Protein 1GPS (pdb70)

CATH classification: 3.30.30.10

Nearest PDB structures (foldseek):
  1gps-assembly1_A  TM=9.124E-01  e=2.680E-08  Triticum turgidum
  7c31-assembly1_B  TM=8.242E-01  e=1.597E-04  Vitis vinifera
  6dmz-assembly1_A  TM=7.548E-01  e=3.926E-04  Zea mays
  4uj0-assembly2_B  TM=8.497E-01  e=2.041E-03  Solanum lycopersicum
  6mry-assembly2_B  TM=8.121E-01  e=2.200E-03  Nicotiana occidentalis

Organism: Triticum aestivum (NCBI:txid4565)

Secondary structure (DSSP, 8-state):
-EEEEE-SS--S---SHHHHHHHHHHTT-SEEEEETTTTEEEEEEE-

Sequence (47 aa):
KICRRRSAGFKGPCMSNKNCAQVCQQEGWGGGNCDGPFRRCKCIRQCKICRRRSAGFKGPCMSNKNCAQVCQQEGWGGGNCDGPFRRCKCIRQCKICRRRSAGFKGPCMSNKNCAQVCQQEGWGGGNCDGPFRRCKCIRQCKICRRRSAGFKGPCMSNKNCAQVCQQEGWGGGNCDGPFRRCKCIRQCKICRRRSAGFKGPCMSNKNCAQVCQQEGWGGGNCDGPFRRCKCIRQCKICRRRSAGFKGPCMSNKNCAQVCQQEGWGGGNCDGPFRRCKCIRQCKICRRRSAGFKGPCMSNKNCAQVCQQEGWGGGNCDGPFRRCKCIRQCKICRRRSAGFKGPCMSNKNCAQVCQQEGWGGGNCDGPFRRCKCIRQC

Foldseek 3Di:
DKQFAFQPFLQFAAPFQQSLQVVCVVRPFNGFGCPDPRTGRTTIDDD

Structure (mmCIF, N/CA/C/O backbone):
data_1GPS
#
_entry.id   1GPS
#
_cell.length_a   1.000
_cell.length_b   1.000
_cell.length_c   1.000
_cell.angle_alpha   90.00
_cell.angle_beta   90.00
_cell.angle_gamma   90.00
#
_symmetry.space_group_name_H-M   'P 1'
#
loop_
_atom_site.group_PDB
_atom_site.id
_atom_site.type_symbol
_atom_site.label_atom_id
_atom_site.label_alt_id
_atom_site.label_comp_id
_atom_site.label_asym_id
_atom_site.label_entity_id
_atom_site.label_seq_id
_atom_site.pdbx_PDB_ins_code
_atom_site.Cartn_x
_atom_site.Cartn_y
_atom_site.Cartn_z
_atom_site.occupancy
_atom_site.B_iso_or_equiv
_atom_site.auth_seq_id
_atom_site.auth_comp_id
_atom_site.auth_asym_id
_atom_site.auth_atom_id
_atom_site.pdbx_PDB_model_num
ATOM 1 N N . LYS A 1 1 ? 13.050 4.420 10.830 1.00 0.00 1 LYS A N 1
ATOM 2 C CA . LYS A 1 1 ? 11.590 4.510 10.660 1.00 0.00 1 LYS A CA 1
ATOM 3 C C . LYS A 1 1 ? 10.940 4.000 9.390 1.00 0.00 1 LYS A C 1
ATOM 4 O O . LYS A 1 1 ? 11.430 4.130 8.280 1.00 0.00 1 LYS A O 1
ATOM 16 N N . ILE A 1 2 ? 10.050 3.100 9.740 1.00 0.00 2 ILE A N 1
ATOM 17 C CA . ILE A 1 2 ? 9.230 2.400 8.750 1.00 0.00 2 ILE A CA 1
ATOM 18 C C . ILE A 1 2 ? 7.840 3.020 8.830 1.00 0.00 2 ILE A C 1
ATOM 19 O O . ILE A 1 2 ? 7.260 3.220 9.890 1.00 0.00 2 ILE A O 1
ATOM 25 N N . CYS A 1 3 ? 7.560 3.610 7.680 1.00 0.00 3 CYS A N 1
ATOM 26 C CA . CYS A 1 3 ? 6.250 4.210 7.400 1.00 0.00 3 CYS A CA 1
ATOM 27 C C . CYS A 1 3 ? 5.390 3.210 6.620 1.00 0.00 3 CYS A C 1
ATOM 28 O O . CYS A 1 3 ? 5.850 2.620 5.650 1.00 0.00 3 CYS A O 1
ATOM 32 N N . ARG A 1 4 ? 4.400 2.780 7.380 1.00 0.00 4 ARG A N 1
ATOM 33 C CA . ARG A 1 4 ? 3.400 1.800 6.940 1.00 0.00 4 ARG A CA 1
ATOM 34 C C . ARG A 1 4 ? 1.980 2.370 6.960 1.00 0.00 4 ARG A C 1
ATOM 35 O O . ARG A 1 4 ? 1.160 2.070 7.830 1.00 0.00 4 ARG A O 1
ATOM 49 N N . ARG A 1 5 ? 1.730 3.230 5.980 1.00 0.00 5 ARG A N 1
ATOM 50 C CA . ARG A 1 5 ? 0.430 3.920 5.860 1.00 0.00 5 ARG A CA 1
ATOM 51 C C . ARG A 1 5 ? -0.420 3.420 4.690 1.00 0.00 5 ARG A C 1
ATOM 52 O O . ARG A 1 5 ? 0.100 2.900 3.700 1.00 0.00 5 ARG A O 1
ATOM 66 N N . ARG A 1 6 ? -1.720 3.600 4.850 1.00 0.00 6 ARG A N 1
ATOM 67 C CA . ARG A 1 6 ? -2.680 3.130 3.830 1.00 0.00 6 ARG A CA 1
ATOM 68 C C . ARG A 1 6 ? -2.960 4.140 2.720 1.00 0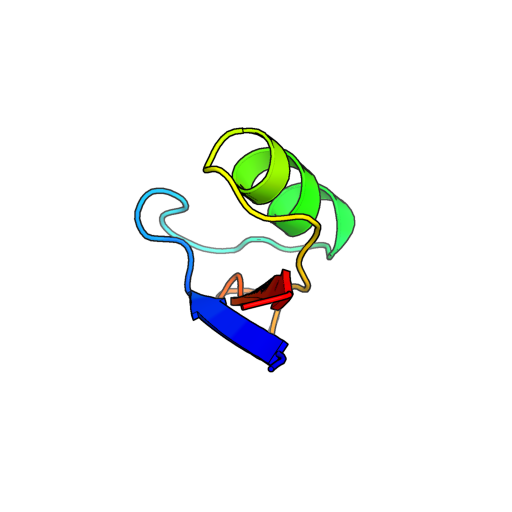.00 6 ARG A C 1
ATOM 69 O O . ARG A 1 6 ? -3.130 5.340 2.940 1.00 0.00 6 ARG A O 1
ATOM 83 N N . SER A 1 7 ? -2.980 3.550 1.520 1.00 0.00 7 SER A N 1
ATOM 84 C CA . SER A 1 7 ? -3.250 4.240 0.250 1.00 0.00 7 SER A CA 1
ATOM 85 C C . SER A 1 7 ? -4.550 5.050 0.190 1.00 0.00 7 SER A C 1
ATOM 86 O O . SER A 1 7 ? -5.650 4.530 -0.010 1.00 0.00 7 SER A O 1
ATOM 91 N N . ALA A 1 8 ? -4.360 6.350 0.350 1.00 0.00 8 ALA A N 1
ATOM 92 C CA . ALA A 1 8 ? -5.390 7.360 0.050 1.00 0.00 8 ALA A CA 1
ATOM 93 C C . ALA A 1 8 ? -5.350 7.710 -1.450 1.00 0.00 8 ALA A C 1
ATOM 94 O O . ALA A 1 8 ? -4.590 8.550 -1.930 1.00 0.00 8 ALA A O 1
ATOM 97 N N . GLY A 1 9 ? -6.190 6.980 -2.180 1.00 0.00 9 GLY A N 1
ATOM 98 C CA . GLY A 1 9 ? -6.270 7.020 -3.650 1.00 0.00 9 GLY A CA 1
ATOM 99 C C . GLY A 1 9 ? -6.830 5.690 -4.180 1.00 0.00 9 GLY A C 1
ATOM 100 O O . GLY A 1 9 ? -7.850 5.670 -4.870 1.00 0.00 9 GLY A O 1
ATOM 102 N N . PHE A 1 10 ? -6.250 4.610 -3.680 1.00 0.00 10 PHE A N 1
ATOM 103 C CA . PHE A 1 10 ? -6.660 3.240 -4.040 1.00 0.00 10 PHE A CA 1
ATOM 104 C C . PHE A 1 10 ? -7.930 2.810 -3.290 1.00 0.00 10 PHE A C 1
ATOM 105 O O . PHE A 1 10 ? -7.920 2.320 -2.160 1.00 0.00 10 PHE A O 1
ATOM 114 N N . LYS A 1 11 ? -9.030 3.110 -3.960 1.00 0.00 11 LYS A N 1
ATOM 115 C CA . LYS A 1 11 ? -10.390 2.820 -3.490 1.00 0.00 11 LYS A CA 1
ATOM 116 C C . LYS A 1 11 ? -10.830 1.400 -3.890 1.00 0.00 11 LYS A C 1
ATOM 117 O O . LYS A 1 11 ? -10.990 1.090 -5.070 1.00 0.00 11 LYS A O 1
ATOM 127 N N . GLY A 1 12 ? -10.750 0.520 -2.890 1.00 0.00 12 GLY A N 1
ATOM 128 C CA . GLY A 1 12 ? -11.340 -0.830 -2.960 1.00 0.00 12 GLY A CA 1
ATOM 129 C C . GLY A 1 12 ? -10.340 -2.000 -2.950 1.00 0.00 12 GLY A C 1
ATOM 130 O O . GLY A 1 12 ? -9.270 -1.880 -2.340 1.00 0.00 12 GLY A O 1
ATOM 132 N N . PRO A 1 13 ? -10.740 -3.160 -3.500 1.00 0.00 13 PRO A N 1
ATOM 133 C CA . PRO A 1 13 ? -9.920 -4.400 -3.480 1.00 0.00 13 PRO A CA 1
ATOM 134 C C . PRO A 1 13 ? -8.620 -4.310 -4.300 1.00 0.00 13 PRO A C 1
ATOM 135 O O . PRO A 1 13 ? -8.640 -4.340 -5.530 1.00 0.00 13 PRO A O 1
ATOM 139 N N . CYS A 1 14 ? -7.510 -4.210 -3.570 1.00 0.00 14 CYS A N 1
ATOM 140 C CA . CYS A 1 14 ? -6.150 -4.220 -4.170 1.00 0.00 14 CYS A CA 1
ATOM 141 C C . CYS A 1 14 ? -5.750 -5.540 -4.840 1.00 0.00 14 CYS A C 1
ATOM 142 O O . CYS A 1 14 ? -4.870 -5.560 -5.710 1.00 0.00 14 CYS A O 1
ATOM 146 N N . MET A 1 15 ? -6.280 -6.640 -4.300 1.00 0.00 15 MET A N 1
ATOM 147 C CA . MET A 1 15 ? -6.210 -8.040 -4.770 1.00 0.00 15 MET A CA 1
ATOM 148 C C . MET A 1 15 ? -4.860 -8.750 -4.810 1.00 0.00 15 MET A C 1
ATOM 149 O O . MET A 1 15 ? -4.770 -9.950 -4.550 1.00 0.00 15 MET A O 1
ATOM 155 N N . SER A 1 16 ? -3.820 -7.990 -5.100 1.00 0.00 16 SER A N 1
ATOM 156 C CA . SER A 1 16 ? -2.430 -8.480 -5.110 1.00 0.00 16 SER A CA 1
ATOM 157 C C . SER A 1 16 ? -1.480 -7.370 -4.630 1.00 0.00 16 SER A C 1
ATOM 158 O O . SER A 1 16 ? -1.720 -6.180 -4.810 1.00 0.00 16 SER A O 1
ATOM 163 N N . ASN A 1 17 ? -0.480 -7.830 -3.890 1.00 0.00 17 ASN A N 1
ATOM 164 C CA . ASN A 1 17 ? 0.670 -7.020 -3.460 1.00 0.00 17 ASN A CA 1
ATOM 165 C C . ASN A 1 17 ? 1.240 -6.090 -4.540 1.00 0.00 17 ASN A C 1
ATOM 166 O O . ASN A 1 17 ? 1.300 -4.880 -4.340 1.00 0.00 17 ASN A O 1
ATOM 174 N N . LYS A 1 18 ? 1.350 -6.640 -5.750 1.00 0.00 18 LYS A N 1
ATOM 175 C CA . LYS A 1 18 ? 1.930 -5.950 -6.910 1.00 0.00 18 LYS A CA 1
ATOM 176 C C . LYS A 1 18 ? 1.100 -4.720 -7.330 1.00 0.00 18 LYS A C 1
ATOM 177 O O . LYS A 1 18 ? 1.630 -3.610 -7.430 1.00 0.00 18 LYS A O 1
ATOM 187 N N . ASN A 1 19 ? -0.210 -4.920 -7.410 1.00 0.00 19 ASN A N 1
ATOM 188 C CA . ASN A 1 19 ? -1.190 -3.840 -7.680 1.00 0.00 19 ASN A CA 1
ATOM 189 C C . ASN A 1 19 ? -1.140 -2.690 -6.670 1.00 0.00 19 ASN A C 1
ATOM 190 O O . ASN A 1 19 ? -0.970 -1.530 -7.050 1.00 0.00 19 ASN A O 1
ATOM 198 N N . CYS A 1 20 ? -1.120 -3.050 -5.380 1.00 0.00 20 CYS A N 1
ATOM 199 C CA . CYS A 1 20 ? -0.930 -2.110 -4.260 1.00 0.00 20 CYS A CA 1
ATOM 200 C C . CYS A 1 20 ? 0.380 -1.310 -4.390 1.00 0.00 20 CYS A C 1
ATOM 201 O O . CYS A 1 20 ? 0.360 -0.090 -4.570 1.00 0.00 20 CYS A O 1
ATOM 205 N N . ALA A 1 21 ? 1.480 -2.060 -4.510 1.00 0.00 21 ALA A N 1
ATOM 206 C CA . ALA A 1 21 ? 2.850 -1.540 -4.670 1.00 0.00 21 ALA A CA 1
ATOM 207 C C . ALA A 1 21 ? 3.040 -0.560 -5.840 1.00 0.00 21 ALA A C 1
ATOM 208 O O . ALA A 1 21 ? 3.720 0.460 -5.690 1.00 0.00 21 ALA A O 1
ATOM 211 N N . GLN A 1 22 ? 2.360 -0.820 -6.950 1.00 0.00 22 GLN A N 1
ATOM 212 C CA . GLN A 1 22 ? 2.430 0.030 -8.150 1.00 0.00 22 GLN A CA 1
ATOM 213 C C . GLN A 1 22 ? 1.840 1.440 -7.930 1.00 0.00 22 GLN A C 1
ATOM 214 O O . GLN A 1 22 ? 2.520 2.440 -8.170 1.00 0.00 22 GLN A O 1
ATOM 221 N N . VAL A 1 23 ? 0.650 1.490 -7.330 1.00 0.00 23 VAL A N 1
ATOM 222 C CA . VAL A 1 23 ? -0.040 2.750 -6.980 1.00 0.00 23 VAL A CA 1
ATOM 223 C C . VAL A 1 23 ? 0.780 3.540 -5.950 1.00 0.00 23 VAL A C 1
ATOM 224 O O . VAL A 1 23 ? 0.920 4.750 -6.040 1.00 0.00 23 VAL A O 1
ATOM 229 N N . CYS A 1 24 ? 1.330 2.800 -4.990 1.00 0.00 24 CYS A N 1
ATOM 230 C CA . CYS A 1 24 ? 2.180 3.380 -3.940 1.00 0.00 24 CYS A CA 1
ATOM 231 C C . CYS A 1 24 ? 3.500 3.990 -4.420 1.00 0.00 24 CYS A C 1
ATOM 232 O O . CYS A 1 24 ? 3.820 5.110 -4.030 1.00 0.00 24 CYS A O 1
ATOM 236 N N . GLN A 1 25 ? 4.110 3.360 -5.420 1.00 0.00 25 GLN A N 1
ATOM 237 C CA . GLN A 1 25 ? 5.290 3.940 -6.110 1.00 0.00 25 GLN A CA 1
ATOM 238 C C . GLN A 1 25 ? 4.990 5.260 -6.830 1.00 0.00 25 GLN A C 1
ATOM 239 O O . GLN A 1 25 ? 5.750 6.210 -6.730 1.00 0.00 25 GLN A O 1
ATOM 246 N N . GLN A 1 26 ? 3.790 5.340 -7.400 1.00 0.00 26 GLN A N 1
ATOM 247 C CA . GLN A 1 26 ? 3.210 6.600 -7.930 1.00 0.00 26 GLN A CA 1
ATOM 248 C C . GLN A 1 26 ? 2.980 7.630 -6.800 1.00 0.00 26 GLN A C 1
ATOM 249 O O . GLN A 1 26 ? 3.370 8.790 -6.920 1.00 0.00 26 GLN A O 1
ATOM 256 N N . GLU A 1 27 ? 2.430 7.150 -5.680 1.00 0.00 27 GLU A N 1
ATOM 257 C CA . GLU A 1 27 ? 1.980 7.980 -4.550 1.00 0.00 27 GLU A CA 1
ATOM 258 C C . GLU A 1 27 ? 3.060 8.270 -3.470 1.00 0.00 27 GLU A C 1
ATOM 259 O O . GLU A 1 27 ? 2.740 8.650 -2.350 1.00 0.00 27 GLU A O 1
ATOM 266 N N . GLY A 1 28 ? 4.330 8.100 -3.850 1.00 0.00 28 GLY A N 1
ATOM 267 C CA . GLY A 1 28 ? 5.510 8.500 -3.050 1.00 0.00 28 GLY A CA 1
ATOM 268 C C . GLY A 1 28 ? 6.060 7.470 -2.050 1.00 0.00 28 GLY A C 1
ATOM 269 O O . GLY A 1 28 ? 6.990 7.770 -1.310 1.00 0.00 28 GLY A O 1
ATOM 271 N N . TRP A 1 29 ? 5.570 6.240 -2.140 1.00 0.00 29 TRP A N 1
ATOM 272 C CA . TRP A 1 29 ? 5.980 5.110 -1.270 1.00 0.00 29 TRP A CA 1
ATOM 273 C C . TRP A 1 29 ? 6.910 4.170 -2.040 1.00 0.00 29 TRP A C 1
ATOM 274 O O . TRP A 1 29 ? 6.670 3.810 -3.190 1.00 0.00 29 TRP A O 1
ATOM 287 N N . GLY A 1 30 ? 7.880 3.650 -1.290 1.00 0.00 30 GLY A N 1
ATOM 288 C CA . GLY A 1 30 ? 8.920 2.710 -1.770 1.00 0.00 30 GLY A CA 1
ATOM 289 C C . GLY A 1 30 ? 8.410 1.310 -2.160 1.00 0.00 30 GLY A C 1
ATOM 290 O O . GLY A 1 30 ? 9.140 0.530 -2.770 1.00 0.00 30 GLY A O 1
ATOM 292 N N . GLY A 1 31 ? 7.190 0.980 -1.730 1.00 0.00 31 GLY A N 1
ATOM 293 C CA . GLY A 1 31 ? 6.530 -0.310 -2.000 1.00 0.00 31 GLY A CA 1
ATOM 294 C C . GLY A 1 31 ? 5.180 -0.390 -1.280 1.00 0.00 31 GLY A C 1
ATOM 295 O O . GLY A 1 31 ? 4.740 0.590 -0.660 1.00 0.00 31 GLY A O 1
ATOM 297 N N . GLY A 1 32 ? 4.610 -1.590 -1.270 1.00 0.00 32 GLY A N 1
ATOM 298 C CA . GLY A 1 32 ? 3.330 -1.830 -0.580 1.00 0.00 32 GLY A CA 1
ATOM 299 C C . GLY A 1 32 ? 2.800 -3.260 -0.700 1.00 0.00 32 GLY A C 1
ATOM 300 O O . GLY A 1 32 ? 3.000 -3.940 -1.710 1.00 0.00 32 GLY A O 1
ATOM 302 N N . ASN A 1 33 ? 2.050 -3.620 0.330 1.00 0.00 33 ASN A N 1
ATOM 303 C CA . ASN A 1 33 ? 1.350 -4.910 0.400 1.00 0.00 33 ASN A CA 1
ATOM 304 C C . ASN A 1 33 ? -0.160 -4.730 0.610 1.00 0.00 33 ASN A C 1
ATOM 305 O O . ASN A 1 33 ? -0.640 -3.780 1.230 1.00 0.00 33 ASN A O 1
ATOM 313 N N . CYS A 1 34 ? -0.850 -5.760 0.160 1.00 0.00 34 CYS A N 1
ATOM 314 C CA . CYS A 1 34 ? -2.310 -5.840 0.110 1.00 0.00 34 CYS A CA 1
ATOM 315 C C . CYS A 1 34 ? -2.790 -6.700 1.290 1.00 0.00 34 CYS A C 1
ATOM 316 O O . CYS A 1 34 ? -2.550 -7.910 1.370 1.00 0.00 34 CYS A O 1
ATOM 320 N N . ASP A 1 35 ? -3.350 -6.000 2.270 1.00 0.00 35 ASP A N 1
ATOM 321 C CA . ASP A 1 35 ? -3.620 -6.470 3.640 1.00 0.00 35 ASP A CA 1
ATOM 322 C C . ASP A 1 35 ? -5.000 -7.130 3.830 1.00 0.00 35 ASP A C 1
ATOM 323 O O . ASP A 1 35 ? -6.020 -6.720 3.260 1.00 0.00 35 ASP A O 1
ATOM 329 N N . GLY A 1 36 ? -4.950 -8.210 4.610 1.00 0.00 36 GLY A N 1
ATOM 330 C CA . GLY A 1 36 ? -6.130 -8.940 5.110 1.00 0.00 36 GLY A CA 1
ATOM 331 C C . GLY A 1 36 ? -6.760 -9.780 3.990 1.00 0.00 36 GLY A C 1
ATOM 332 O O . GLY A 1 36 ? -6.020 -10.470 3.290 1.00 0.00 36 GLY A O 1
ATOM 334 N N . PRO A 1 37 ? -8.080 -9.670 3.770 1.00 0.00 37 PRO A N 1
ATOM 335 C CA . PRO A 1 37 ? -8.740 -10.270 2.590 1.00 0.00 37 PRO A CA 1
ATOM 336 C C . PRO A 1 37 ? -8.500 -9.460 1.290 1.00 0.00 37 PRO A C 1
ATOM 337 O O . PRO A 1 37 ? -9.400 -9.290 0.460 1.00 0.00 37 PRO A O 1
ATOM 341 N N . PHE A 1 38 ? -7.310 -8.880 1.160 1.00 0.00 38 PHE A N 1
ATOM 342 C CA . PHE A 1 38 ? -6.840 -8.160 -0.050 1.00 0.00 38 PHE A CA 1
ATOM 343 C C . PHE A 1 38 ? -7.650 -6.930 -0.520 1.00 0.00 38 PHE A C 1
ATOM 344 O O . PHE A 1 38 ? -7.710 -6.610 -1.710 1.00 0.00 38 PHE A O 1
ATOM 353 N N . ARG A 1 39 ? -8.220 -6.210 0.450 1.00 0.00 39 ARG A N 1
ATOM 354 C CA . ARG A 1 39 ? -8.820 -4.890 0.160 1.00 0.00 39 ARG A CA 1
ATOM 355 C C . ARG A 1 39 ? -7.850 -3.740 0.470 1.00 0.00 39 ARG A C 1
ATOM 356 O O . ARG A 1 39 ? -7.390 -3.070 -0.450 1.00 0.00 39 ARG A O 1
ATOM 370 N N . ARG A 1 40 ? -7.470 -3.600 1.740 1.00 0.00 40 ARG A N 1
ATOM 371 C CA . ARG A 1 40 ? -6.600 -2.490 2.190 1.00 0.00 40 ARG A CA 1
ATOM 372 C C . ARG A 1 40 ? -5.170 -2.590 1.680 1.00 0.00 40 ARG A C 1
ATOM 373 O O . ARG A 1 40 ? -4.470 -3.580 1.890 1.00 0.00 40 ARG A O 1
ATOM 387 N N . CYS A 1 41 ? -4.790 -1.560 0.930 1.00 0.00 41 CYS A N 1
ATOM 388 C CA . CYS A 1 41 ? -3.420 -1.370 0.440 1.00 0.00 41 CYS A CA 1
ATOM 389 C C . CYS A 1 41 ? -2.610 -0.530 1.430 1.00 0.00 41 CYS A C 1
ATOM 390 O O . CYS A 1 41 ? -2.850 0.660 1.620 1.00 0.00 41 CYS A O 1
ATOM 394 N N . LYS A 1 42 ? -1.720 -1.240 2.110 1.00 0.00 42 LYS A N 1
ATOM 395 C CA . LYS A 1 42 ? -0.820 -0.660 3.110 1.00 0.00 42 LYS A CA 1
ATOM 396 C C . LYS A 1 42 ? 0.620 -0.690 2.640 1.00 0.00 42 LYS A C 1
ATOM 397 O O . LYS A 1 42 ? 1.200 -1.730 2.310 1.00 0.00 42 LYS A O 1
ATOM 407 N N . CYS A 1 43 ? 1.140 0.520 2.600 1.00 0.00 43 CYS A N 1
ATOM 408 C CA . CYS A 1 43 ? 2.390 0.820 1.890 1.00 0.00 43 CYS A CA 1
ATOM 409 C C . CYS A 1 43 ? 3.570 1.230 2.750 1.00 0.00 43 CYS A C 1
ATOM 410 O O . CYS A 1 43 ? 3.460 2.030 3.680 1.00 0.00 43 CYS A O 1
ATOM 414 N N . ILE A 1 44 ? 4.700 0.760 2.250 1.00 0.00 44 ILE A N 1
ATOM 415 C CA . ILE A 1 44 ? 6.010 0.870 2.910 1.00 0.00 44 ILE A CA 1
ATOM 416 C C . ILE A 1 44 ? 6.830 2.030 2.360 1.00 0.00 44 ILE A C 1
ATOM 417 O O . ILE A 1 44 ? 6.870 2.290 1.160 1.00 0.00 44 ILE A O 1
ATOM 423 N N . ARG A 1 45 ? 7.530 2.610 3.310 1.00 0.00 45 ARG A N 1
ATOM 424 C CA . ARG A 1 45 ? 8.530 3.680 3.100 1.00 0.00 45 ARG A CA 1
ATOM 425 C C . ARG A 1 45 ? 9.450 3.770 4.320 1.00 0.00 45 ARG A C 1
ATOM 426 O O . ARG A 1 45 ? 9.120 3.310 5.420 1.00 0.00 45 ARG A O 1
ATOM 440 N N . GLN A 1 46 ? 10.620 4.350 4.090 1.00 0.00 46 GLN A N 1
ATOM 441 C CA . GLN A 1 46 ? 11.580 4.670 5.150 1.00 0.00 46 GLN A CA 1
ATOM 442 C C . GLN A 1 46 ? 11.490 6.150 5.520 1.00 0.00 46 GLN A C 1
ATOM 443 O O . GLN A 1 46 ? 11.840 7.040 4.740 1.00 0.00 46 GLN A O 1
ATOM 450 N N . CYS A 1 47 ? 10.920 6.380 6.700 1.00 0.00 47 CYS A N 1
ATOM 451 C CA . CYS A 1 47 ? 10.800 7.730 7.290 1.00 0.00 47 CYS A CA 1
ATOM 452 C C . CYS A 1 47 ? 12.030 8.210 8.080 1.00 0.00 47 CYS A C 1
ATOM 453 O O . CYS A 1 47 ? 12.510 7.440 8.940 1.00 0.00 47 CYS A O 1
ATOM 458 N N . LYS A 1 1 ? 11.580 6.440 11.350 1.00 0.00 1 LYS A N 2
ATOM 459 C CA . LYS A 1 1 ? 10.160 6.040 11.370 1.00 0.00 1 LYS A CA 2
ATOM 460 C C . LYS A 1 1 ? 9.760 5.280 10.090 1.00 0.00 1 LYS A C 2
ATOM 461 O O . LYS A 1 1 ? 10.290 5.510 9.000 1.00 0.00 1 LYS A O 2
ATOM 473 N N . ILE A 1 2 ? 8.730 4.460 10.220 1.00 0.00 2 ILE A N 2
ATOM 474 C CA . ILE A 1 2 ? 8.190 3.720 9.070 1.00 0.00 2 ILE A CA 2
ATOM 475 C C . ILE A 1 2 ? 6.750 4.200 8.830 1.00 0.00 2 ILE A C 2
ATOM 476 O O . ILE A 1 2 ? 5.900 4.120 9.720 1.00 0.00 2 ILE A O 2
ATOM 482 N N . CYS A 1 3 ? 6.520 4.670 7.610 1.00 0.00 3 CYS A N 2
ATOM 483 C CA . CYS A 1 3 ? 5.160 5.010 7.170 1.00 0.00 3 CYS A CA 2
ATOM 484 C C . CYS A 1 3 ? 4.550 3.790 6.480 1.00 0.00 3 CYS A C 2
ATOM 485 O O . CYS A 1 3 ? 4.940 3.420 5.380 1.00 0.00 3 CYS A O 2
ATOM 489 N N . ARG A 1 4 ? 3.940 3.000 7.350 1.00 0.00 4 ARG A N 2
ATOM 490 C CA . ARG A 1 4 ? 3.130 1.840 6.960 1.00 0.00 4 ARG A CA 2
ATOM 491 C C . ARG A 1 4 ? 1.660 2.260 7.0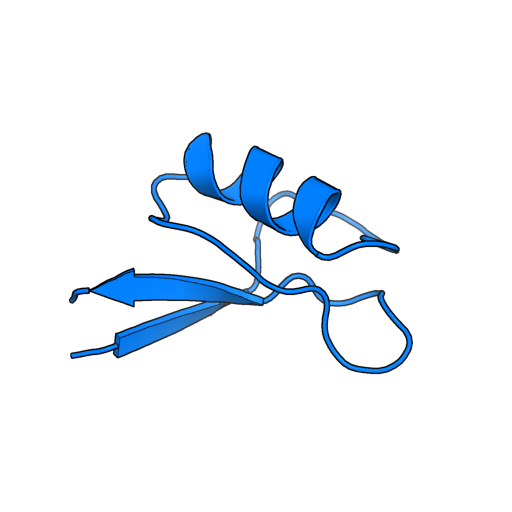70 1.00 0.00 4 ARG A C 2
ATOM 492 O O . ARG A 1 4 ? 1.030 2.210 8.130 1.00 0.00 4 ARG A O 2
ATOM 506 N N . ARG A 1 5 ? 1.260 2.930 6.000 1.00 0.00 5 ARG A N 2
ATOM 507 C CA . ARG A 1 5 ? -0.110 3.450 5.860 1.00 0.00 5 ARG A CA 2
ATOM 508 C C . ARG A 1 5 ? -0.850 2.740 4.730 1.00 0.00 5 ARG A C 2
ATOM 509 O O . ARG A 1 5 ? -0.250 2.230 3.790 1.00 0.00 5 ARG A O 2
ATOM 523 N N . ARG A 1 6 ? -2.150 2.610 4.950 1.00 0.00 6 ARG A N 2
ATOM 524 C CA . ARG A 1 6 ? -3.090 2.350 3.840 1.00 0.00 6 ARG A CA 2
ATOM 525 C C . ARG A 1 6 ? -2.920 3.430 2.760 1.00 0.00 6 ARG A C 2
ATOM 526 O O . ARG A 1 6 ? -2.830 4.620 3.040 1.00 0.00 6 ARG A O 2
ATOM 540 N N . SER A 1 7 ? -2.670 2.930 1.550 1.00 0.00 7 SER A N 2
ATOM 541 C CA . SER A 1 7 ? -2.380 3.760 0.370 1.00 0.00 7 SER A CA 2
ATOM 542 C C . SER A 1 7 ? -3.400 4.890 0.170 1.00 0.00 7 SER A C 2
ATOM 543 O O . SER A 1 7 ? -4.570 4.630 -0.090 1.00 0.00 7 SER A O 2
ATOM 548 N N . ALA A 1 8 ? -2.870 6.110 0.120 1.00 0.00 8 ALA A N 2
ATOM 549 C CA . ALA A 1 8 ? -3.640 7.340 -0.160 1.00 0.00 8 ALA A CA 2
ATOM 550 C C . ALA A 1 8 ? -3.870 7.560 -1.670 1.00 0.00 8 ALA A C 2
ATOM 551 O O . ALA A 1 8 ? -4.130 8.670 -2.140 1.00 0.00 8 ALA A O 2
ATOM 554 N N . GLY A 1 9 ? -3.960 6.430 -2.370 1.00 0.00 9 GLY A N 2
ATOM 555 C CA . GLY A 1 9 ? -4.120 6.330 -3.830 1.00 0.00 9 GLY A CA 2
ATOM 556 C C . GLY A 1 9 ? -4.940 5.080 -4.170 1.00 0.00 9 GLY A C 2
ATOM 557 O O . GLY A 1 9 ? -6.030 5.160 -4.740 1.00 0.00 9 GLY A O 2
ATOM 559 N N . PHE A 1 10 ? -4.410 3.940 -3.740 1.00 0.00 10 PHE A N 2
ATOM 560 C CA . PHE A 1 10 ? -5.100 2.640 -3.800 1.00 0.00 10 PHE A CA 2
ATOM 561 C C . PHE A 1 10 ? -5.880 2.460 -2.480 1.00 0.00 10 PHE A C 2
ATOM 562 O O . PHE A 1 10 ? -5.450 1.790 -1.530 1.00 0.00 10 PHE A O 2
ATOM 571 N N . LYS A 1 11 ? -7.010 3.150 -2.440 1.00 0.00 11 LYS A N 2
ATOM 572 C CA . LYS A 1 11 ? -7.820 3.230 -1.220 1.00 0.00 11 LYS A CA 2
ATOM 573 C C . LYS A 1 11 ? -8.710 2.020 -0.950 1.00 0.00 11 LYS A C 2
ATOM 574 O O . LYS A 1 11 ? -9.750 1.810 -1.580 1.00 0.00 11 LYS A O 2
ATOM 584 N N . GLY A 1 12 ? -8.060 1.130 -0.210 1.00 0.00 12 GLY A N 2
ATOM 585 C CA . GLY A 1 12 ? -8.650 -0.110 0.310 1.00 0.00 12 GLY A CA 2
ATOM 586 C C . GLY A 1 12 ? -8.380 -1.330 -0.600 1.00 0.00 12 GLY A C 2
ATOM 587 O O . GLY A 1 12 ? -7.230 -1.770 -0.650 1.00 0.00 12 GLY A O 2
ATOM 589 N N . PRO A 1 13 ? -9.410 -1.840 -1.290 1.00 0.00 13 PRO A N 2
ATOM 590 C CA . PRO A 1 13 ? -9.420 -3.190 -1.880 1.00 0.00 13 PRO A CA 2
ATOM 591 C C . PRO A 1 13 ? -8.280 -3.540 -2.840 1.00 0.00 13 PRO A C 2
ATOM 592 O O . PRO A 1 13 ? -8.360 -3.340 -4.050 1.00 0.00 13 PRO A O 2
ATOM 596 N N . CYS A 1 14 ? -7.460 -4.450 -2.330 1.00 0.00 14 CYS A N 2
ATOM 597 C CA . CYS A 1 14 ? -6.260 -4.910 -3.060 1.00 0.00 14 CYS A CA 2
ATOM 598 C C . CYS A 1 14 ? -6.410 -6.330 -3.620 1.00 0.00 14 CYS A C 2
ATOM 599 O O . CYS A 1 14 ? -5.940 -7.330 -3.080 1.00 0.00 14 CYS A O 2
ATOM 603 N N . MET A 1 15 ? -7.130 -6.350 -4.740 1.00 0.00 15 MET A N 2
ATOM 604 C CA . MET A 1 15 ? -7.330 -7.550 -5.580 1.00 0.00 15 MET A CA 2
ATOM 605 C C . MET A 1 15 ? -6.060 -8.030 -6.310 1.00 0.00 15 MET A C 2
ATOM 606 O O . MET A 1 15 ? -6.060 -9.070 -6.960 1.00 0.00 15 MET A O 2
ATOM 612 N N . SER A 1 16 ? -5.000 -7.260 -6.120 1.00 0.00 16 SER A N 2
ATOM 613 C CA . SER A 1 16 ? -3.650 -7.500 -6.660 1.00 0.00 16 SER A CA 2
ATOM 614 C C . SER A 1 16 ? -2.640 -6.740 -5.800 1.00 0.00 16 SER A C 2
ATOM 615 O O . SER A 1 16 ? -2.720 -5.520 -5.620 1.00 0.00 16 SER A O 2
ATOM 620 N N . ASN A 1 17 ? -1.780 -7.530 -5.200 1.00 0.00 17 ASN A N 2
ATOM 621 C CA . ASN A 1 17 ? -0.640 -7.050 -4.380 1.00 0.00 17 ASN A CA 2
ATOM 622 C C . ASN A 1 17 ? 0.390 -6.230 -5.170 1.00 0.00 17 ASN A C 2
ATOM 623 O O . ASN A 1 17 ? 0.780 -5.140 -4.760 1.00 0.00 17 ASN A O 2
ATOM 631 N N . LYS A 1 18 ? 0.710 -6.720 -6.370 1.00 0.00 18 LYS A N 2
ATOM 632 C CA . LYS A 1 18 ? 1.670 -6.100 -7.280 1.00 0.00 18 LYS A CA 2
ATOM 633 C C . LYS A 1 18 ? 1.240 -4.670 -7.660 1.00 0.00 18 LYS A C 2
ATOM 634 O O . LYS A 1 18 ? 2.000 -3.720 -7.490 1.00 0.00 18 LYS A O 2
ATOM 644 N N . ASN A 1 19 ? -0.040 -4.550 -8.000 1.00 0.00 19 ASN A N 2
ATOM 645 C CA . ASN A 1 19 ? -0.690 -3.260 -8.320 1.00 0.00 19 ASN A CA 2
ATOM 646 C C . ASN A 1 19 ? -0.710 -2.270 -7.160 1.00 0.00 19 ASN A C 2
ATOM 647 O O . ASN A 1 19 ? -0.400 -1.090 -7.370 1.00 0.00 19 ASN A O 2
ATOM 655 N N . CYS A 1 20 ? -0.950 -2.790 -5.960 1.00 0.00 20 CYS A N 2
ATOM 656 C CA . CYS A 1 20 ? -0.900 -2.000 -4.710 1.00 0.00 20 CYS A CA 2
ATOM 657 C C . CYS A 1 20 ? 0.500 -1.390 -4.510 1.00 0.00 20 CYS A C 2
ATOM 658 O O . CYS A 1 20 ? 0.620 -0.170 -4.420 1.00 0.00 20 CYS A O 2
ATOM 662 N N . ALA A 1 21 ? 1.520 -2.220 -4.700 1.00 0.00 21 ALA A N 2
ATOM 663 C CA . ALA A 1 21 ? 2.930 -1.780 -4.740 1.00 0.00 21 ALA A CA 2
ATOM 664 C C . ALA A 1 21 ? 3.230 -0.760 -5.860 1.00 0.00 21 ALA A C 2
ATOM 665 O O . ALA A 1 21 ? 3.750 0.320 -5.590 1.00 0.00 21 ALA A O 2
ATOM 668 N N . GLN A 1 22 ? 2.790 -1.060 -7.080 1.00 0.00 22 GLN A N 2
ATOM 669 C CA . GLN A 1 22 ? 3.030 -0.200 -8.270 1.00 0.00 22 GLN A CA 2
ATOM 670 C C . GLN A 1 22 ? 2.370 1.190 -8.220 1.00 0.00 22 GLN A C 2
ATOM 671 O O . GLN A 1 22 ? 3.030 2.190 -8.500 1.00 0.00 22 GLN A O 2
ATOM 678 N N . VAL A 1 23 ? 1.110 1.230 -7.790 1.00 0.00 23 VAL A N 2
ATOM 679 C CA . VAL A 1 23 ? 0.400 2.500 -7.510 1.00 0.00 23 VAL A CA 2
ATOM 680 C C . VAL A 1 23 ? 1.150 3.290 -6.430 1.00 0.00 23 VAL A C 2
ATOM 681 O O . VAL A 1 23 ? 1.500 4.440 -6.660 1.00 0.00 23 VAL A O 2
ATOM 686 N N . CYS A 1 24 ? 1.510 2.620 -5.340 1.00 0.00 24 CYS A N 2
ATOM 687 C CA . CYS A 1 24 ? 2.320 3.210 -4.270 1.00 0.00 24 CYS A CA 2
ATOM 688 C C . CYS A 1 24 ? 3.680 3.770 -4.720 1.00 0.00 24 CYS A C 2
ATOM 689 O O . CYS A 1 24 ? 3.980 4.930 -4.420 1.00 0.00 24 CYS A O 2
ATOM 693 N N . GLN A 1 25 ? 4.340 3.070 -5.640 1.00 0.00 25 GLN A N 2
ATOM 694 C CA . GLN A 1 25 ? 5.600 3.550 -6.260 1.00 0.00 25 GLN A CA 2
ATOM 695 C C . GLN A 1 25 ? 5.430 4.800 -7.130 1.00 0.00 25 GLN A C 2
ATOM 696 O O . GLN A 1 25 ? 6.290 5.680 -7.150 1.00 0.00 25 GLN A O 2
ATOM 703 N N . GLN A 1 26 ? 4.280 4.880 -7.800 1.00 0.00 26 GLN A N 2
ATOM 704 C CA . GLN A 1 26 ? 3.850 6.060 -8.570 1.00 0.00 26 GLN A CA 2
ATOM 705 C C . GLN A 1 26 ? 3.340 7.200 -7.670 1.00 0.00 26 GLN A C 2
ATOM 706 O O . GLN A 1 26 ? 3.430 8.370 -8.030 1.00 0.00 26 GLN A O 2
ATOM 713 N N . GLU A 1 27 ? 2.880 6.850 -6.460 1.00 0.00 27 GLU A N 2
ATOM 714 C CA . GLU A 1 27 ? 2.250 7.760 -5.490 1.00 0.00 27 GLU A CA 2
ATOM 715 C C . GLU A 1 27 ? 3.250 8.490 -4.560 1.00 0.00 27 GLU A C 2
ATOM 716 O O . GLU A 1 27 ? 2.920 9.540 -4.020 1.00 0.00 27 GLU A O 2
ATOM 723 N N . GLY A 1 28 ? 4.430 7.890 -4.370 1.00 0.00 28 GLY A N 2
ATOM 724 C CA . GLY A 1 28 ? 5.530 8.440 -3.550 1.00 0.00 28 GLY A CA 2
ATOM 725 C C . GLY A 1 28 ? 5.920 7.570 -2.350 1.00 0.00 28 GLY A C 2
ATOM 726 O O . GLY A 1 28 ? 6.560 8.040 -1.400 1.00 0.00 28 GLY A O 2
ATOM 728 N N . TRP A 1 29 ? 5.570 6.290 -2.450 1.00 0.00 29 TRP A N 2
ATOM 729 C CA . TRP A 1 29 ? 5.880 5.230 -1.470 1.00 0.00 29 TRP A CA 2
ATOM 730 C C . TRP A 1 29 ? 6.930 4.290 -2.080 1.00 0.00 29 TRP A C 2
ATOM 731 O O . TRP A 1 29 ? 6.800 3.870 -3.230 1.00 0.00 29 TRP A O 2
ATOM 744 N N . GLY A 1 30 ? 7.770 3.760 -1.200 1.00 0.00 30 GLY A N 2
ATOM 745 C CA . GLY A 1 30 ? 8.870 2.850 -1.570 1.00 0.00 30 GLY A CA 2
ATOM 746 C C . GLY A 1 30 ? 8.480 1.370 -1.710 1.00 0.00 30 GLY A C 2
ATOM 747 O O . GLY A 1 30 ? 9.350 0.500 -1.700 1.00 0.00 30 GLY A O 2
ATOM 749 N N . GLY A 1 31 ? 7.190 1.100 -1.930 1.00 0.00 31 GLY A N 2
ATOM 750 C CA . GLY A 1 31 ? 6.660 -0.270 -2.100 1.00 0.00 31 GLY A CA 2
ATOM 751 C C . GLY A 1 31 ? 5.310 -0.460 -1.390 1.00 0.00 31 GLY A C 2
ATOM 752 O O . GLY A 1 31 ? 4.730 0.480 -0.840 1.00 0.00 31 GLY A O 2
ATOM 754 N N . GLY A 1 32 ? 4.840 -1.710 -1.420 1.00 0.00 32 GLY A N 2
ATOM 755 C CA . GLY A 1 32 ? 3.630 -2.090 -0.690 1.00 0.00 32 GLY A CA 2
ATOM 756 C C . GLY A 1 32 ? 3.180 -3.530 -0.920 1.00 0.00 32 GLY A C 2
ATOM 757 O O . GLY A 1 32 ? 3.740 -4.280 -1.720 1.00 0.00 32 GLY A O 2
ATOM 759 N N . ASN A 1 33 ? 2.200 -3.880 -0.100 1.00 0.00 33 ASN A N 2
ATOM 760 C CA . ASN A 1 33 ? 1.600 -5.220 -0.060 1.00 0.00 33 ASN A CA 2
ATOM 761 C C . ASN A 1 33 ? 0.090 -5.150 0.210 1.00 0.00 33 ASN A C 2
ATOM 762 O O . ASN A 1 33 ? -0.450 -4.120 0.620 1.00 0.00 33 ASN A O 2
ATOM 770 N N . CYS A 1 34 ? -0.540 -6.280 -0.060 1.00 0.00 34 CYS A N 2
ATOM 771 C CA . CYS A 1 34 ? -1.920 -6.550 0.360 1.00 0.00 34 CYS A CA 2
ATOM 772 C C . CYS A 1 34 ? -1.810 -7.460 1.590 1.00 0.00 34 CYS A C 2
ATOM 773 O O . CYS A 1 34 ? -1.310 -8.590 1.520 1.00 0.00 34 CYS A O 2
ATOM 777 N N . ASP A 1 35 ? -2.160 -6.880 2.730 1.00 0.00 35 ASP A N 2
ATOM 778 C CA . ASP A 1 35 ? -1.880 -7.450 4.050 1.00 0.00 35 ASP A CA 2
ATOM 779 C C . ASP A 1 35 ? -3.110 -8.120 4.680 1.00 0.00 35 ASP A C 2
ATOM 780 O O . ASP A 1 35 ? -4.120 -7.460 4.920 1.00 0.00 35 ASP A O 2
ATOM 786 N N . GLY A 1 36 ? -3.010 -9.440 4.820 1.00 0.00 36 GLY A N 2
ATOM 787 C CA . GLY A 1 36 ? -4.000 -10.290 5.520 1.00 0.00 36 GLY A CA 2
ATOM 788 C C . GLY A 1 36 ? -5.280 -10.540 4.700 1.00 0.00 36 GLY A C 2
ATOM 789 O O . GLY A 1 36 ? -5.290 -11.480 3.910 1.00 0.00 36 GLY A O 2
ATOM 791 N N . PRO A 1 37 ? -6.370 -9.810 4.980 1.00 0.00 37 PRO A N 2
ATOM 792 C CA . PRO A 1 37 ? -7.550 -9.800 4.080 1.00 0.00 37 PRO A CA 2
ATOM 793 C C . PRO A 1 37 ? -7.240 -8.950 2.850 1.00 0.00 37 PRO A C 2
ATOM 794 O O . PRO A 1 37 ? -6.620 -7.890 2.950 1.00 0.00 37 PRO A O 2
ATOM 798 N N . PHE A 1 38 ? -7.850 -9.320 1.730 1.00 0.00 38 PHE A N 2
ATOM 799 C CA . PHE A 1 38 ? -7.640 -8.630 0.430 1.00 0.00 38 PHE A CA 2
ATOM 800 C C . PHE A 1 38 ? -8.470 -7.350 0.230 1.00 0.00 38 PHE A C 2
ATOM 801 O O . PHE A 1 38 ? -8.910 -6.990 -0.860 1.00 0.00 38 PHE A O 2
ATOM 810 N N . ARG A 1 39 ? -8.450 -6.580 1.310 1.00 0.00 39 ARG A N 2
ATOM 811 C CA . ARG A 1 39 ? -9.090 -5.260 1.440 1.00 0.00 39 ARG A CA 2
ATOM 812 C C . ARG A 1 39 ? -8.170 -4.080 1.750 1.00 0.00 39 ARG A C 2
ATOM 813 O O . ARG A 1 39 ? -8.600 -2.940 1.600 1.00 0.00 39 ARG A O 2
ATOM 827 N N . ARG A 1 40 ? -7.040 -4.330 2.400 1.00 0.00 40 ARG A N 2
ATOM 828 C CA . ARG A 1 40 ? -6.110 -3.250 2.760 1.00 0.00 40 ARG A CA 2
ATOM 829 C C . ARG A 1 40 ? -4.740 -3.370 2.120 1.00 0.00 40 ARG A C 2
ATOM 830 O O . ARG A 1 40 ? -3.980 -4.330 2.290 1.00 0.00 40 ARG A O 2
ATOM 844 N N . CYS A 1 41 ? -4.500 -2.290 1.400 1.00 0.00 41 CYS A N 2
ATOM 845 C CA . CYS A 1 41 ? -3.240 -2.000 0.690 1.00 0.00 41 CYS A CA 2
ATOM 846 C C . CYS A 1 41 ? -2.320 -1.190 1.610 1.00 0.00 41 CYS A C 2
ATOM 847 O O . CYS A 1 41 ? -2.450 0.030 1.730 1.00 0.00 41 CYS A O 2
ATOM 851 N N . LYS A 1 42 ? -1.470 -1.920 2.330 1.00 0.00 42 LYS A N 2
ATOM 852 C CA . LYS A 1 42 ? -0.490 -1.310 3.250 1.00 0.00 42 LYS A CA 2
ATOM 853 C C . LYS A 1 42 ? 0.830 -1.050 2.530 1.00 0.00 42 LYS A C 2
ATOM 854 O O . LYS A 1 42 ? 1.500 -1.960 2.020 1.00 0.00 42 LYS A O 2
ATOM 864 N N . CYS A 1 43 ? 1.110 0.240 2.410 1.00 0.00 43 CYS A N 2
ATOM 865 C CA . CYS A 1 43 ? 2.280 0.730 1.680 1.00 0.00 43 CYS A CA 2
ATOM 866 C C . CYS A 1 43 ? 3.370 1.300 2.590 1.00 0.00 43 CYS A C 2
ATOM 867 O O . CYS A 1 43 ? 3.100 1.900 3.630 1.00 0.00 43 CYS A O 2
ATOM 871 N N . ILE A 1 44 ? 4.580 0.980 2.170 1.00 0.00 44 ILE A N 2
ATOM 872 C CA . ILE A 1 44 ? 5.810 1.250 2.940 1.00 0.00 44 ILE A CA 2
ATOM 873 C C . ILE A 1 44 ? 6.650 2.420 2.430 1.00 0.00 44 ILE A C 2
ATOM 874 O O . ILE A 1 44 ? 6.980 2.530 1.250 1.00 0.00 44 ILE A O 2
ATOM 880 N N . ARG A 1 45 ? 7.150 3.140 3.420 1.00 0.00 45 ARG A N 2
ATOM 881 C CA . ARG A 1 45 ? 7.990 4.330 3.240 1.00 0.00 45 ARG A CA 2
ATOM 882 C C . ARG A 1 45 ? 8.860 4.520 4.490 1.00 0.00 45 ARG A C 2
ATOM 883 O O . ARG A 1 45 ? 8.420 4.300 5.620 1.00 0.00 45 ARG A O 2
ATOM 897 N N . GLN A 1 46 ? 10.110 4.870 4.230 1.00 0.00 46 GLN A N 2
ATOM 898 C CA . GLN A 1 46 ? 11.080 5.200 5.300 1.00 0.00 46 GLN A CA 2
ATOM 899 C C . GLN A 1 46 ? 10.990 6.700 5.590 1.00 0.00 46 GLN A C 2
ATOM 900 O O . GLN A 1 46 ? 11.370 7.550 4.790 1.00 0.00 46 GLN A O 2
ATOM 907 N N . CYS A 1 47 ? 10.250 6.960 6.660 1.00 0.00 47 CYS A N 2
ATOM 908 C CA . CYS A 1 47 ? 9.860 8.310 7.110 1.00 0.00 47 CYS A CA 2
ATOM 909 C C . CYS A 1 47 ? 10.740 8.970 8.190 1.00 0.00 47 CYS A C 2
ATOM 910 O O . CYS A 1 47 ? 11.560 8.250 8.800 1.00 0.00 47 CYS A O 2
ATOM 915 N N . LYS A 1 1 ? 12.290 3.430 11.850 1.00 0.00 1 LYS A N 3
ATOM 916 C CA . LYS A 1 1 ? 10.910 3.870 11.670 1.00 0.00 1 LYS A CA 3
ATOM 917 C C . LYS A 1 1 ? 10.310 3.590 10.290 1.00 0.00 1 LYS A C 3
ATOM 918 O O . LYS A 1 1 ? 10.810 3.980 9.230 1.00 0.00 1 LYS A O 3
ATOM 930 N N . ILE A 1 2 ? 9.220 2.870 10.420 1.00 0.00 2 ILE A N 3
ATOM 931 C CA . ILE A 1 2 ? 8.470 2.350 9.280 1.00 0.00 2 ILE A CA 3
ATOM 932 C C . ILE A 1 2 ? 7.180 3.170 9.190 1.00 0.00 2 ILE A C 3
ATOM 933 O O . ILE A 1 2 ? 6.410 3.290 10.150 1.00 0.00 2 ILE A O 3
ATOM 939 N N . CYS A 1 3 ? 7.080 3.830 8.050 1.00 0.00 3 CYS A N 3
ATOM 940 C CA . CYS A 1 3 ? 5.840 4.490 7.640 1.00 0.00 3 CYS A CA 3
ATOM 941 C C . CYS A 1 3 ? 5.050 3.450 6.850 1.00 0.00 3 CYS A C 3
ATOM 942 O O . CYS A 1 3 ? 5.530 2.920 5.850 1.00 0.00 3 CYS A O 3
ATOM 946 N N . ARG A 1 4 ? 4.020 2.960 7.530 1.00 0.00 4 ARG A N 3
ATOM 947 C CA . ARG A 1 4 ? 3.190 1.910 6.950 1.00 0.00 4 ARG A CA 3
ATOM 948 C C . ARG A 1 4 ? 1.720 2.280 7.070 1.00 0.00 4 ARG A C 3
ATOM 949 O O . ARG A 1 4 ? 1.130 2.330 8.150 1.00 0.00 4 ARG A O 3
ATOM 963 N N . ARG A 1 5 ? 1.240 2.730 5.920 1.00 0.00 5 ARG A N 3
ATOM 964 C CA . ARG A 1 5 ? -0.100 3.290 5.800 1.00 0.00 5 ARG A CA 3
ATOM 965 C C . ARG A 1 5 ? -0.830 2.890 4.530 1.00 0.00 5 ARG A C 3
ATOM 966 O O . ARG A 1 5 ? -0.250 2.640 3.480 1.00 0.00 5 ARG A O 3
ATOM 980 N N . ARG A 1 6 ? -2.140 2.810 4.700 1.00 0.00 6 ARG A N 3
ATOM 981 C CA . ARG A 1 6 ? -3.100 2.710 3.590 1.00 0.00 6 ARG A CA 3
ATOM 982 C C . ARG A 1 6 ? -2.820 3.690 2.450 1.00 0.00 6 ARG A C 3
ATOM 983 O O . ARG A 1 6 ? -2.480 4.870 2.630 1.00 0.00 6 ARG A O 3
ATOM 997 N N . SER A 1 7 ? -3.220 3.200 1.290 1.00 0.00 7 SER A N 3
ATOM 998 C CA . SER A 1 7 ? -2.960 3.890 0.030 1.00 0.00 7 SER A CA 3
ATOM 999 C C . SER A 1 7 ? -3.970 5.020 -0.230 1.00 0.00 7 SER A C 3
ATOM 1000 O O . SER A 1 7 ? -5.150 4.790 -0.490 1.00 0.00 7 SER A O 3
ATOM 1005 N N . ALA A 1 8 ? -3.450 6.230 -0.080 1.00 0.00 8 ALA A N 3
ATOM 1006 C CA . ALA A 1 8 ? -4.130 7.470 -0.510 1.00 0.00 8 ALA A CA 3
ATOM 1007 C C . ALA A 1 8 ? -4.260 7.630 -2.050 1.00 0.00 8 ALA A C 3
ATOM 1008 O O . ALA A 1 8 ? -4.180 8.720 -2.610 1.00 0.00 8 ALA A O 3
ATOM 1011 N N . GLY A 1 9 ? -4.540 6.500 -2.690 1.00 0.00 9 GLY A N 3
ATOM 1012 C CA . GLY A 1 9 ? -4.730 6.350 -4.150 1.00 0.00 9 GLY A CA 3
ATOM 1013 C C . GLY A 1 9 ? -5.500 5.070 -4.480 1.00 0.00 9 GLY A C 3
ATOM 1014 O O . GLY A 1 9 ? -6.520 5.100 -5.180 1.00 0.00 9 GLY A O 3
ATOM 1016 N N . PHE A 1 10 ? -5.020 3.950 -3.950 1.00 0.00 10 PHE A N 3
ATOM 1017 C CA . PHE A 1 10 ? -5.690 2.650 -4.080 1.00 0.00 10 PHE A CA 3
ATOM 1018 C C . PHE A 1 10 ? -6.600 2.410 -2.870 1.00 0.00 10 PHE A C 3
ATOM 1019 O O . PHE A 1 10 ? -6.140 2.210 -1.740 1.00 0.00 10 PHE A O 3
ATOM 1028 N N . LYS A 1 11 ? -7.900 2.370 -3.150 1.00 0.00 11 LYS A N 3
ATOM 1029 C CA . LYS A 1 11 ? -8.910 2.210 -2.090 1.00 0.00 11 LYS A CA 3
ATOM 1030 C C . LYS A 1 11 ? -9.520 0.800 -2.020 1.00 0.00 11 LYS A C 3
ATOM 1031 O O . LYS A 1 11 ? -10.240 0.370 -2.910 1.00 0.00 11 LYS A O 3
ATOM 1041 N N . GLY A 1 12 ? -8.970 0.050 -1.070 1.00 0.00 12 GLY A N 3
ATOM 1042 C CA . GLY A 1 12 ? -9.580 -1.190 -0.570 1.00 0.00 12 GLY A CA 3
ATOM 1043 C C . GLY A 1 12 ? -8.950 -2.490 -1.090 1.00 0.00 12 GLY A C 3
ATOM 1044 O O . GLY A 1 12 ? -7.720 -2.610 -1.060 1.00 0.00 12 GLY A O 3
ATOM 1046 N N . PRO A 1 13 ? -9.780 -3.430 -1.590 1.00 0.00 13 PRO A N 3
ATOM 1047 C CA . PRO A 1 13 ? -9.390 -4.820 -1.910 1.00 0.00 13 PRO A CA 3
ATOM 1048 C C . PRO A 1 13 ? -8.230 -4.920 -2.900 1.00 0.00 13 PRO A C 3
ATOM 1049 O O . PRO A 1 13 ? -8.390 -4.820 -4.120 1.00 0.00 13 PRO A O 3
ATOM 1053 N N . CYS A 1 14 ? -7.060 -5.170 -2.320 1.00 0.00 14 CYS A N 3
ATOM 1054 C CA . CYS A 1 14 ? -5.780 -5.390 -3.030 1.00 0.00 14 CYS A CA 3
ATOM 1055 C C . CYS A 1 14 ? -5.680 -6.760 -3.740 1.00 0.00 14 CYS A C 3
ATOM 1056 O O . CYS A 1 14 ? -4.680 -7.470 -3.690 1.00 0.00 14 CYS A O 3
ATOM 1060 N N . MET A 1 15 ? -6.700 -7.030 -4.560 1.00 0.00 15 MET A N 3
ATOM 1061 C CA . MET A 1 15 ? -6.820 -8.260 -5.360 1.00 0.00 15 MET A CA 3
ATOM 1062 C C . MET A 1 15 ? -5.680 -8.390 -6.380 1.00 0.00 15 MET A C 3
ATOM 1063 O O . MET A 1 15 ? -4.970 -9.400 -6.450 1.00 0.00 15 MET A O 3
ATOM 1069 N N . SER A 1 16 ? -5.420 -7.270 -7.050 1.00 0.00 16 SER A N 3
ATOM 1070 C CA . SER A 1 16 ? -4.390 -7.100 -8.090 1.00 0.00 16 SER A CA 3
ATOM 1071 C C . SER A 1 16 ? -3.050 -6.580 -7.530 1.00 0.00 16 SER A C 3
ATOM 1072 O O . SER A 1 16 ? -2.400 -5.760 -8.180 1.00 0.00 16 SER A O 3
ATOM 1077 N N . ASN A 1 17 ? -2.610 -7.110 -6.390 1.00 0.00 17 ASN A N 3
ATOM 1078 C CA . ASN A 1 17 ? -1.360 -6.770 -5.650 1.00 0.00 17 ASN A CA 3
ATOM 1079 C C . ASN A 1 17 ? -0.300 -5.850 -6.280 1.00 0.00 17 ASN A C 3
ATOM 1080 O O . ASN A 1 17 ? 0.080 -4.840 -5.700 1.00 0.00 17 ASN A O 3
ATOM 1088 N N . LYS A 1 18 ? 0.210 -6.260 -7.430 1.00 0.00 18 LYS A N 3
ATOM 1089 C CA . LYS A 1 18 ? 1.180 -5.480 -8.220 1.00 0.00 18 LYS A CA 3
ATOM 1090 C C . LYS A 1 18 ? 0.740 -4.010 -8.420 1.00 0.00 18 LYS A C 3
ATOM 1091 O O . LYS A 1 18 ? 1.510 -3.090 -8.150 1.00 0.00 18 LYS A O 3
ATOM 1101 N N . ASN A 1 19 ? -0.540 -3.830 -8.740 1.00 0.00 19 ASN A N 3
ATOM 1102 C CA . ASN A 1 19 ? -1.190 -2.530 -8.950 1.00 0.00 19 ASN A CA 3
ATOM 1103 C C . ASN A 1 19 ? -1.280 -1.690 -7.670 1.00 0.00 19 ASN A C 3
ATOM 1104 O O . ASN A 1 19 ? -0.990 -0.490 -7.690 1.00 0.00 19 ASN A O 3
ATOM 1112 N N . CYS A 1 20 ? -1.510 -2.380 -6.550 1.00 0.00 20 CYS A N 3
ATOM 1113 C CA . CYS A 1 20 ? -1.450 -1.790 -5.200 1.00 0.00 20 CYS A CA 3
ATOM 1114 C C . CYS A 1 20 ? -0.040 -1.220 -4.910 1.00 0.00 20 CYS A C 3
ATOM 1115 O O . CYS A 1 20 ? 0.080 -0.020 -4.630 1.00 0.00 20 CYS A O 3
ATOM 1119 N N . ALA A 1 21 ? 0.990 -2.020 -5.190 1.00 0.00 21 ALA A N 3
ATOM 1120 C CA . ALA A 1 21 ? 2.400 -1.570 -5.110 1.00 0.00 21 ALA A CA 3
ATOM 1121 C C . ALA A 1 21 ? 2.750 -0.440 -6.080 1.00 0.00 21 ALA A C 3
ATOM 1122 O O . ALA A 1 21 ? 3.310 0.580 -5.670 1.00 0.00 21 ALA A O 3
ATOM 1125 N N . GLN A 1 22 ? 2.310 -0.590 -7.320 1.00 0.00 22 GLN A N 3
ATOM 1126 C CA . GLN A 1 22 ? 2.490 0.400 -8.400 1.00 0.00 22 GLN A CA 3
ATOM 1127 C C . GLN A 1 22 ? 1.930 1.790 -8.030 1.00 0.00 22 GLN A C 3
ATOM 1128 O O . GLN A 1 22 ? 2.670 2.770 -8.130 1.00 0.00 22 GLN A O 3
ATOM 1135 N N . VAL A 1 23 ? 0.690 1.840 -7.540 1.00 0.00 23 VAL A N 3
ATOM 1136 C CA . VAL A 1 23 ? 0.070 3.100 -7.060 1.00 0.00 23 VAL A CA 3
ATOM 1137 C C . VAL A 1 23 ? 0.920 3.740 -5.950 1.00 0.00 23 VAL A C 3
ATOM 1138 O O . VAL A 1 23 ? 1.400 4.850 -6.120 1.00 0.00 23 VAL A O 3
ATOM 1143 N N . CYS A 1 24 ? 1.210 2.950 -4.920 1.00 0.00 24 CYS A N 3
ATOM 1144 C CA . CYS A 1 24 ? 2.050 3.400 -3.800 1.00 0.00 24 CYS A CA 3
ATOM 1145 C C . CYS A 1 24 ? 3.450 3.930 -4.190 1.00 0.00 24 CYS A C 3
ATOM 1146 O O . CYS A 1 24 ? 3.800 5.060 -3.860 1.00 0.00 24 CYS A O 3
ATOM 1150 N N . GLN A 1 25 ? 4.110 3.220 -5.100 1.00 0.00 25 GLN A N 3
ATOM 1151 C CA . GLN A 1 25 ? 5.400 3.640 -5.680 1.00 0.00 25 GLN A CA 3
ATOM 1152 C C . GLN A 1 25 ? 5.330 4.980 -6.440 1.00 0.00 25 GLN A C 3
ATOM 1153 O O . GLN A 1 25 ? 6.090 5.900 -6.160 1.00 0.00 25 GLN A O 3
ATOM 1160 N N . GLN A 1 26 ? 4.300 5.090 -7.270 1.00 0.00 26 GLN A N 3
ATOM 1161 C CA . GLN A 1 26 ? 3.930 6.290 -8.050 1.00 0.00 26 GLN A CA 3
ATOM 1162 C C . GLN A 1 26 ? 3.570 7.500 -7.160 1.00 0.00 26 GLN A C 3
ATOM 1163 O O . GLN A 1 26 ? 3.710 8.650 -7.550 1.00 0.00 26 GLN A O 3
ATOM 1170 N N . GLU A 1 27 ? 2.990 7.170 -6.010 1.00 0.00 27 GLU A N 3
ATOM 1171 C CA . GLU A 1 27 ? 2.500 8.080 -4.970 1.00 0.00 27 GLU A CA 3
ATOM 1172 C C . GLU A 1 27 ? 3.590 8.690 -4.070 1.00 0.00 27 GLU A C 3
ATOM 1173 O O . GLU A 1 27 ? 3.350 9.710 -3.420 1.00 0.00 27 GLU A O 3
ATOM 1180 N N . GLY A 1 28 ? 4.640 7.900 -3.860 1.00 0.00 28 GLY A N 3
ATOM 1181 C CA . GLY A 1 28 ? 5.800 8.240 -3.010 1.00 0.00 28 GLY A CA 3
ATOM 1182 C C . GLY A 1 28 ? 6.040 7.270 -1.840 1.00 0.00 28 GLY A C 3
ATOM 1183 O O . GLY A 1 28 ? 6.510 7.690 -0.790 1.00 0.00 28 GLY A O 3
ATOM 1185 N N . TRP A 1 29 ? 5.840 5.980 -2.090 1.00 0.00 29 TRP A N 3
ATOM 1186 C CA . TRP A 1 29 ? 6.070 4.870 -1.140 1.00 0.00 29 TRP A CA 3
ATOM 1187 C C . TRP A 1 29 ? 7.120 3.920 -1.740 1.00 0.00 29 TRP A C 3
ATOM 1188 O O . TRP A 1 29 ? 7.250 3.830 -2.960 1.00 0.00 29 TRP A O 3
ATOM 1201 N N . GLY A 1 30 ? 7.680 3.070 -0.880 1.00 0.00 30 GLY A N 3
ATOM 1202 C CA . GLY A 1 30 ? 8.720 2.100 -1.270 1.00 0.00 30 GLY A CA 3
ATOM 1203 C C . GLY A 1 30 ? 8.180 0.670 -1.440 1.00 0.00 30 GLY A C 3
ATOM 1204 O O . GLY A 1 30 ? 8.910 -0.300 -1.220 1.00 0.00 30 GLY A O 3
ATOM 1206 N N . GLY A 1 31 ? 6.930 0.570 -1.870 1.00 0.00 31 GLY A N 3
ATOM 1207 C CA . GLY A 1 31 ? 6.190 -0.700 -2.030 1.00 0.00 31 GLY A CA 3
ATOM 1208 C C . GLY A 1 31 ? 4.840 -0.670 -1.300 1.00 0.00 31 GLY A C 3
ATOM 1209 O O . GLY A 1 31 ? 4.400 0.370 -0.810 1.00 0.00 31 GLY A O 3
ATOM 1211 N N . GLY A 1 32 ? 4.160 -1.800 -1.380 1.00 0.00 32 GLY A N 3
ATOM 1212 C CA . GLY A 1 32 ? 2.960 -2.090 -0.560 1.00 0.00 32 GLY A CA 3
ATOM 1213 C C . GLY A 1 32 ? 1.980 -3.020 -1.270 1.00 0.00 32 GLY A C 3
ATOM 1214 O O . GLY A 1 32 ? 1.860 -3.020 -2.490 1.00 0.00 32 GLY A O 3
ATOM 1216 N N . ASN A 1 33 ? 1.400 -3.920 -0.500 1.00 0.00 33 ASN A N 3
ATOM 1217 C CA . ASN A 1 33 ? 0.460 -4.930 -1.030 1.00 0.00 33 ASN A CA 3
ATOM 1218 C C . ASN A 1 33 ? -0.650 -5.220 0.000 1.00 0.00 33 ASN A C 3
ATOM 1219 O O . ASN A 1 33 ? -1.110 -4.300 0.680 1.00 0.00 33 ASN A O 3
ATOM 1227 N N . CYS A 1 34 ? -1.040 -6.480 0.130 1.00 0.00 34 CYS A N 3
ATOM 1228 C CA . CYS A 1 34 ? -2.040 -6.910 1.120 1.00 0.00 34 CYS A CA 3
ATOM 1229 C C . CYS A 1 34 ? -1.380 -7.100 2.500 1.00 0.00 34 CYS A C 3
ATOM 1230 O O . CYS A 1 34 ? -1.090 -8.200 2.960 1.00 0.00 34 CYS A O 3
ATOM 1234 N N . ASP A 1 35 ? -1.130 -5.950 3.110 1.00 0.00 35 ASP A N 3
ATOM 1235 C CA . ASP A 1 35 ? -0.370 -5.850 4.370 1.00 0.00 35 ASP A CA 3
ATOM 1236 C C . ASP A 1 35 ? -1.280 -5.490 5.560 1.00 0.00 35 ASP A C 3
ATOM 1237 O O . ASP A 1 35 ? -2.050 -4.530 5.520 1.00 0.00 35 ASP A O 3
ATOM 1243 N N . GLY A 1 36 ? -1.160 -6.330 6.580 1.00 0.00 36 GLY A N 3
ATOM 1244 C CA . GLY A 1 36 ? -1.970 -6.240 7.810 1.00 0.00 36 GLY A CA 3
ATOM 1245 C C . GLY A 1 36 ? -3.390 -6.770 7.530 1.00 0.00 36 GLY A C 3
ATOM 1246 O O . GLY A 1 36 ? -3.560 -7.990 7.420 1.00 0.00 36 GLY A O 3
ATOM 1248 N N . PRO A 1 37 ? -4.400 -5.890 7.420 1.00 0.00 37 PRO A N 3
ATOM 1249 C CA . PRO A 1 37 ? -5.730 -6.280 6.910 1.00 0.00 37 PRO A CA 3
ATOM 1250 C C . PRO A 1 37 ? -5.600 -6.650 5.430 1.00 0.00 37 PRO A C 3
ATOM 1251 O O . PRO A 1 37 ? -5.270 -5.820 4.580 1.00 0.00 37 PRO A O 3
ATOM 1255 N N . PHE A 1 38 ? -5.970 -7.900 5.140 1.00 0.00 38 PHE A N 3
ATOM 1256 C CA . PHE A 1 38 ? -5.870 -8.480 3.790 1.00 0.00 38 PHE A CA 3
ATOM 1257 C C . PHE A 1 38 ? -6.590 -7.690 2.690 1.00 0.00 38 PHE A C 3
ATOM 1258 O O . PHE A 1 38 ? -6.120 -7.660 1.560 1.00 0.00 38 PHE A O 3
ATOM 1267 N N . ARG A 1 39 ? -7.660 -6.980 3.040 1.00 0.00 39 ARG A N 3
ATOM 1268 C CA . ARG A 1 39 ? -8.480 -6.270 2.040 1.00 0.00 39 ARG A CA 3
ATOM 1269 C C . ARG A 1 39 ? -8.240 -4.760 1.980 1.00 0.00 39 ARG A C 3
ATOM 1270 O O . ARG A 1 39 ? -9.110 -3.960 1.650 1.00 0.00 39 ARG A O 3
ATOM 1284 N N . ARG A 1 40 ? -6.970 -4.440 2.220 1.00 0.00 40 ARG A N 3
ATOM 1285 C CA . ARG A 1 40 ? -6.500 -3.060 2.170 1.00 0.00 40 ARG A CA 3
ATOM 1286 C C . ARG A 1 40 ? -5.080 -2.990 1.620 1.00 0.00 40 ARG A C 3
ATOM 1287 O O . ARG A 1 40 ? -4.190 -3.730 2.040 1.00 0.00 40 ARG A O 3
ATOM 1301 N N . CYS A 1 41 ? -4.980 -2.240 0.530 1.00 0.00 41 CYS A N 3
ATOM 1302 C CA . CYS A 1 41 ? -3.680 -1.780 0.020 1.00 0.00 41 CYS A CA 3
ATOM 1303 C C . CYS A 1 41 ? -3.020 -0.890 1.070 1.00 0.00 41 CYS A C 3
ATOM 1304 O O . CYS A 1 41 ? -3.500 0.200 1.400 1.00 0.00 41 CYS A O 3
ATOM 1308 N N . LYS A 1 42 ? -2.090 -1.540 1.750 1.00 0.00 42 LYS A N 3
ATOM 1309 C CA . LYS A 1 42 ? -1.320 -0.930 2.840 1.00 0.00 42 LYS A CA 3
ATOM 1310 C C . LYS A 1 42 ? 0.170 -0.960 2.480 1.00 0.00 42 LYS A C 3
ATOM 1311 O O . LYS A 1 42 ? 0.780 -2.010 2.240 1.00 0.00 42 LYS A O 3
ATOM 1321 N N . CYS A 1 43 ? 0.680 0.250 2.480 1.00 0.00 43 CYS A N 3
ATOM 1322 C CA . CYS A 1 43 ? 1.960 0.570 1.830 1.00 0.00 43 CYS A CA 3
ATOM 1323 C C . CYS A 1 43 ? 3.060 1.010 2.790 1.00 0.00 43 CYS A C 3
ATOM 1324 O O . CYS A 1 43 ? 2.830 1.650 3.820 1.00 0.00 43 CYS A O 3
ATOM 1328 N N . ILE A 1 44 ? 4.250 0.680 2.330 1.00 0.00 44 ILE A N 3
ATOM 1329 C CA . ILE A 1 44 ? 5.490 0.780 3.120 1.00 0.00 44 ILE A CA 3
ATOM 1330 C C . ILE A 1 44 ? 6.450 1.830 2.570 1.00 0.00 44 ILE A C 3
ATOM 1331 O O . ILE A 1 44 ? 6.520 2.070 1.370 1.00 0.00 44 ILE A O 3
ATOM 1337 N N . ARG A 1 45 ? 7.200 2.360 3.520 1.00 0.00 45 ARG A N 3
ATOM 1338 C CA . ARG A 1 45 ? 8.290 3.310 3.290 1.00 0.00 45 ARG A CA 3
ATOM 1339 C C . ARG A 1 45 ? 9.200 3.320 4.520 1.00 0.00 45 ARG A C 3
ATOM 1340 O O . ARG A 1 45 ? 8.780 3.070 5.650 1.00 0.00 45 ARG A O 3
ATOM 1354 N N . GLN A 1 46 ? 10.470 3.590 4.240 1.00 0.00 46 GLN A N 3
ATOM 1355 C CA . GLN A 1 46 ? 11.480 3.820 5.290 1.00 0.00 46 GLN A CA 3
ATOM 1356 C C . GLN A 1 46 ? 11.470 5.300 5.670 1.00 0.00 46 GLN A C 3
ATOM 1357 O O . GLN A 1 46 ? 11.710 6.180 4.840 1.00 0.00 46 GLN A O 3
ATOM 1364 N N . CYS A 1 47 ? 11.050 5.540 6.900 1.00 0.00 47 CYS A N 3
ATOM 1365 C CA . CYS A 1 47 ? 11.050 6.880 7.510 1.00 0.00 47 CYS A CA 3
ATOM 1366 C C . CYS A 1 47 ? 12.190 7.060 8.530 1.00 0.00 47 CYS A C 3
ATOM 1367 O O . CYS A 1 47 ? 13.350 7.010 8.070 1.00 0.00 47 CYS A O 3
ATOM 1372 N N . LYS A 1 1 ? 13.070 4.560 11.290 1.00 0.00 1 LYS A N 4
ATOM 1373 C CA . LYS A 1 1 ? 11.660 4.110 11.330 1.00 0.00 1 LYS A CA 4
ATOM 1374 C C . LYS A 1 1 ? 11.000 4.020 9.930 1.00 0.00 1 LYS A C 4
ATOM 1375 O O . LYS A 1 1 ? 11.360 4.740 8.990 1.00 0.00 1 LYS A O 4
ATOM 1387 N N . ILE A 1 2 ? 9.890 3.300 9.900 1.00 0.00 2 ILE A N 4
ATOM 1388 C CA . ILE A 1 2 ? 9.200 3.020 8.630 1.00 0.00 2 ILE A CA 4
ATOM 1389 C C . ILE A 1 2 ? 7.920 3.850 8.580 1.00 0.00 2 ILE A C 4
ATOM 1390 O O . ILE A 1 2 ? 7.120 3.840 9.510 1.00 0.00 2 ILE A O 4
ATOM 1396 N N . CYS A 1 3 ? 7.770 4.570 7.480 1.00 0.00 3 CYS A N 4
ATOM 1397 C CA . CYS A 1 3 ? 6.480 5.170 7.120 1.00 0.00 3 CYS A CA 4
ATOM 1398 C C . CYS A 1 3 ? 5.610 4.090 6.460 1.00 0.00 3 CYS A C 4
ATOM 1399 O O . CYS A 1 3 ? 6.000 3.480 5.460 1.00 0.00 3 CYS A O 4
ATOM 1403 N N . ARG A 1 4 ? 4.660 3.680 7.280 1.00 0.00 4 ARG A N 4
ATOM 1404 C CA . ARG A 1 4 ? 3.680 2.690 6.840 1.00 0.00 4 ARG A CA 4
ATOM 1405 C C . ARG A 1 4 ? 2.230 3.160 6.930 1.00 0.00 4 ARG A C 4
ATOM 1406 O O . ARG A 1 4 ? 1.530 2.970 7.930 1.00 0.00 4 ARG A O 4
ATOM 1420 N N . ARG A 1 5 ? 1.800 3.650 5.790 1.00 0.00 5 ARG A N 4
ATOM 1421 C CA . ARG A 1 5 ? 0.510 4.360 5.700 1.00 0.00 5 ARG A CA 4
ATOM 1422 C C . ARG A 1 5 ? -0.380 3.800 4.590 1.00 0.00 5 ARG A C 4
ATOM 1423 O O . ARG A 1 5 ? 0.080 3.170 3.650 1.00 0.00 5 ARG A O 4
ATOM 1437 N N . ARG A 1 6 ? -1.670 4.110 4.730 1.00 0.00 6 ARG A N 4
ATOM 1438 C CA . ARG A 1 6 ? -2.660 3.590 3.780 1.00 0.00 6 ARG A CA 4
ATOM 1439 C C . ARG A 1 6 ? -2.880 4.520 2.590 1.00 0.00 6 ARG A C 4
ATOM 1440 O O . ARG A 1 6 ? -3.060 5.740 2.710 1.00 0.00 6 ARG A O 4
ATOM 1454 N N . SER A 1 7 ? -2.560 3.900 1.470 1.00 0.00 7 SER A N 4
ATOM 1455 C CA . SER A 1 7 ? -2.700 4.480 0.120 1.00 0.00 7 SER A CA 4
ATOM 1456 C C . SER A 1 7 ? -4.090 5.070 -0.110 1.00 0.00 7 SER A C 4
ATOM 1457 O O . SER A 1 7 ? -5.090 4.370 -0.250 1.00 0.00 7 SER A O 4
ATOM 1462 N N . ALA A 1 8 ? -4.130 6.400 -0.030 1.00 0.00 8 ALA A N 4
ATOM 1463 C CA . ALA A 1 8 ? -5.340 7.190 -0.340 1.00 0.00 8 ALA A CA 4
ATOM 1464 C C . ALA A 1 8 ? -5.820 7.050 -1.800 1.00 0.00 8 ALA A C 4
ATOM 1465 O O . ALA A 1 8 ? -7.010 7.180 -2.070 1.00 0.00 8 ALA A O 4
ATOM 1468 N N . GLY A 1 9 ? -4.900 6.670 -2.690 1.00 0.00 9 GLY A N 4
ATOM 1469 C CA . GLY A 1 9 ? -5.160 6.500 -4.130 1.00 0.00 9 GLY A CA 4
ATOM 1470 C C . GLY A 1 9 ? -5.560 5.060 -4.520 1.00 0.00 9 GLY A C 4
ATOM 1471 O O . GLY A 1 9 ? -5.520 4.730 -5.710 1.00 0.00 9 GLY A O 4
ATOM 1473 N N . PHE A 1 10 ? -5.970 4.250 -3.550 1.00 0.00 10 PHE A N 4
ATOM 1474 C CA . PHE A 1 10 ? -6.340 2.850 -3.810 1.00 0.00 10 PHE A CA 4
ATOM 1475 C C . PHE A 1 10 ? -7.770 2.550 -3.370 1.00 0.00 10 PHE A C 4
ATOM 1476 O O . PHE A 1 10 ? -8.140 2.610 -2.200 1.00 0.00 10 PHE A O 4
ATOM 1485 N N . LYS A 1 11 ? -8.500 2.080 -4.380 1.00 0.00 11 LYS A N 4
ATOM 1486 C CA . LYS A 1 11 ? -9.900 1.690 -4.280 1.00 0.00 11 LYS A CA 4
ATOM 1487 C C . LYS A 1 11 ? -10.150 0.190 -4.130 1.00 0.00 11 LYS A C 4
ATOM 1488 O O . LYS A 1 11 ? -9.820 -0.600 -5.020 1.00 0.00 11 LYS A O 4
ATOM 1498 N N . GLY A 1 12 ? -10.490 -0.170 -2.900 1.00 0.00 12 GLY A N 4
ATOM 1499 C CA . GLY A 1 12 ? -11.090 -1.470 -2.560 1.00 0.00 12 GLY A CA 4
ATOM 1500 C C . GLY A 1 12 ? -10.140 -2.680 -2.730 1.00 0.00 12 GLY A C 4
ATOM 1501 O O . GLY A 1 12 ? -9.140 -2.750 -2.020 1.00 0.00 12 GLY A O 4
ATOM 1503 N N . PRO A 1 13 ? -10.460 -3.610 -3.640 1.00 0.00 13 PRO A N 4
ATOM 1504 C CA . PRO A 1 13 ? -9.860 -4.950 -3.640 1.00 0.00 13 PRO A CA 4
ATOM 1505 C C . PRO A 1 13 ? -8.420 -5.080 -4.170 1.00 0.00 13 PRO A C 4
ATOM 1506 O O . PRO A 1 13 ? -8.170 -5.180 -5.370 1.00 0.00 13 PRO A O 4
ATOM 1510 N N . CYS A 1 14 ? -7.490 -5.190 -3.230 1.00 0.00 14 CYS A N 4
ATOM 1511 C CA . CYS A 1 14 ? -6.100 -5.600 -3.530 1.00 0.00 14 CYS A CA 4
ATOM 1512 C C . CYS A 1 14 ? -5.870 -7.100 -3.340 1.00 0.00 14 CYS A C 4
ATOM 1513 O O . CYS A 1 14 ? -5.260 -7.590 -2.400 1.00 0.00 14 CYS A O 4
ATOM 1517 N N . MET A 1 15 ? -6.310 -7.840 -4.360 1.00 0.00 15 MET A N 4
ATOM 1518 C CA . MET A 1 15 ? -6.100 -9.300 -4.430 1.00 0.00 15 MET A CA 4
ATOM 1519 C C . MET A 1 15 ? -4.640 -9.740 -4.620 1.00 0.00 15 MET A C 4
ATOM 1520 O O . MET A 1 15 ? -4.290 -10.910 -4.460 1.00 0.00 15 MET A O 4
ATOM 1526 N N . SER A 1 16 ? -3.800 -8.760 -4.960 1.00 0.00 16 SER A N 4
ATOM 1527 C CA . SER A 1 16 ? -2.340 -8.900 -4.990 1.00 0.00 16 SER A CA 4
ATOM 1528 C C . SER A 1 16 ? -1.700 -7.670 -4.340 1.00 0.00 16 SER A C 4
ATOM 1529 O O . SER A 1 16 ? -2.160 -6.540 -4.530 1.00 0.00 16 SER A O 4
ATOM 1534 N N . ASN A 1 17 ? -0.630 -7.910 -3.590 1.00 0.00 17 ASN A N 4
ATOM 1535 C CA . ASN A 1 17 ? 0.230 -6.830 -3.070 1.00 0.00 17 ASN A CA 4
ATOM 1536 C C . ASN A 1 17 ? 0.870 -6.000 -4.200 1.00 0.00 17 ASN A C 4
ATOM 1537 O O . ASN A 1 17 ? 1.090 -4.800 -4.040 1.00 0.00 17 ASN A O 4
ATOM 1545 N N . LYS A 1 18 ? 1.020 -6.630 -5.360 1.00 0.00 18 LYS A N 4
ATOM 1546 C CA . LYS A 1 18 ? 1.480 -5.990 -6.610 1.00 0.00 18 LYS A CA 4
ATOM 1547 C C . LYS A 1 18 ? 0.560 -4.830 -7.040 1.00 0.00 18 LYS A C 4
ATOM 1548 O O . LYS A 1 18 ? 1.050 -3.720 -7.250 1.00 0.00 18 LYS A O 4
ATOM 1558 N N . ASN A 1 19 ? -0.750 -5.040 -6.980 1.00 0.00 19 ASN A N 4
ATOM 1559 C CA . ASN A 1 19 ? -1.760 -3.990 -7.250 1.00 0.00 19 ASN A CA 4
ATOM 1560 C C . ASN A 1 19 ? -1.660 -2.770 -6.310 1.00 0.00 19 ASN A C 4
ATOM 1561 O O . ASN A 1 19 ? -1.730 -1.630 -6.760 1.00 0.00 19 ASN A O 4
ATOM 1569 N N . CYS A 1 20 ? -1.300 -3.040 -5.060 1.00 0.00 20 CYS A N 4
ATOM 1570 C CA . CYS A 1 20 ? -1.050 -2.030 -4.010 1.00 0.00 20 CYS A CA 4
ATOM 1571 C C . CYS A 1 20 ? 0.290 -1.290 -4.200 1.00 0.00 20 CYS A C 4
ATOM 1572 O O . CYS A 1 20 ? 0.330 -0.050 -4.160 1.00 0.00 20 CYS A O 4
ATOM 1576 N N . ALA A 1 21 ? 1.360 -2.040 -4.470 1.00 0.00 21 ALA A N 4
ATOM 1577 C CA . ALA A 1 21 ? 2.690 -1.490 -4.810 1.00 0.00 21 ALA A CA 4
ATOM 1578 C C . ALA A 1 21 ? 2.670 -0.600 -6.060 1.00 0.00 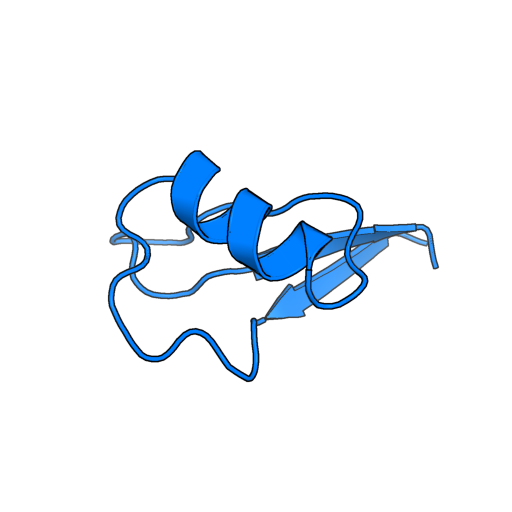21 ALA A C 4
ATOM 1579 O O . ALA A 1 21 ? 3.200 0.510 -6.020 1.00 0.00 21 ALA A O 4
ATOM 1582 N N . GLN A 1 22 ? 1.880 -1.000 -7.060 1.00 0.00 22 GLN A N 4
ATOM 1583 C CA . GLN A 1 22 ? 1.640 -0.240 -8.310 1.00 0.00 22 GLN A CA 4
ATOM 1584 C C . GLN A 1 22 ? 1.220 1.230 -8.070 1.00 0.00 22 GLN A C 4
ATOM 1585 O O . GLN A 1 22 ? 1.900 2.140 -8.530 1.00 0.00 22 GLN A O 4
ATOM 1592 N N . VAL A 1 23 ? 0.180 1.420 -7.250 1.00 0.00 23 VAL A N 4
ATOM 1593 C CA . VAL A 1 23 ? -0.320 2.760 -6.880 1.00 0.00 23 VAL A CA 4
ATOM 1594 C C . VAL A 1 23 ? 0.710 3.530 -6.040 1.00 0.00 23 VAL A C 4
ATOM 1595 O O . VAL A 1 23 ? 1.010 4.690 -6.310 1.00 0.00 23 VAL A O 4
ATOM 1600 N N . CYS A 1 24 ? 1.330 2.830 -5.090 1.00 0.00 24 CYS A N 4
ATOM 1601 C CA . CYS A 1 24 ? 2.250 3.450 -4.130 1.00 0.00 24 CYS A CA 4
ATOM 1602 C C . CYS A 1 24 ? 3.610 3.880 -4.700 1.00 0.00 24 CYS A C 4
ATOM 1603 O O . CYS A 1 24 ? 4.050 5.000 -4.430 1.00 0.00 24 CYS A O 4
ATOM 1607 N N . GLN A 1 25 ? 4.080 3.130 -5.690 1.00 0.00 25 GLN A N 4
ATOM 1608 C CA . GLN A 1 25 ? 5.270 3.480 -6.490 1.00 0.00 25 GLN A CA 4
ATOM 1609 C C . GLN A 1 25 ? 5.070 4.740 -7.340 1.00 0.00 25 GLN A C 4
ATOM 1610 O O . GLN A 1 25 ? 5.960 5.580 -7.450 1.00 0.00 25 GLN A O 4
ATOM 1617 N N . GLN A 1 26 ? 3.860 4.880 -7.880 1.00 0.00 26 GLN A N 4
ATOM 1618 C CA . GLN A 1 26 ? 3.380 6.080 -8.580 1.00 0.00 26 GLN A CA 4
ATOM 1619 C C . GLN A 1 26 ? 3.230 7.310 -7.640 1.00 0.00 26 GLN A C 4
ATOM 1620 O O . GLN A 1 26 ? 3.430 8.440 -8.060 1.00 0.00 26 GLN A O 4
ATOM 1627 N N . GLU A 1 27 ? 2.970 7.030 -6.370 1.00 0.00 27 GLU A N 4
ATOM 1628 C CA . GLU A 1 27 ? 2.580 8.020 -5.340 1.00 0.00 27 GLU A CA 4
ATOM 1629 C C . GLU A 1 27 ? 3.720 8.520 -4.430 1.00 0.00 27 GLU A C 4
ATOM 1630 O O . GLU A 1 27 ? 3.470 9.310 -3.510 1.00 0.00 27 GLU A O 4
ATOM 1637 N N . GLY A 1 28 ? 4.920 7.950 -4.570 1.00 0.00 28 GLY A N 4
ATOM 1638 C CA . GLY A 1 28 ? 6.120 8.410 -3.830 1.00 0.00 28 GLY A CA 4
ATOM 1639 C C . GLY A 1 28 ? 6.700 7.420 -2.810 1.00 0.00 28 GLY A C 4
ATOM 1640 O O . GLY A 1 28 ? 7.740 7.680 -2.200 1.00 0.00 28 GLY A O 4
ATOM 1642 N N . TRP A 1 29 ? 5.950 6.350 -2.540 1.00 0.00 29 TRP A N 4
ATOM 1643 C CA . TRP A 1 29 ? 6.370 5.210 -1.700 1.00 0.00 29 TRP A CA 4
ATOM 1644 C C . TRP A 1 29 ? 7.210 4.220 -2.520 1.00 0.00 29 TRP A C 4
ATOM 1645 O O . TRP A 1 29 ? 6.840 3.880 -3.650 1.00 0.00 29 TRP A O 4
ATOM 1658 N N . GLY A 1 30 ? 8.050 3.490 -1.800 1.00 0.00 30 GLY A N 4
ATOM 1659 C CA . GLY A 1 30 ? 8.980 2.510 -2.380 1.00 0.00 30 GLY A CA 4
ATOM 1660 C C . GLY A 1 30 ? 8.440 1.070 -2.260 1.00 0.00 30 GLY A C 4
ATOM 1661 O O . GLY A 1 30 ? 9.200 0.140 -1.990 1.00 0.00 30 GLY A O 4
ATOM 1663 N N . GLY A 1 31 ? 7.140 0.930 -2.470 1.00 0.00 31 GLY A N 4
ATOM 1664 C CA . GLY A 1 31 ? 6.420 -0.350 -2.350 1.00 0.00 31 GLY A CA 4
ATOM 1665 C C . GLY A 1 31 ? 5.100 -0.220 -1.580 1.00 0.00 31 GLY A C 4
ATOM 1666 O O . GLY A 1 31 ? 4.780 0.820 -1.010 1.00 0.00 31 GLY A O 4
ATOM 1668 N N . GLY A 1 32 ? 4.440 -1.370 -1.490 1.00 0.00 32 GLY A N 4
ATOM 1669 C CA . GLY A 1 32 ? 3.140 -1.510 -0.820 1.00 0.00 32 GLY A CA 4
ATOM 1670 C C . GLY A 1 32 ? 2.700 -2.970 -0.800 1.00 0.00 32 GLY A C 4
ATOM 1671 O O . GLY A 1 32 ? 3.070 -3.760 -1.660 1.00 0.00 32 GLY A O 4
ATOM 1673 N N . ASN A 1 33 ? 2.020 -3.300 0.290 1.00 0.00 33 ASN A N 4
ATOM 1674 C CA . ASN A 1 33 ? 1.410 -4.630 0.440 1.00 0.00 33 ASN A CA 4
ATOM 1675 C C . ASN A 1 33 ? -0.040 -4.530 0.900 1.00 0.00 33 ASN A C 4
ATOM 1676 O O . ASN A 1 33 ? -0.440 -3.640 1.650 1.00 0.00 33 ASN A O 4
ATOM 1684 N N . CYS A 1 34 ? -0.820 -5.460 0.370 1.00 0.00 34 CYS A N 4
ATOM 1685 C CA . CYS A 1 34 ? -2.230 -5.600 0.750 1.00 0.00 34 CYS A CA 4
ATOM 1686 C C . CYS A 1 34 ? -2.260 -6.490 1.990 1.00 0.00 34 CYS A C 4
ATOM 1687 O O . CYS A 1 34 ? -1.940 -7.680 1.940 1.00 0.00 34 CYS A O 4
ATOM 1691 N N . ASP A 1 35 ? -2.500 -5.830 3.120 1.00 0.00 35 ASP A N 4
ATOM 1692 C CA . ASP A 1 35 ? -2.320 -6.460 4.430 1.00 0.00 35 ASP A CA 4
ATOM 1693 C C . ASP A 1 35 ? -3.580 -7.070 5.050 1.00 0.00 35 ASP A C 4
ATOM 1694 O O . ASP A 1 35 ? -4.600 -6.410 5.260 1.00 0.00 35 ASP A O 4
ATOM 1700 N N . GLY A 1 36 ? -3.450 -8.380 5.230 1.00 0.00 36 GLY A N 4
ATOM 1701 C CA . GLY A 1 36 ? -4.440 -9.250 5.900 1.00 0.00 36 GLY A CA 4
ATOM 1702 C C . GLY A 1 36 ? -5.640 -9.540 4.980 1.00 0.00 36 GLY A C 4
ATOM 1703 O O . GLY A 1 36 ? -5.490 -10.340 4.050 1.00 0.00 36 GLY A O 4
ATOM 1705 N N . PRO A 1 37 ? -6.810 -8.940 5.230 1.00 0.00 37 PRO A N 4
ATOM 1706 C CA . PRO A 1 37 ? -7.950 -8.990 4.290 1.00 0.00 37 PRO A CA 4
ATOM 1707 C C . PRO A 1 37 ? -7.500 -8.270 3.010 1.00 0.00 37 PRO A C 4
ATOM 1708 O O . PRO A 1 37 ? -7.010 -7.140 3.080 1.00 0.00 37 PRO A O 4
ATOM 1712 N N . PHE A 1 38 ? -7.820 -8.880 1.870 1.00 0.00 38 PHE A N 4
ATOM 1713 C CA . PHE A 1 38 ? -7.360 -8.420 0.540 1.00 0.00 38 PHE A CA 4
ATOM 1714 C C . PHE A 1 38 ? -8.030 -7.160 -0.040 1.00 0.00 38 PHE A C 4
ATOM 1715 O O . PHE A 1 38 ? -8.330 -7.040 -1.220 1.00 0.00 38 PHE A O 4
ATOM 1724 N N . ARG A 1 39 ? -8.300 -6.240 0.880 1.00 0.00 39 ARG A N 4
ATOM 1725 C CA . ARG A 1 39 ? -8.770 -4.870 0.630 1.00 0.00 39 ARG A CA 4
ATOM 1726 C C . ARG A 1 39 ? -7.870 -3.750 1.180 1.00 0.00 39 ARG A C 4
ATOM 1727 O O . ARG A 1 39 ? -7.720 -2.730 0.510 1.00 0.00 39 ARG A O 4
ATOM 1741 N N . ARG A 1 40 ? -7.200 -3.960 2.320 1.00 0.00 40 ARG A N 4
ATOM 1742 C CA . ARG A 1 40 ? -6.400 -2.880 2.930 1.00 0.00 40 ARG A CA 4
ATOM 1743 C C . ARG A 1 40 ? -5.050 -2.800 2.220 1.00 0.00 40 ARG A C 4
ATOM 1744 O O . ARG A 1 40 ? -4.230 -3.710 2.300 1.00 0.00 40 ARG A O 4
ATOM 1758 N N . CYS A 1 41 ? -4.810 -1.640 1.640 1.00 0.00 41 CYS A N 4
ATOM 1759 C CA . CYS A 1 41 ? -3.530 -1.350 0.970 1.00 0.00 41 CYS A CA 4
ATOM 1760 C C . CYS A 1 41 ? -2.660 -0.400 1.800 1.00 0.00 41 CYS A C 4
ATOM 1761 O O . CYS A 1 41 ? -2.900 0.810 1.880 1.00 0.00 41 CYS A O 4
ATOM 1765 N N . LYS A 1 42 ? -1.760 -1.040 2.540 1.00 0.00 42 LYS A N 4
ATOM 1766 C CA . LYS A 1 42 ? -0.690 -0.330 3.270 1.00 0.00 42 LYS A CA 4
ATOM 1767 C C . LYS A 1 42 ? 0.650 -0.320 2.550 1.00 0.00 42 LYS A C 4
ATOM 1768 O O . LYS A 1 42 ? 1.190 -1.330 2.100 1.00 0.00 42 LYS A O 4
ATOM 1778 N N . CYS A 1 43 ? 1.200 0.880 2.560 1.00 0.00 43 CYS A N 4
ATOM 1779 C CA . CYS A 1 43 ? 2.380 1.240 1.760 1.00 0.00 43 CYS A CA 4
ATOM 1780 C C . CYS A 1 43 ? 3.560 1.710 2.600 1.00 0.00 43 CYS A C 4
ATOM 1781 O O . CYS A 1 43 ? 3.420 2.390 3.610 1.00 0.00 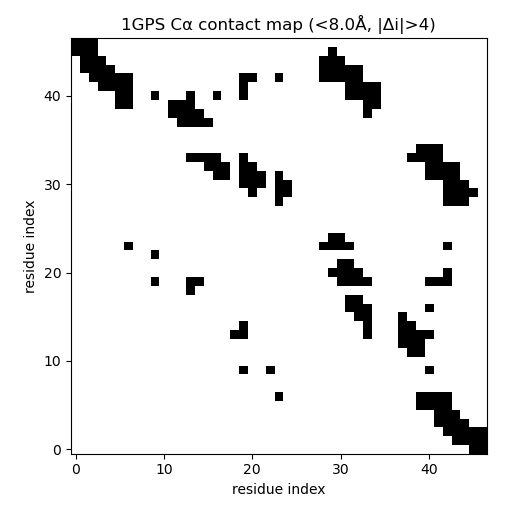43 CYS A O 4
ATOM 1785 N N . ILE A 1 44 ? 4.720 1.400 2.030 1.00 0.00 44 ILE A N 4
ATOM 1786 C CA . ILE A 1 44 ? 6.000 1.370 2.750 1.00 0.00 44 ILE A CA 4
ATOM 1787 C C . ILE A 1 44 ? 7.110 2.230 2.150 1.00 0.00 44 ILE A C 4
ATOM 1788 O O . ILE A 1 44 ? 7.280 2.320 0.930 1.00 0.00 44 ILE A O 4
ATOM 1794 N N . ARG A 1 45 ? 7.840 2.830 3.080 1.00 0.00 45 ARG A N 4
ATOM 1795 C CA . ARG A 1 45 ? 9.170 3.440 2.840 1.00 0.00 45 ARG A CA 4
ATOM 1796 C C . ARG A 1 45 ? 9.920 3.720 4.150 1.00 0.00 45 ARG A C 4
ATOM 1797 O O . ARG A 1 45 ? 9.340 4.010 5.190 1.00 0.00 45 ARG A O 4
ATOM 1811 N N . GLN A 1 46 ? 11.230 3.600 4.030 1.00 0.00 46 GLN A N 4
ATOM 1812 C CA . GLN A 1 46 ? 12.180 3.900 5.120 1.00 0.00 46 GLN A CA 4
ATOM 1813 C C . GLN A 1 46 ? 12.310 5.420 5.300 1.00 0.00 46 GLN A C 4
ATOM 1814 O O . GLN A 1 46 ? 12.750 6.130 4.400 1.00 0.00 46 GLN A O 4
ATOM 1821 N N . CYS A 1 47 ? 11.780 5.870 6.430 1.00 0.00 47 CYS A N 4
ATOM 1822 C CA . CYS A 1 47 ? 11.710 7.300 6.800 1.00 0.00 47 CYS A CA 4
ATOM 1823 C C . CYS A 1 47 ? 12.780 7.740 7.820 1.00 0.00 47 CYS A C 4
ATOM 1824 O O . CYS A 1 47 ? 13.220 6.880 8.620 1.00 0.00 47 CYS A O 4
ATOM 1829 N N . LYS A 1 1 ? 11.370 10.020 10.150 1.00 0.00 1 LYS A N 5
ATOM 1830 C CA . LYS A 1 1 ? 10.470 8.940 10.580 1.00 0.00 1 LYS A CA 5
ATOM 1831 C C . LYS A 1 1 ? 10.150 7.890 9.500 1.00 0.00 1 LYS A C 5
ATOM 1832 O O . LYS A 1 1 ? 9.990 8.150 8.300 1.00 0.00 1 LYS A O 5
ATOM 1844 N N . ILE A 1 2 ? 9.890 6.730 10.050 1.00 0.00 2 ILE A N 5
ATOM 1845 C CA . ILE A 1 2 ? 9.390 5.580 9.290 1.00 0.00 2 ILE A CA 5
ATOM 1846 C C . ILE A 1 2 ? 7.870 5.740 9.160 1.00 0.00 2 ILE A C 5
ATOM 1847 O O . ILE A 1 2 ? 7.140 5.910 10.140 1.00 0.00 2 ILE A O 5
ATOM 1853 N N . CYS A 1 3 ? 7.480 5.840 7.900 1.00 0.00 3 CYS A N 5
ATOM 1854 C CA . CYS A 1 3 ? 6.080 5.890 7.490 1.00 0.00 3 CYS A CA 5
ATOM 1855 C C . CYS A 1 3 ? 5.590 4.510 7.080 1.00 0.00 3 CYS A C 5
ATOM 1856 O O . CYS A 1 3 ? 5.980 3.960 6.040 1.00 0.00 3 CYS A O 5
ATOM 1860 N N . ARG A 1 4 ? 4.970 3.870 8.060 1.00 0.00 4 ARG A N 5
ATOM 1861 C CA . ARG A 1 4 ? 4.310 2.570 7.850 1.00 0.00 4 ARG A CA 5
ATOM 1862 C C . ARG A 1 4 ? 2.810 2.770 7.990 1.00 0.00 4 ARG A C 5
ATOM 1863 O O . ARG A 1 4 ? 2.250 2.910 9.080 1.00 0.00 4 ARG A O 5
ATOM 1877 N N . ARG A 1 5 ? 2.250 3.010 6.820 1.00 0.00 5 ARG A N 5
ATOM 1878 C CA . ARG A 1 5 ? 0.870 3.490 6.690 1.00 0.00 5 ARG A CA 5
ATOM 1879 C C . ARG A 1 5 ? 0.210 2.750 5.510 1.00 0.00 5 ARG A C 5
ATOM 1880 O O . ARG A 1 5 ? 0.560 1.620 5.190 1.00 0.00 5 ARG A O 5
ATOM 1894 N N . ARG A 1 6 ? -0.770 3.410 4.910 1.00 0.00 6 ARG A N 5
ATOM 1895 C CA . ARG A 1 6 ? -1.540 2.840 3.790 1.00 0.00 6 ARG A CA 5
ATOM 1896 C C . ARG A 1 6 ? -1.150 3.460 2.440 1.00 0.00 6 ARG A C 5
ATOM 1897 O O . ARG A 1 6 ? -0.530 4.520 2.390 1.00 0.00 6 ARG A O 5
ATOM 1911 N N . SER A 1 7 ? -1.780 2.920 1.400 1.00 0.00 7 SER A N 5
ATOM 1912 C CA . SER A 1 7 ? -1.560 3.220 -0.030 1.00 0.00 7 SER A CA 5
ATOM 1913 C C . SER A 1 7 ? -1.840 4.650 -0.530 1.00 0.00 7 SER A C 5
ATOM 1914 O O . SER A 1 7 ? -1.740 4.920 -1.730 1.00 0.00 7 SER A O 5
ATOM 1919 N N . ALA A 1 8 ? -2.140 5.540 0.410 1.00 0.00 8 ALA A N 5
ATOM 1920 C CA . ALA A 1 8 ? -2.370 7.000 0.270 1.00 0.00 8 ALA A CA 5
ATOM 1921 C C . ALA A 1 8 ? -3.430 7.430 -0.750 1.00 0.00 8 ALA A C 5
ATOM 1922 O O . ALA A 1 8 ? -4.510 7.880 -0.350 1.00 0.00 8 ALA A O 5
ATOM 1925 N N . GLY A 1 9 ? -3.100 7.350 -2.040 1.00 0.00 9 GLY A N 5
ATOM 1926 C CA . GLY A 1 9 ? -4.030 7.630 -3.150 1.00 0.00 9 GLY A CA 5
ATOM 1927 C C . GLY A 1 9 ? -4.830 6.400 -3.600 1.00 0.00 9 GLY A C 5
ATOM 1928 O O . GLY A 1 9 ? -5.930 6.540 -4.140 1.00 0.00 9 GLY A O 5
ATOM 1930 N N . PHE A 1 10 ? -4.250 5.210 -3.440 1.00 0.00 10 PHE A N 5
ATOM 1931 C CA . PHE A 1 10 ? -4.930 3.960 -3.810 1.00 0.00 10 PHE A CA 5
ATOM 1932 C C . PHE A 1 10 ? -5.990 3.580 -2.760 1.00 0.00 10 PHE A C 5
ATOM 1933 O O . PHE A 1 10 ? -5.710 3.000 -1.710 1.00 0.00 10 PHE A O 5
ATOM 1942 N N . LYS A 1 11 ? -7.200 3.900 -3.170 1.00 0.00 11 LYS A N 5
ATOM 1943 C CA . LYS A 1 11 ? -8.420 3.660 -2.400 1.00 0.00 11 LYS A CA 5
ATOM 1944 C C . LYS A 1 11 ? -9.310 2.600 -3.030 1.00 0.00 11 LYS A C 5
ATOM 1945 O O . LYS A 1 11 ? -9.710 2.690 -4.190 1.00 0.00 11 LYS A O 5
ATOM 1955 N N . GLY A 1 12 ? -9.310 1.500 -2.300 1.00 0.00 12 GLY A N 5
ATOM 1956 C CA . GLY A 1 12 ? -10.300 0.440 -2.520 1.00 0.00 12 GLY A CA 5
ATOM 1957 C C . GLY A 1 12 ? -9.720 -0.980 -2.450 1.00 0.00 12 GLY A C 5
ATOM 1958 O O . GLY A 1 12 ? -8.550 -1.150 -2.090 1.00 0.00 12 GLY A O 5
ATOM 1960 N N . PRO A 1 13 ? -10.560 -1.980 -2.770 1.00 0.00 13 PRO A N 5
ATOM 1961 C CA . PRO A 1 13 ? -10.180 -3.400 -2.740 1.00 0.00 13 PRO A CA 5
ATOM 1962 C C . PRO A 1 13 ? -9.060 -3.720 -3.740 1.00 0.00 13 PRO A C 5
ATOM 1963 O O . PRO A 1 13 ? -9.200 -3.590 -4.950 1.00 0.00 13 PRO A O 5
ATOM 1967 N N . CYS A 1 14 ? -7.930 -4.100 -3.160 1.00 0.00 14 CYS A N 5
ATOM 1968 C CA . CYS A 1 14 ? -6.750 -4.580 -3.890 1.00 0.00 14 CYS A CA 5
ATOM 1969 C C . CYS A 1 14 ? -6.810 -6.100 -4.100 1.00 0.00 14 CYS A C 5
ATOM 1970 O O . CYS A 1 14 ? -6.230 -6.890 -3.360 1.00 0.00 14 CYS A O 5
ATOM 1974 N N . MET A 1 15 ? -7.580 -6.500 -5.100 1.00 0.00 15 MET A N 5
ATOM 1975 C CA . MET A 1 15 ? -7.710 -7.940 -5.390 1.00 0.00 15 MET A CA 5
ATOM 1976 C C . MET A 1 15 ? -6.490 -8.600 -6.070 1.00 0.00 15 MET A C 5
ATOM 1977 O O . MET A 1 15 ? -6.300 -9.810 -5.990 1.00 0.00 15 MET A O 5
ATOM 1983 N N . SER A 1 16 ? -5.600 -7.750 -6.560 1.00 0.00 16 SER A N 5
ATOM 1984 C CA . SER A 1 16 ? -4.240 -8.120 -6.980 1.00 0.00 16 SER A CA 5
ATOM 1985 C C . SER A 1 16 ? -3.240 -7.480 -6.010 1.00 0.00 16 SER A C 5
ATOM 1986 O O . SER A 1 16 ? -3.170 -6.260 -5.870 1.00 0.00 16 SER A O 5
ATOM 1991 N N . ASN A 1 17 ? -2.630 -8.350 -5.210 1.00 0.00 17 ASN A N 5
ATOM 1992 C CA . ASN A 1 17 ? -1.500 -8.010 -4.310 1.00 0.00 17 ASN A CA 5
ATOM 1993 C C . ASN A 1 17 ? -0.420 -7.170 -5.010 1.00 0.00 17 ASN A C 5
ATOM 1994 O O . ASN A 1 17 ? -0.020 -6.110 -4.520 1.00 0.00 17 ASN A O 5
ATOM 2002 N N . LYS A 1 18 ? -0.110 -7.580 -6.240 1.00 0.00 18 LYS A N 5
ATOM 2003 C CA . LYS A 1 18 ? 0.810 -6.890 -7.170 1.00 0.00 18 LYS A CA 5
ATOM 2004 C C . LYS A 1 18 ? 0.420 -5.410 -7.370 1.00 0.00 18 LYS A C 5
ATOM 2005 O O . LYS A 1 18 ? 1.250 -4.530 -7.170 1.00 0.00 18 LYS A O 5
ATOM 2015 N N . ASN A 1 19 ? -0.890 -5.160 -7.500 1.00 0.00 19 ASN A N 5
ATOM 2016 C CA . ASN A 1 19 ? -1.440 -3.800 -7.670 1.00 0.00 19 ASN A CA 5
ATOM 2017 C C . ASN A 1 19 ? -1.230 -2.880 -6.460 1.00 0.00 19 ASN A C 5
ATOM 2018 O O . ASN A 1 19 ? -0.840 -1.730 -6.660 1.00 0.00 19 ASN A O 5
ATOM 2026 N N . CYS A 1 20 ? -1.370 -3.430 -5.250 1.00 0.00 20 CYS A N 5
ATOM 2027 C CA . CYS A 1 20 ? -1.040 -2.700 -4.010 1.00 0.00 20 CYS A CA 5
ATOM 2028 C C . CYS A 1 20 ? 0.390 -2.130 -4.060 1.00 0.00 20 CYS A C 5
ATOM 2029 O O . CYS A 1 20 ? 0.550 -0.920 -4.230 1.00 0.00 20 CYS A O 5
ATOM 2033 N N . ALA A 1 21 ? 1.360 -3.020 -4.240 1.00 0.00 21 ALA A N 5
ATOM 2034 C CA . ALA A 1 21 ? 2.790 -2.660 -4.240 1.00 0.00 21 ALA A CA 5
ATOM 2035 C C . ALA A 1 21 ? 3.130 -1.680 -5.370 1.00 0.00 21 ALA A C 5
ATOM 2036 O O . ALA A 1 21 ? 3.590 -0.560 -5.130 1.00 0.00 21 ALA A O 5
ATOM 2039 N N . GLN A 1 22 ? 2.590 -1.980 -6.550 1.00 0.00 22 GLN A N 5
ATOM 2040 C CA . GLN A 1 22 ? 2.810 -1.210 -7.790 1.00 0.00 22 GLN A CA 5
ATOM 2041 C C . GLN A 1 22 ? 2.300 0.240 -7.730 1.00 0.00 22 GLN A C 5
ATOM 2042 O O . GLN A 1 22 ? 2.970 1.140 -8.240 1.00 0.00 22 GLN A O 5
ATOM 2049 N N . VAL A 1 23 ? 1.140 0.470 -7.110 1.00 0.00 23 VAL A N 5
ATOM 2050 C CA . VAL A 1 23 ? 0.630 1.850 -6.910 1.00 0.00 23 VAL A CA 5
ATOM 2051 C C . VAL A 1 23 ? 1.450 2.580 -5.840 1.00 0.00 23 VAL A C 5
ATOM 2052 O O . VAL A 1 23 ? 1.910 3.690 -6.060 1.00 0.00 23 VAL A O 5
ATOM 2057 N N . CYS A 1 24 ? 1.760 1.870 -4.750 1.00 0.00 24 CYS A N 5
ATOM 2058 C CA . CYS A 1 24 ? 2.590 2.400 -3.650 1.00 0.00 24 CYS A CA 5
ATOM 2059 C C . CYS A 1 24 ? 3.960 2.920 -4.100 1.00 0.00 24 CYS A C 5
ATOM 2060 O O . CYS A 1 24 ? 4.230 4.110 -3.970 1.00 0.00 24 CYS A O 5
ATOM 2064 N N . GLN A 1 25 ? 4.640 2.100 -4.910 1.00 0.00 25 GLN A N 5
ATOM 2065 C CA . GLN A 1 25 ? 5.970 2.430 -5.480 1.00 0.00 25 GLN A CA 5
ATOM 2066 C C . GLN A 1 25 ? 5.990 3.690 -6.350 1.00 0.00 25 GLN A C 5
ATOM 2067 O O . GLN A 1 25 ? 6.920 4.500 -6.310 1.00 0.00 25 GLN A O 5
ATOM 2074 N N . GLN A 1 26 ? 4.870 3.870 -7.040 1.00 0.00 26 GLN A N 5
ATOM 2075 C CA . GLN A 1 26 ? 4.570 5.030 -7.900 1.00 0.00 26 GLN A CA 5
ATOM 2076 C C . GLN A 1 26 ? 4.140 6.270 -7.090 1.00 0.00 26 GLN A C 5
ATOM 2077 O O . GLN A 1 26 ? 4.530 7.390 -7.420 1.00 0.00 26 GLN A O 5
ATOM 2084 N N . GLU A 1 27 ? 3.370 6.070 -6.020 1.00 0.00 27 GLU A N 5
ATOM 2085 C CA . GLU A 1 27 ? 2.800 7.130 -5.180 1.00 0.00 27 GLU A CA 5
ATOM 2086 C C . GLU A 1 27 ? 3.530 7.430 -3.860 1.00 0.00 27 GLU A C 5
ATOM 2087 O O . GLU A 1 27 ? 2.940 7.850 -2.860 1.00 0.00 27 GLU A O 5
ATOM 2094 N N . GLY A 1 28 ? 4.850 7.330 -3.960 1.00 0.00 28 GLY A N 5
ATOM 2095 C CA . GLY A 1 28 ? 5.820 7.710 -2.900 1.00 0.00 28 GLY A CA 5
ATOM 2096 C C . GLY A 1 28 ? 6.100 6.680 -1.790 1.00 0.00 28 GLY A C 5
ATOM 2097 O O . GLY A 1 28 ? 6.630 7.070 -0.750 1.00 0.00 28 GLY A O 5
ATOM 2099 N N . TRP A 1 29 ? 5.920 5.400 -2.080 1.00 0.00 29 TRP A N 5
ATOM 2100 C CA . TRP A 1 29 ? 6.180 4.320 -1.100 1.00 0.00 29 TRP A CA 5
ATOM 2101 C C . TRP A 1 29 ? 7.210 3.310 -1.630 1.00 0.00 29 TRP A C 5
ATOM 2102 O O . TRP A 1 29 ? 7.300 3.050 -2.820 1.00 0.00 29 TRP A O 5
ATOM 2115 N N . GLY A 1 30 ? 7.950 2.720 -0.690 1.00 0.00 30 GLY A N 5
ATOM 2116 C CA . GLY A 1 30 ? 8.990 1.700 -0.980 1.00 0.00 30 GLY A CA 5
ATOM 2117 C C . GLY A 1 30 ? 8.390 0.360 -1.440 1.00 0.00 30 GLY A C 5
ATOM 2118 O O . GLY A 1 30 ? 8.790 -0.200 -2.460 1.00 0.00 30 GLY A O 5
ATOM 2120 N N . GLY A 1 31 ? 7.460 -0.140 -0.630 1.00 0.00 31 GLY A N 5
ATOM 2121 C CA . GLY A 1 31 ? 6.780 -1.430 -0.860 1.00 0.00 31 GLY A CA 5
ATOM 2122 C C . GLY A 1 31 ? 5.470 -1.540 -0.080 1.00 0.00 31 GLY A C 5
ATOM 2123 O O . GLY A 1 31 ? 5.060 -0.600 0.600 1.00 0.00 31 GLY A O 5
ATOM 2125 N N . GLY A 1 32 ? 4.820 -2.680 -0.270 1.00 0.00 32 GLY A N 5
ATOM 2126 C CA . GLY A 1 32 ? 3.700 -3.130 0.560 1.00 0.00 32 GLY A CA 5
ATOM 2127 C C . GLY A 1 32 ? 2.970 -4.310 -0.080 1.00 0.00 32 GLY A C 5
ATOM 2128 O O . GLY A 1 32 ? 3.480 -4.920 -1.020 1.00 0.00 32 GLY A O 5
ATOM 2130 N N . ASN A 1 33 ? 1.820 -4.640 0.500 1.00 0.00 33 ASN A N 5
ATOM 2131 C CA . ASN A 1 33 ? 0.920 -5.700 -0.020 1.00 0.00 33 ASN A CA 5
ATOM 2132 C C . ASN A 1 33 ? -0.500 -5.570 0.550 1.00 0.00 33 ASN A C 5
ATOM 2133 O O . ASN A 1 33 ? -0.770 -4.810 1.480 1.00 0.00 33 ASN A O 5
ATOM 2141 N N . CYS A 1 34 ? -1.390 -6.280 -0.130 1.00 0.00 34 CYS A N 5
ATOM 2142 C CA . CYS A 1 34 ? -2.800 -6.390 0.280 1.00 0.00 34 CYS A CA 5
ATOM 2143 C C . CYS A 1 34 ? -2.910 -7.460 1.380 1.00 0.00 34 CYS A C 5
ATOM 2144 O O . CYS A 1 34 ? -2.890 -8.670 1.150 1.00 0.00 34 CYS A O 5
ATOM 2148 N N . ASP A 1 35 ? -3.030 -6.930 2.590 1.00 0.00 35 ASP A N 5
ATOM 2149 C CA . ASP A 1 35 ? -2.750 -7.670 3.840 1.00 0.00 35 ASP A CA 5
ATOM 2150 C C . ASP A 1 35 ? -3.960 -8.410 4.420 1.00 0.00 35 ASP A C 5
ATOM 2151 O O . ASP A 1 35 ? -4.920 -7.810 4.900 1.00 0.00 35 ASP A O 5
ATOM 2157 N N . GLY A 1 36 ? -3.910 -9.710 4.170 1.00 0.00 36 GLY A N 5
ATOM 2158 C CA . GLY A 1 36 ? -4.890 -10.700 4.650 1.00 0.00 36 GLY A CA 5
ATOM 2159 C C . GLY A 1 36 ? -6.090 -10.740 3.690 1.00 0.00 36 GLY A C 5
ATOM 2160 O O . GLY A 1 36 ? -5.950 -11.300 2.600 1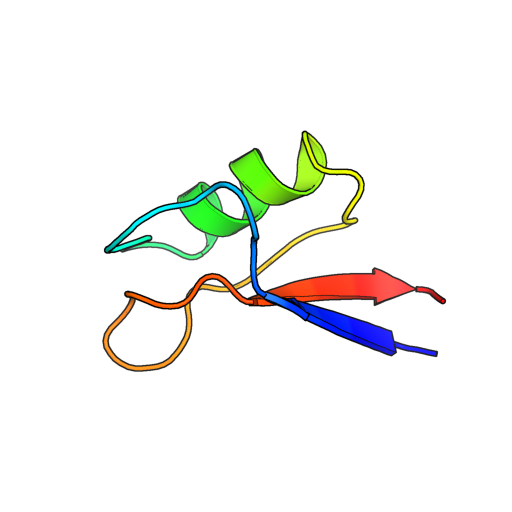.00 0.00 36 GLY A O 5
ATOM 2162 N N . PRO A 1 37 ? -7.240 -10.160 4.070 1.00 0.00 37 PRO A N 5
ATOM 2163 C CA . PRO A 1 37 ? -8.360 -9.940 3.140 1.00 0.00 37 PRO A CA 5
ATOM 2164 C C . PRO A 1 37 ? -7.970 -8.840 2.140 1.00 0.00 37 PRO A C 5
ATOM 2165 O O . PRO A 1 37 ? -7.520 -7.760 2.520 1.00 0.00 37 PRO A O 5
ATOM 2169 N N . PHE A 1 38 ? -8.390 -9.070 0.890 1.00 0.00 38 PHE A N 5
ATOM 2170 C CA . PHE A 1 38 ? -8.030 -8.250 -0.280 1.00 0.00 38 PHE A CA 5
ATOM 2171 C C . PHE A 1 38 ? -8.810 -6.930 -0.460 1.00 0.00 38 PHE A C 5
ATOM 2172 O O . PHE A 1 38 ? -9.250 -6.550 -1.540 1.00 0.00 38 PHE A O 5
ATOM 2181 N N . ARG A 1 39 ? -8.900 -6.220 0.650 1.00 0.00 39 ARG A N 5
ATOM 2182 C CA . ARG A 1 39 ? -9.500 -4.870 0.710 1.00 0.00 39 ARG A CA 5
ATOM 2183 C C . ARG A 1 39 ? -8.520 -3.760 1.100 1.00 0.00 39 ARG A C 5
ATOM 2184 O O . ARG A 1 39 ? -8.590 -2.660 0.550 1.00 0.00 39 ARG A O 5
ATOM 2198 N N . ARG A 1 40 ? -7.590 -4.090 1.980 1.00 0.00 40 ARG A N 5
ATOM 2199 C CA . ARG A 1 40 ? -6.650 -3.110 2.540 1.00 0.00 40 ARG A CA 5
ATOM 2200 C C . ARG A 1 40 ? -5.210 -3.320 2.080 1.00 0.00 40 ARG A C 5
ATOM 2201 O O . ARG A 1 40 ? -4.690 -4.430 2.060 1.00 0.00 40 ARG A O 5
ATOM 2215 N N . CYS A 1 41 ? -4.700 -2.200 1.590 1.00 0.00 41 CYS A N 5
ATOM 2216 C CA . CYS A 1 41 ? -3.340 -2.080 1.040 1.00 0.00 41 CYS A CA 5
ATOM 2217 C C . CYS A 1 41 ? -2.490 -1.200 1.960 1.00 0.00 41 CYS A C 5
ATOM 2218 O O . CYS A 1 41 ? -2.710 0.010 2.100 1.00 0.00 41 CYS A O 5
ATOM 2222 N N . LYS A 1 42 ? -1.620 -1.900 2.660 1.00 0.00 42 LYS A N 5
ATOM 2223 C CA . LYS A 1 42 ? -0.620 -1.280 3.540 1.00 0.00 42 LYS A CA 5
ATOM 2224 C C . LYS A 1 42 ? 0.740 -1.210 2.880 1.00 0.00 42 LYS A C 5
ATOM 2225 O O . LYS A 1 42 ? 1.190 -2.140 2.220 1.00 0.00 42 LYS A O 5
ATOM 2235 N N . CYS A 1 43 ? 1.340 -0.060 3.140 1.00 0.00 43 CYS A N 5
ATOM 2236 C CA . CYS A 1 43 ? 2.570 0.360 2.460 1.00 0.00 43 CYS A CA 5
ATOM 2237 C C . CYS A 1 43 ? 3.580 1.020 3.400 1.00 0.00 43 CYS A C 5
ATOM 2238 O O . CYS A 1 43 ? 3.260 1.690 4.390 1.00 0.00 43 CYS A O 5
ATOM 2242 N N . ILE A 1 44 ? 4.810 0.660 3.090 1.00 0.00 44 ILE A N 5
ATOM 2243 C CA . ILE A 1 44 ? 6.020 0.960 3.880 1.00 0.00 44 ILE A CA 5
ATOM 2244 C C . ILE A 1 44 ? 6.940 1.930 3.130 1.00 0.00 44 ILE A C 5
ATOM 2245 O O . ILE A 1 44 ? 7.090 1.870 1.910 1.00 0.00 44 ILE A O 5
ATOM 2251 N N . ARG A 1 45 ? 7.530 2.820 3.930 1.00 0.00 45 ARG A N 5
ATOM 2252 C CA . ARG A 1 45 ? 8.470 3.850 3.480 1.00 0.00 45 ARG A CA 5
ATOM 2253 C C . ARG A 1 45 ? 9.220 4.420 4.690 1.00 0.00 45 ARG A C 5
ATOM 2254 O O . ARG A 1 45 ? 8.900 4.140 5.850 1.00 0.00 45 ARG A O 5
ATOM 2268 N N . GLN A 1 46 ? 10.280 5.140 4.380 1.00 0.00 46 GLN A N 5
ATOM 2269 C CA . GLN A 1 46 ? 10.880 6.100 5.330 1.00 0.00 46 GLN A CA 5
ATOM 2270 C C . GLN A 1 46 ? 10.660 7.490 4.740 1.00 0.00 46 GLN A C 5
ATOM 2271 O O . GLN A 1 46 ? 11.090 7.780 3.620 1.00 0.00 46 GLN A O 5
ATOM 2278 N N . CYS A 1 47 ? 9.790 8.240 5.410 1.00 0.00 47 CYS A N 5
ATOM 2279 C CA . CYS A 1 47 ? 9.480 9.630 5.010 1.00 0.00 47 CYS A CA 5
ATOM 2280 C C . CYS A 1 47 ? 10.670 10.590 5.190 1.00 0.00 47 CYS A C 5
ATOM 2281 O O . CYS A 1 47 ? 10.700 11.600 4.450 1.00 0.00 47 CYS A O 5
ATOM 2286 N N . LYS A 1 1 ? 13.230 3.990 10.420 1.00 0.00 1 LYS A N 6
ATOM 2287 C CA . LYS A 1 1 ? 11.790 4.120 10.730 1.00 0.00 1 LYS A CA 6
ATOM 2288 C C . LYS A 1 1 ? 10.850 3.730 9.590 1.00 0.00 1 LYS A C 6
ATOM 2289 O O . LYS A 1 1 ? 10.970 4.180 8.450 1.00 0.00 1 LYS A O 6
ATOM 2301 N N . ILE A 1 2 ? 9.980 2.800 9.940 1.00 0.00 2 ILE A N 6
ATOM 2302 C CA . ILE A 1 2 ? 8.990 2.240 9.000 1.00 0.00 2 ILE A CA 6
ATOM 2303 C C . ILE A 1 2 ? 7.690 3.040 9.080 1.00 0.00 2 ILE A C 6
ATOM 2304 O O . ILE A 1 2 ? 6.940 2.980 10.050 1.00 0.00 2 ILE A O 6
ATOM 2310 N N . CYS A 1 3 ? 7.580 3.880 8.070 1.00 0.00 3 CYS A N 6
ATOM 2311 C CA . CYS A 1 3 ? 6.350 4.620 7.760 1.00 0.00 3 CYS A CA 6
ATOM 2312 C C . CYS A 1 3 ? 5.390 3.710 7.000 1.00 0.00 3 CYS A C 6
ATOM 2313 O O . CYS A 1 3 ? 5.770 2.960 6.110 1.00 0.00 3 CYS A O 6
ATOM 2317 N N . ARG A 1 4 ? 4.200 3.680 7.580 1.00 0.00 4 ARG A N 6
ATOM 2318 C CA . ARG A 1 4 ? 3.080 2.840 7.140 1.00 0.00 4 ARG A CA 6
ATOM 2319 C C . ARG A 1 4 ? 1.840 3.720 7.000 1.00 0.00 4 ARG A C 6
ATOM 2320 O O . ARG A 1 4 ? 1.490 4.450 7.920 1.00 0.00 4 ARG A O 6
ATOM 2334 N N . ARG A 1 5 ? 1.350 3.760 5.770 1.00 0.00 5 ARG A N 6
ATOM 2335 C CA . ARG A 1 5 ? 0.140 4.550 5.470 1.00 0.00 5 ARG A CA 6
ATOM 2336 C C . ARG A 1 5 ? -0.650 4.020 4.280 1.00 0.00 5 ARG A C 6
ATOM 2337 O O . ARG A 1 5 ? -0.110 3.380 3.370 1.00 0.00 5 ARG A O 6
ATOM 2351 N N . ARG A 1 6 ? -1.950 4.020 4.530 1.00 0.00 6 ARG A N 6
ATOM 2352 C CA . ARG A 1 6 ? -3.020 3.810 3.540 1.00 0.00 6 ARG A CA 6
ATOM 2353 C C . ARG A 1 6 ? -2.700 4.560 2.230 1.00 0.00 6 ARG A C 6
ATOM 2354 O O . ARG A 1 6 ? -2.540 5.780 2.220 1.00 0.00 6 ARG A O 6
ATOM 2368 N N . SER A 1 7 ? -2.650 3.790 1.150 1.00 0.00 7 SER A N 6
ATOM 2369 C CA . SER A 1 7 ? -2.210 4.250 -0.190 1.00 0.00 7 SER A CA 6
ATOM 2370 C C . SER A 1 7 ? -2.950 5.470 -0.770 1.00 0.00 7 SER A C 6
ATOM 2371 O O . SER A 1 7 ? -2.410 6.190 -1.600 1.00 0.00 7 SER A O 6
ATOM 2376 N N . ALA A 1 8 ? -4.230 5.560 -0.410 1.00 0.00 8 ALA A N 6
ATOM 2377 C CA . ALA A 1 8 ? -5.200 6.600 -0.840 1.00 0.00 8 ALA A CA 6
ATOM 2378 C C . ALA A 1 8 ? -5.640 6.530 -2.310 1.00 0.00 8 ALA A C 6
ATOM 2379 O O . ALA A 1 8 ? -6.840 6.520 -2.590 1.00 0.00 8 ALA A O 6
ATOM 2382 N N . GLY A 1 9 ? -4.670 6.380 -3.220 1.00 0.00 9 GLY A N 6
ATOM 2383 C CA . GLY A 1 9 ? -4.900 6.230 -4.680 1.00 0.00 9 GLY A CA 6
ATOM 2384 C C . GLY A 1 9 ? -5.640 4.930 -5.020 1.00 0.00 9 GLY A C 6
ATOM 2385 O O . GLY A 1 9 ? -6.620 4.930 -5.780 1.00 0.00 9 GLY A O 6
ATOM 2387 N N . PHE A 1 10 ? -5.260 3.870 -4.320 1.00 0.00 10 PHE A N 6
ATOM 2388 C CA . PHE A 1 10 ? -5.840 2.530 -4.510 1.00 0.00 10 PHE A CA 6
ATOM 2389 C C . PHE A 1 10 ? -6.990 2.360 -3.500 1.00 0.00 10 PHE A C 6
ATOM 2390 O O . PHE A 1 10 ? -6.820 1.880 -2.380 1.00 0.00 10 PHE A O 6
ATOM 2399 N N . LYS A 1 11 ? -8.140 2.870 -3.920 1.00 0.00 11 LYS A N 6
ATOM 2400 C CA . LYS A 1 11 ? -9.390 2.800 -3.150 1.00 0.00 11 LYS A CA 6
ATOM 2401 C C . LYS A 1 11 ? -10.050 1.420 -3.130 1.00 0.00 11 LYS A C 6
ATOM 2402 O O . LYS A 1 11 ? -10.400 0.850 -4.160 1.00 0.00 11 LYS A O 6
ATOM 2412 N N . GLY A 1 12 ? -9.750 0.810 -1.990 1.00 0.00 12 GLY A N 6
ATOM 2413 C CA . GLY A 1 12 ? -10.310 -0.460 -1.530 1.00 0.00 12 GLY A CA 6
ATOM 2414 C C . GLY A 1 12 ? -9.530 -1.690 -2.020 1.00 0.00 12 GLY A C 6
ATOM 2415 O O . GLY A 1 12 ? -8.350 -1.830 -1.680 1.00 0.00 12 GLY A O 6
ATOM 2417 N N . PRO A 1 13 ? -10.170 -2.570 -2.810 1.00 0.00 13 PRO A N 6
ATOM 2418 C CA . PRO A 1 13 ? -9.690 -3.940 -3.110 1.00 0.00 13 PRO A CA 6
ATOM 2419 C C . PRO A 1 13 ? -8.350 -4.120 -3.830 1.00 0.00 13 PRO A C 6
ATOM 2420 O O . PRO A 1 13 ? -8.240 -3.950 -5.040 1.00 0.00 13 PRO A O 6
ATOM 2424 N N . CYS A 1 14 ? -7.470 -4.780 -3.090 1.00 0.00 14 CYS A N 6
ATOM 2425 C CA . CYS A 1 14 ? -6.210 -5.330 -3.620 1.00 0.00 14 CYS A CA 6
ATOM 2426 C C . CYS A 1 14 ? -6.230 -6.860 -3.450 1.00 0.00 14 CYS A C 6
ATOM 2427 O O . CYS A 1 14 ? -6.830 -7.380 -2.510 1.00 0.00 14 CYS A O 6
ATOM 2431 N N . MET A 1 15 ? -5.800 -7.540 -4.500 1.00 0.00 15 MET A N 6
ATOM 2432 C CA . MET A 1 15 ? -5.690 -9.010 -4.470 1.00 0.00 15 MET A CA 6
ATOM 2433 C C . MET A 1 15 ? -4.280 -9.500 -4.130 1.00 0.00 15 MET A C 6
ATOM 2434 O O . MET A 1 15 ? -4.090 -10.310 -3.220 1.00 0.00 15 MET A O 6
ATOM 2440 N N . SER A 1 16 ? -3.310 -8.840 -4.750 1.00 0.00 16 SER A N 6
ATOM 2441 C CA . SER A 1 16 ? -1.880 -9.160 -4.590 1.00 0.00 16 SER A CA 6
ATOM 2442 C C . SER A 1 16 ? -1.120 -7.950 -4.040 1.00 0.00 16 SER A C 6
ATOM 2443 O O . SER A 1 16 ? -1.410 -6.800 -4.380 1.00 0.00 16 SER A O 6
ATOM 2448 N N . ASN A 1 17 ? -0.150 -8.270 -3.190 1.00 0.00 17 ASN A N 6
ATOM 2449 C CA . ASN A 1 17 ? 0.880 -7.340 -2.690 1.00 0.00 17 ASN A CA 6
ATOM 2450 C C . ASN A 1 17 ? 1.470 -6.420 -3.770 1.00 0.00 17 ASN A C 6
ATOM 2451 O O . ASN A 1 17 ? 1.440 -5.190 -3.630 1.00 0.00 17 ASN A O 6
ATOM 2459 N N . LYS A 1 18 ? 1.730 -7.020 -4.930 1.00 0.00 18 LYS A N 6
ATOM 2460 C CA . LYS A 1 18 ? 2.260 -6.330 -6.120 1.00 0.00 18 LYS A CA 6
ATOM 2461 C C . LYS A 1 18 ? 1.330 -5.210 -6.610 1.00 0.00 18 LYS A C 6
ATOM 2462 O O . LYS A 1 18 ? 1.780 -4.080 -6.800 1.00 0.00 18 LYS A O 6
ATOM 2472 N N . ASN A 1 19 ? 0.020 -5.480 -6.590 1.00 0.00 19 ASN A N 6
ATOM 2473 C CA . ASN A 1 19 ? -1.020 -4.510 -7.010 1.00 0.00 19 ASN A CA 6
ATOM 2474 C C . ASN A 1 19 ? -1.010 -3.260 -6.120 1.00 0.00 19 ASN A C 6
ATOM 2475 O O . ASN A 1 19 ? -0.940 -2.140 -6.620 1.00 0.00 19 ASN A O 6
ATOM 2483 N N . CYS A 1 20 ? -0.970 -3.490 -4.810 1.00 0.00 20 CYS A N 6
ATOM 2484 C CA . CYS A 1 20 ? -0.860 -2.420 -3.800 1.00 0.00 20 CYS A CA 6
ATOM 2485 C C . CYS A 1 20 ? 0.440 -1.600 -3.950 1.00 0.00 20 CYS A C 6
ATOM 2486 O O . CYS A 1 20 ? 0.390 -0.380 -4.150 1.00 0.00 20 CYS A O 6
ATOM 2490 N N . ALA A 1 21 ? 1.570 -2.310 -4.000 1.00 0.00 21 ALA A N 6
ATOM 2491 C CA . ALA A 1 21 ? 2.910 -1.730 -4.210 1.00 0.00 21 ALA A CA 6
ATOM 2492 C C . ALA A 1 21 ? 3.070 -0.930 -5.510 1.00 0.00 21 ALA A C 6
ATOM 2493 O O . ALA A 1 21 ? 3.710 0.120 -5.500 1.00 0.00 21 ALA A O 6
ATOM 2496 N N . GLN A 1 22 ? 2.460 -1.400 -6.590 1.00 0.00 22 GLN A N 6
ATOM 2497 C CA . GLN A 1 22 ? 2.420 -0.750 -7.910 1.00 0.00 22 GLN A CA 6
ATOM 2498 C C . GLN A 1 22 ? 2.050 0.740 -7.830 1.00 0.00 22 GLN A C 6
ATOM 2499 O O . GLN A 1 22 ? 2.840 1.620 -8.160 1.00 0.00 22 GLN A O 6
ATOM 2506 N N . VAL A 1 23 ? 0.870 0.990 -7.260 1.00 0.00 23 VAL A N 6
ATOM 2507 C CA . VAL A 1 23 ? 0.320 2.330 -6.990 1.00 0.00 23 VAL A CA 6
ATOM 2508 C C . VAL A 1 23 ? 1.280 3.150 -6.100 1.00 0.00 23 VAL A C 6
ATOM 2509 O O . VAL A 1 23 ? 1.740 4.220 -6.480 1.00 0.00 23 VAL A O 6
ATOM 2514 N N . CYS A 1 24 ? 1.770 2.490 -5.060 1.00 0.00 24 CYS A N 6
ATOM 2515 C CA . CYS A 1 24 ? 2.630 3.110 -4.040 1.00 0.00 24 CYS A CA 6
ATOM 2516 C C . CYS A 1 24 ? 4.040 3.500 -4.490 1.00 0.00 24 CYS A C 6
ATOM 2517 O O . CYS A 1 24 ? 4.530 4.560 -4.120 1.00 0.00 24 CYS A O 6
ATOM 2521 N N . GLN A 1 25 ? 4.620 2.720 -5.400 1.00 0.00 25 GLN A N 6
ATOM 2522 C CA . GLN A 1 25 ? 5.900 3.070 -6.060 1.00 0.00 25 GLN A CA 6
ATOM 2523 C C . GLN A 1 25 ? 5.790 4.320 -6.940 1.00 0.00 25 GLN A C 6
ATOM 2524 O O . GLN A 1 25 ? 6.640 5.210 -6.860 1.00 0.00 25 GLN A O 6
ATOM 2531 N N . GLN A 1 26 ? 4.670 4.430 -7.650 1.00 0.00 26 GLN A N 6
ATOM 2532 C CA . GLN A 1 26 ? 4.290 5.650 -8.400 1.00 0.00 26 GLN A CA 6
ATOM 2533 C C . GLN A 1 26 ? 4.050 6.830 -7.440 1.00 0.00 26 GLN A C 6
ATOM 2534 O O . GLN A 1 26 ? 4.390 7.970 -7.730 1.00 0.00 26 GLN A O 6
ATOM 2541 N N . GLU A 1 27 ? 3.430 6.520 -6.300 1.00 0.00 27 GLU A N 6
ATOM 2542 C CA . GLU A 1 27 ? 3.100 7.470 -5.220 1.00 0.00 27 GLU A CA 6
ATOM 2543 C C . GLU A 1 27 ? 4.170 7.830 -4.180 1.00 0.00 27 GLU A C 6
ATOM 2544 O O . GLU A 1 27 ? 3.880 8.490 -3.170 1.00 0.00 27 GLU A O 6
ATOM 2551 N N . GLY A 1 28 ? 5.390 7.350 -4.400 1.00 0.00 28 GLY A N 6
ATOM 25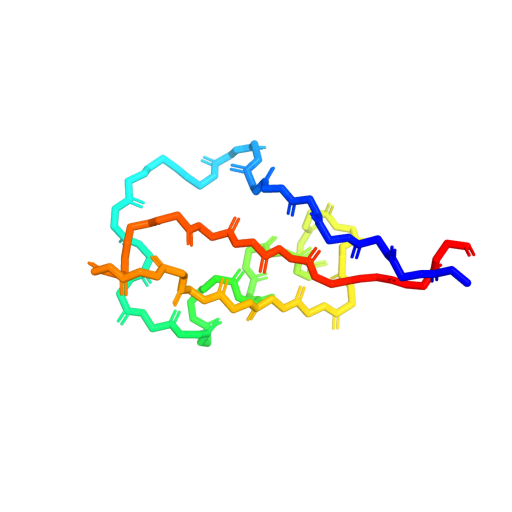52 C CA . GLY A 1 28 ? 6.580 7.700 -3.600 1.00 0.00 28 GLY A CA 6
ATOM 2553 C C . GLY A 1 28 ? 6.710 6.930 -2.280 1.00 0.00 28 GLY A C 6
ATOM 2554 O O . GLY A 1 28 ? 7.370 7.410 -1.360 1.00 0.00 28 GLY A O 6
ATOM 2556 N N . TRP A 1 29 ? 6.160 5.720 -2.240 1.00 0.00 29 TRP A N 6
ATOM 2557 C CA . TRP A 1 29 ? 6.320 4.760 -1.140 1.00 0.00 29 TRP A CA 6
ATOM 2558 C C . TRP A 1 29 ? 7.170 3.600 -1.670 1.00 0.00 29 TRP A C 6
ATOM 2559 O O . TRP A 1 29 ? 6.910 3.080 -2.760 1.00 0.00 29 TRP A O 6
ATOM 2572 N N . GLY A 1 30 ? 8.040 3.100 -0.790 1.00 0.00 30 GLY A N 6
ATOM 2573 C CA . GLY A 1 30 ? 9.020 2.030 -1.080 1.00 0.00 30 GLY A CA 6
ATOM 2574 C C . GLY A 1 30 ? 8.400 0.620 -1.090 1.00 0.00 30 GLY A C 6
ATOM 2575 O O . GLY A 1 30 ? 8.940 -0.310 -0.510 1.00 0.00 30 GLY A O 6
ATOM 2577 N N . GLY A 1 31 ? 7.210 0.560 -1.680 1.00 0.00 31 GLY A N 6
ATOM 2578 C CA . GLY A 1 31 ? 6.400 -0.650 -1.850 1.00 0.00 31 GLY A CA 6
ATOM 2579 C C . GLY A 1 31 ? 5.130 -0.540 -1.000 1.00 0.00 31 GLY A C 6
ATOM 2580 O O . GLY A 1 31 ? 4.780 0.510 -0.470 1.00 0.00 31 GLY A O 6
ATOM 2582 N N . GLY A 1 32 ? 4.530 -1.710 -0.810 1.00 0.00 32 GLY A N 6
ATOM 2583 C CA . GLY A 1 32 ? 3.350 -1.870 0.050 1.00 0.00 32 GLY A CA 6
ATOM 2584 C C . GLY A 1 32 ? 2.750 -3.250 -0.140 1.00 0.00 32 GLY A C 6
ATOM 2585 O O . GLY A 1 32 ? 3.020 -3.960 -1.110 1.00 0.00 32 GLY A O 6
ATOM 2587 N N . ASN A 1 33 ? 1.870 -3.560 0.800 1.00 0.00 33 ASN A N 6
ATOM 2588 C CA . ASN A 1 33 ? 1.150 -4.840 0.760 1.00 0.00 33 ASN A CA 6
ATOM 2589 C C . ASN A 1 33 ? -0.350 -4.710 1.010 1.00 0.00 33 ASN A C 6
ATOM 2590 O O . ASN A 1 33 ? -0.880 -3.710 1.520 1.00 0.00 33 ASN A O 6
ATOM 2598 N N . CYS A 1 34 ? -0.980 -5.780 0.560 1.00 0.00 34 CYS A N 6
ATOM 2599 C CA . CYS A 1 34 ? -2.420 -5.960 0.640 1.00 0.00 34 CYS A CA 6
ATOM 2600 C C . CYS A 1 34 ? -2.740 -6.590 2.000 1.00 0.00 34 CYS A C 6
ATOM 2601 O O . CYS A 1 34 ? -2.280 -7.680 2.330 1.00 0.00 34 CYS A O 6
ATOM 2605 N N . ASP A 1 35 ? -3.340 -5.750 2.820 1.00 0.00 35 ASP A N 6
ATOM 2606 C CA . ASP A 1 35 ? -3.590 -6.040 4.250 1.00 0.00 35 ASP A CA 6
ATOM 2607 C C . ASP A 1 35 ? -5.030 -6.470 4.580 1.00 0.00 35 ASP A C 6
ATOM 2608 O O . ASP A 1 35 ? -6.000 -6.120 3.910 1.00 0.00 35 ASP A O 6
ATOM 2614 N N . GLY A 1 36 ? -5.080 -7.370 5.560 1.00 0.00 36 GLY A N 6
ATOM 2615 C CA . GLY A 1 36 ? -6.290 -7.710 6.330 1.00 0.00 36 GLY A CA 6
ATOM 2616 C C . GLY A 1 36 ? -7.440 -8.230 5.460 1.00 0.00 36 GLY A C 6
ATOM 2617 O O . GLY A 1 36 ? -7.230 -9.220 4.760 1.00 0.00 36 GLY A O 6
ATOM 2619 N N . PRO A 1 37 ? -8.590 -7.530 5.420 1.00 0.00 37 PRO A N 6
ATOM 2620 C CA . PRO A 1 37 ? -9.760 -7.950 4.620 1.00 0.00 37 PRO A CA 6
ATOM 2621 C C . PRO A 1 37 ? -9.610 -7.750 3.100 1.00 0.00 37 PRO A C 6
ATOM 2622 O O . PRO A 1 37 ? -10.610 -7.680 2.390 1.00 0.00 37 PRO A O 6
ATOM 2626 N N . PHE A 1 38 ? -8.370 -7.520 2.640 1.00 0.00 38 PHE A N 6
ATOM 2627 C CA . PHE A 1 38 ? -7.940 -7.380 1.230 1.00 0.00 38 PHE A CA 6
ATOM 2628 C C . PHE A 1 38 ? -8.420 -6.110 0.510 1.00 0.00 38 PHE A C 6
ATOM 2629 O O . PHE A 1 38 ? -7.760 -5.600 -0.390 1.00 0.00 38 PHE A O 6
ATOM 2638 N N . ARG A 1 39 ? -9.490 -5.530 1.020 1.00 0.00 39 ARG A N 6
ATOM 2639 C CA . ARG A 1 39 ? -9.970 -4.180 0.670 1.00 0.00 39 ARG A CA 6
ATOM 2640 C C . ARG A 1 39 ? -9.150 -3.040 1.330 1.00 0.00 39 ARG A C 6
ATOM 2641 O O . ARG A 1 39 ? -9.630 -1.920 1.490 1.00 0.00 39 ARG A O 6
ATOM 2655 N N . ARG A 1 40 ? -7.890 -3.340 1.610 1.00 0.00 40 ARG A N 6
ATOM 2656 C CA . ARG A 1 40 ? -6.930 -2.430 2.260 1.00 0.00 40 ARG A CA 6
ATOM 2657 C C . ARG A 1 40 ? -5.540 -2.490 1.610 1.00 0.00 40 ARG A C 6
ATOM 2658 O O . ARG A 1 40 ? -4.820 -3.490 1.730 1.00 0.00 40 ARG A O 6
ATOM 2672 N N . CYS A 1 41 ? -5.120 -1.330 1.110 1.00 0.00 41 CYS A N 6
ATOM 2673 C CA . CYS A 1 41 ? -3.780 -1.180 0.530 1.00 0.00 41 CYS A CA 6
ATOM 2674 C C . CYS A 1 41 ? -2.920 -0.250 1.400 1.00 0.00 41 CYS A C 6
ATOM 2675 O O . CYS A 1 41 ? -3.080 0.970 1.420 1.00 0.00 41 CYS A O 6
ATOM 2679 N N . LYS A 1 42 ? -2.010 -0.890 2.110 1.00 0.00 42 LYS A N 6
ATOM 2680 C CA . LYS A 1 42 ? -1.120 -0.200 3.050 1.00 0.00 42 LYS A CA 6
ATOM 2681 C C . LYS A 1 42 ? 0.330 -0.300 2.590 1.00 0.00 42 LYS A C 6
ATOM 2682 O O . LYS A 1 42 ? 0.860 -1.380 2.330 1.00 0.00 42 LYS A O 6
ATOM 2692 N N . CYS A 1 43 ? 0.900 0.890 2.530 1.00 0.00 43 CYS A N 6
ATOM 2693 C CA . CYS A 1 43 ? 2.200 1.060 1.910 1.00 0.00 43 CYS A CA 6
ATOM 2694 C C . CYS A 1 43 ? 3.310 1.450 2.870 1.00 0.00 43 CYS A C 6
ATOM 2695 O O . C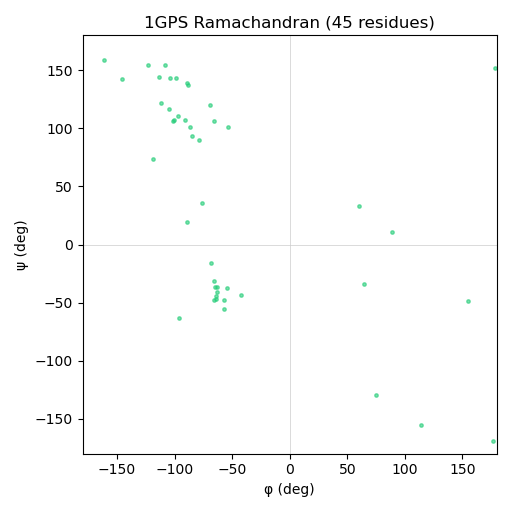YS A 1 43 ? 3.090 2.050 3.930 1.00 0.00 43 CYS A O 6
ATOM 2699 N N . ILE A 1 44 ? 4.490 1.010 2.450 1.00 0.00 44 ILE A N 6
ATOM 2700 C CA . ILE A 1 44 ? 5.690 0.960 3.290 1.00 0.00 44 ILE A CA 6
ATOM 2701 C C . ILE A 1 44 ? 6.720 1.950 2.760 1.00 0.00 44 ILE A C 6
ATOM 2702 O O . ILE A 1 44 ? 6.860 2.170 1.560 1.00 0.00 44 ILE A O 6
ATOM 2708 N N . ARG A 1 45 ? 7.350 2.590 3.720 1.00 0.00 45 ARG A N 6
ATOM 2709 C CA . ARG A 1 45 ? 8.460 3.510 3.450 1.00 0.00 45 ARG A CA 6
ATOM 2710 C C . ARG A 1 45 ? 9.470 3.380 4.570 1.00 0.00 45 ARG A C 6
ATOM 2711 O O . ARG A 1 45 ? 9.130 3.140 5.730 1.00 0.00 45 ARG A O 6
ATOM 2725 N N . GLN A 1 46 ? 10.720 3.570 4.180 1.00 0.00 46 GLN A N 6
ATOM 2726 C CA . GLN A 1 46 ? 11.750 3.840 5.190 1.00 0.00 46 GLN A CA 6
ATOM 2727 C C . GLN A 1 46 ? 11.970 5.360 5.220 1.00 0.00 46 GLN A C 6
ATOM 2728 O O . GLN A 1 46 ? 12.340 5.990 4.240 1.00 0.00 46 GLN A O 6
ATOM 2735 N N . CYS A 1 47 ? 11.430 5.890 6.310 1.00 0.00 47 CYS A N 6
ATOM 2736 C CA . CYS A 1 47 ? 11.500 7.320 6.650 1.00 0.00 47 CYS A CA 6
ATOM 2737 C C . CYS A 1 47 ? 12.880 7.710 7.230 1.00 0.00 47 CYS A C 6
ATOM 2738 O O . CYS A 1 47 ? 13.880 7.310 6.610 1.00 0.00 47 CYS A O 6
ATOM 2743 N N . LYS A 1 1 ? 12.220 5.170 11.570 1.00 0.00 1 LYS A N 7
ATOM 2744 C CA . LYS A 1 1 ? 10.760 5.000 11.570 1.00 0.00 1 LYS A CA 7
ATOM 2745 C C . LYS A 1 1 ? 10.200 4.370 10.290 1.00 0.00 1 LYS A C 7
ATOM 2746 O O . LYS A 1 1 ? 10.670 4.590 9.170 1.00 0.00 1 LYS A O 7
ATOM 2758 N N . ILE A 1 2 ? 9.170 3.570 10.510 1.00 0.00 2 ILE A N 7
ATOM 2759 C CA . ILE A 1 2 ? 8.500 2.820 9.430 1.00 0.00 2 ILE A CA 7
ATOM 2760 C C . ILE A 1 2 ? 7.160 3.490 9.140 1.00 0.00 2 ILE A C 7
ATOM 2761 O O . ILE A 1 2 ? 6.230 3.460 9.960 1.00 0.00 2 ILE A O 7
ATOM 2767 N N . CYS A 1 3 ? 7.130 4.130 7.980 1.00 0.00 3 CYS A N 7
ATOM 2768 C CA . CYS A 1 3 ? 5.890 4.750 7.470 1.00 0.00 3 CYS A CA 7
ATOM 2769 C C . CYS A 1 3 ? 5.030 3.730 6.710 1.00 0.00 3 CYS A C 7
ATOM 2770 O O . CYS A 1 3 ? 5.520 2.960 5.890 1.00 0.00 3 CYS A O 7
ATOM 2774 N N . ARG A 1 4 ? 3.840 3.610 7.270 1.00 0.00 4 ARG A N 7
ATOM 2775 C CA . ARG A 1 4 ? 2.790 2.700 6.800 1.00 0.00 4 ARG A CA 7
ATOM 2776 C C . ARG A 1 4 ? 1.470 3.440 6.570 1.00 0.00 4 ARG A C 7
ATOM 2777 O O . ARG A 1 4 ? 0.680 3.630 7.490 1.00 0.00 4 ARG A O 7
ATOM 2791 N N . ARG A 1 5 ? 1.240 3.870 5.330 1.00 0.00 5 ARG A N 7
ATOM 2792 C CA . ARG A 1 5 ? 0.020 4.650 5.040 1.00 0.00 5 ARG A CA 7
ATOM 2793 C C . ARG A 1 5 ? -0.870 4.040 3.970 1.00 0.00 5 ARG A C 7
ATOM 2794 O O . ARG A 1 5 ? -0.430 3.300 3.090 1.00 0.00 5 ARG A O 7
ATOM 2808 N N . ARG A 1 6 ? -2.150 4.370 4.100 1.00 0.00 6 ARG A N 7
ATOM 2809 C CA . ARG A 1 6 ? -3.130 4.070 3.040 1.00 0.00 6 ARG A CA 7
ATOM 2810 C C . ARG A 1 6 ? -2.720 4.750 1.760 1.00 0.00 6 ARG A C 7
ATOM 2811 O O . ARG A 1 6 ? -2.500 5.970 1.730 1.00 0.00 6 ARG A O 7
ATOM 2825 N N . SER A 1 7 ? -2.840 3.970 0.700 1.00 0.00 7 SER A N 7
ATOM 2826 C CA . SER A 1 7 ? -2.480 4.480 -0.630 1.00 0.00 7 SER A CA 7
ATOM 2827 C C . SER A 1 7 ? -3.420 5.600 -1.060 1.00 0.00 7 SER A C 7
ATOM 2828 O O . SER A 1 7 ? -4.630 5.410 -1.150 1.00 0.00 7 SER A O 7
ATOM 2833 N N . ALA A 1 8 ? -2.810 6.690 -1.520 1.00 0.00 8 ALA A N 7
ATOM 2834 C CA . ALA A 1 8 ? -3.530 7.880 -2.030 1.00 0.00 8 ALA A CA 7
ATOM 2835 C C . ALA A 1 8 ? -3.770 7.690 -3.530 1.00 0.00 8 ALA A C 7
ATOM 2836 O O . ALA A 1 8 ? -2.940 7.970 -4.390 1.00 0.00 8 ALA A O 7
ATOM 2839 N N . GLY A 1 9 ? -4.820 6.900 -3.730 1.00 0.00 9 GLY A N 7
ATOM 2840 C CA . GLY A 1 9 ? -5.240 6.460 -5.070 1.00 0.00 9 GLY A CA 7
ATOM 2841 C C . GLY A 1 9 ? -5.680 4.990 -5.030 1.00 0.00 9 GLY A C 7
ATOM 2842 O O . GLY A 1 9 ? -6.760 4.680 -5.520 1.00 0.00 9 GLY A O 7
ATOM 2844 N N . PHE A 1 10 ? -4.920 4.140 -4.340 1.00 0.00 10 PHE A N 7
ATOM 2845 C CA . PHE A 1 10 ? -5.400 2.760 -4.160 1.00 0.00 10 PHE A CA 7
ATOM 2846 C C . PHE A 1 10 ? -6.050 2.550 -2.790 1.00 0.00 10 PHE A C 7
ATOM 2847 O O . PHE A 1 10 ? -5.760 1.630 -2.020 1.00 0.00 10 PHE A O 7
ATOM 2856 N N . LYS A 1 11 ? -7.090 3.350 -2.600 1.00 0.00 11 LYS A N 7
ATOM 2857 C CA . LYS A 1 11 ? -7.920 3.330 -1.380 1.00 0.00 11 LYS A CA 7
ATOM 2858 C C . LYS A 1 11 ? -9.060 2.330 -1.510 1.00 0.00 11 LYS A C 7
ATOM 2859 O O . LYS A 1 11 ? -10.170 2.640 -1.940 1.00 0.00 11 LYS A O 7
ATOM 2869 N N . GLY A 1 12 ? -8.660 1.090 -1.310 1.00 0.00 12 GLY A N 7
ATOM 2870 C CA . GLY A 1 12 ? -9.630 -0.010 -1.290 1.00 0.00 12 GLY A CA 7
ATOM 2871 C C . GLY A 1 12 ? -9.080 -1.250 -1.990 1.00 0.00 12 GLY A C 7
ATOM 2872 O O . GLY A 1 12 ? -7.870 -1.490 -1.930 1.00 0.00 12 GLY A O 7
ATOM 2874 N N . PRO A 1 13 ? -9.970 -1.990 -2.680 1.00 0.00 13 PRO A N 7
ATOM 2875 C CA . PRO A 1 13 ? -9.720 -3.390 -3.070 1.00 0.00 13 PRO A CA 7
ATOM 2876 C C . PRO A 1 13 ? -8.430 -3.680 -3.850 1.00 0.00 13 PRO A C 7
ATOM 2877 O O . PRO A 1 13 ? -8.320 -3.450 -5.050 1.00 0.00 13 PRO A O 7
ATOM 2881 N N . CYS A 1 14 ? -7.450 -4.160 -3.090 1.00 0.00 14 CYS A N 7
ATOM 2882 C CA . CYS A 1 14 ? -6.250 -4.790 -3.660 1.00 0.00 14 CYS A CA 7
ATOM 2883 C C . CYS A 1 14 ? -6.320 -6.320 -3.580 1.00 0.00 14 CYS A C 7
ATOM 2884 O O . CYS A 1 14 ? -6.270 -6.930 -2.530 1.00 0.00 14 CYS A O 7
ATOM 2888 N N . MET A 1 15 ? -6.390 -6.910 -4.770 1.00 0.00 15 MET A N 7
ATOM 2889 C CA . MET A 1 15 ? -6.550 -8.380 -4.920 1.00 0.00 15 MET A CA 7
ATOM 2890 C C . MET A 1 15 ? -5.250 -9.200 -4.940 1.00 0.00 15 MET A C 7
ATOM 2891 O O . MET A 1 15 ? -5.270 -10.420 -5.120 1.00 0.00 15 MET A O 7
ATOM 2897 N N . SER A 1 16 ? -4.140 -8.480 -4.900 1.00 0.00 16 SER A N 7
ATOM 2898 C CA . SER A 1 16 ? -2.780 -9.020 -4.730 1.00 0.00 16 SER A CA 7
ATOM 2899 C C . SER A 1 16 ? -1.880 -7.910 -4.190 1.00 0.00 16 SER A C 7
ATOM 2900 O O . SER A 1 16 ? -2.050 -6.720 -4.480 1.00 0.00 16 SER A O 7
ATOM 2905 N N . ASN A 1 17 ? -0.980 -8.330 -3.310 1.00 0.00 17 ASN A N 7
ATOM 2906 C CA . ASN A 1 17 ? 0.110 -7.490 -2.780 1.00 0.00 17 ASN A CA 7
ATOM 2907 C C . ASN A 1 17 ? 0.980 -6.830 -3.860 1.00 0.00 17 ASN A C 7
ATOM 2908 O O . ASN A 1 17 ? 1.330 -5.660 -3.730 1.00 0.00 17 ASN A O 7
ATOM 2916 N N . LYS A 1 18 ? 1.170 -7.540 -4.980 1.00 0.00 18 LYS A N 7
ATOM 2917 C CA . LYS A 1 18 ? 1.820 -7.020 -6.190 1.00 0.00 18 LYS A CA 7
ATOM 2918 C C . LYS A 1 18 ? 1.140 -5.710 -6.670 1.00 0.00 18 LYS A C 7
ATOM 2919 O O . LYS A 1 18 ? 1.780 -4.660 -6.690 1.00 0.00 18 LYS A O 7
ATOM 2929 N N . ASN A 1 19 ? -0.190 -5.760 -6.730 1.00 0.00 19 ASN A N 7
ATOM 2930 C CA . ASN A 1 19 ? -1.070 -4.640 -7.140 1.00 0.00 19 ASN A CA 7
ATOM 2931 C C . ASN A 1 19 ? -0.930 -3.360 -6.300 1.00 0.00 19 ASN A C 7
ATOM 2932 O O . ASN A 1 19 ? -0.770 -2.270 -6.860 1.00 0.00 19 ASN A O 7
ATOM 2940 N N . CYS A 1 20 ? -1.010 -3.510 -4.980 1.00 0.00 20 CYS A N 7
ATOM 2941 C CA . CYS A 1 20 ? -0.880 -2.370 -4.040 1.00 0.00 20 CYS A CA 7
ATOM 2942 C C . CYS A 1 20 ? 0.490 -1.690 -4.180 1.00 0.00 20 CYS A C 7
ATOM 2943 O O . CYS A 1 20 ? 0.570 -0.500 -4.480 1.00 0.00 20 CYS A O 7
ATOM 2947 N N . ALA A 1 21 ? 1.510 -2.550 -4.220 1.00 0.00 21 ALA A N 7
ATOM 2948 C CA . ALA A 1 21 ? 2.910 -2.130 -4.420 1.00 0.00 21 ALA A CA 7
ATOM 2949 C C . ALA A 1 21 ? 3.100 -1.370 -5.750 1.00 0.00 21 ALA A C 7
ATOM 2950 O O . ALA A 1 21 ? 3.560 -0.230 -5.720 1.00 0.00 21 ALA A O 7
ATOM 2953 N N . GLN A 1 22 ? 2.470 -1.890 -6.810 1.00 0.00 22 GLN A N 7
ATOM 2954 C CA . GLN A 1 22 ? 2.460 -1.260 -8.150 1.00 0.00 22 GLN A CA 7
ATOM 2955 C C . GLN A 1 22 ? 1.990 0.200 -8.180 1.00 0.00 22 GLN A C 7
ATOM 2956 O O . GLN A 1 22 ? 2.690 1.060 -8.710 1.00 0.00 22 GLN A O 7
ATOM 2963 N N . VAL A 1 23 ? 0.860 0.480 -7.520 1.00 0.00 23 VAL A N 7
ATOM 2964 C CA . VAL A 1 23 ? 0.350 1.870 -7.440 1.00 0.00 23 VAL A CA 7
ATOM 2965 C C . VAL A 1 23 ? 1.210 2.710 -6.490 1.00 0.00 23 VAL A C 7
ATOM 2966 O O . VAL A 1 23 ? 1.610 3.820 -6.840 1.00 0.00 23 VAL A O 7
ATOM 2971 N N . CYS A 1 24 ? 1.660 2.110 -5.390 1.00 0.00 24 CYS A N 7
ATOM 2972 C CA . CYS A 1 24 ? 2.490 2.800 -4.390 1.00 0.00 24 CYS A CA 7
ATOM 2973 C C . CYS A 1 24 ? 3.890 3.210 -4.840 1.00 0.00 24 CYS A C 7
ATOM 2974 O O . CYS A 1 24 ? 4.340 4.320 -4.530 1.00 0.00 24 CYS A O 7
ATOM 2978 N N . GLN A 1 25 ? 4.430 2.460 -5.790 1.00 0.00 25 GLN A N 7
ATOM 2979 C CA . GLN A 1 25 ? 5.700 2.820 -6.440 1.00 0.00 25 GLN A CA 7
ATOM 2980 C C . GLN A 1 25 ? 5.550 4.050 -7.340 1.00 0.00 25 GLN A C 7
ATOM 2981 O O . GLN A 1 25 ? 6.260 5.030 -7.150 1.00 0.00 25 GLN A O 7
ATOM 2988 N N . GLN A 1 26 ? 4.490 4.060 -8.140 1.00 0.00 26 GLN A N 7
ATOM 2989 C CA . GLN A 1 26 ? 4.080 5.250 -8.900 1.00 0.00 26 GLN A CA 7
ATOM 2990 C C . GLN A 1 26 ? 3.710 6.450 -7.980 1.00 0.00 26 GLN A C 7
ATOM 2991 O O . GLN A 1 26 ? 4.100 7.580 -8.260 1.00 0.00 26 GLN A O 7
ATOM 2998 N N . GLU A 1 27 ? 3.100 6.140 -6.840 1.00 0.00 27 GLU A N 7
ATOM 2999 C CA . GLU A 1 27 ? 2.590 7.100 -5.840 1.00 0.00 27 GLU A CA 7
ATOM 3000 C C . GLU A 1 27 ? 3.690 7.830 -5.040 1.00 0.00 27 GLU A C 7
ATOM 3001 O O . GLU A 1 27 ? 3.440 8.890 -4.480 1.00 0.00 27 GLU A O 7
ATOM 3008 N N . GLY A 1 28 ? 4.820 7.140 -4.870 1.00 0.00 28 GLY A N 7
ATOM 3009 C CA . GLY A 1 28 ? 6.010 7.650 -4.160 1.00 0.00 28 GLY A CA 7
ATOM 3010 C C . GLY A 1 28 ? 6.260 6.950 -2.820 1.00 0.00 28 GLY A C 7
ATOM 3011 O O . GLY A 1 28 ? 6.460 7.600 -1.790 1.00 0.00 28 GLY A O 7
ATOM 3013 N N . TRP A 1 29 ? 6.130 5.630 -2.850 1.00 0.00 29 TRP A N 7
ATOM 3014 C CA . TRP A 1 29 ? 6.420 4.730 -1.720 1.00 0.00 29 TRP A CA 7
ATOM 3015 C C . TRP A 1 29 ? 7.460 3.690 -2.140 1.00 0.00 29 TRP A C 7
ATOM 3016 O O . TRP A 1 29 ? 7.470 3.230 -3.280 1.00 0.00 29 TRP A O 7
ATOM 3029 N N . GLY A 1 30 ? 8.120 3.160 -1.110 1.00 0.00 30 GLY A N 7
ATOM 3030 C CA . GLY A 1 30 ? 9.180 2.130 -1.250 1.00 0.00 30 GLY A CA 7
ATOM 3031 C C . GLY A 1 30 ? 8.620 0.700 -1.250 1.00 0.00 30 GLY A C 7
ATOM 3032 O O . GLY A 1 30 ? 9.270 -0.220 -0.760 1.00 0.00 30 GLY A O 7
ATOM 3034 N N . GLY A 1 31 ? 7.410 0.560 -1.800 1.00 0.00 31 GLY A N 7
ATOM 3035 C CA . GLY A 1 31 ? 6.650 -0.700 -1.900 1.00 0.00 31 GLY A CA 7
ATOM 3036 C C . GLY A 1 31 ? 5.270 -0.480 -1.270 1.00 0.00 31 GLY A C 7
ATOM 3037 O O . GLY A 1 31 ? 4.830 0.650 -1.070 1.00 0.00 31 GLY A O 7
ATOM 3039 N N . GLY A 1 32 ? 4.560 -1.590 -1.140 1.00 0.00 32 GLY A N 7
ATOM 3040 C CA . GLY A 1 32 ? 3.330 -1.650 -0.330 1.00 0.00 32 GLY A CA 7
ATOM 3041 C C . GLY A 1 32 ? 2.820 -3.090 -0.250 1.00 0.00 32 GLY A C 7
ATOM 3042 O O . GLY A 1 32 ? 3.160 -3.930 -1.070 1.00 0.00 32 GLY A O 7
ATOM 3044 N N . ASN A 1 33 ? 2.070 -3.320 0.820 1.00 0.00 33 ASN A N 7
ATOM 3045 C CA . ASN A 1 33 ? 1.410 -4.600 1.060 1.00 0.00 33 ASN A CA 7
ATOM 3046 C C . ASN A 1 33 ? -0.110 -4.420 1.110 1.00 0.00 33 ASN A C 7
ATOM 3047 O O . ASN A 1 33 ? -0.630 -3.380 1.520 1.00 0.00 33 ASN A O 7
ATOM 3055 N N . CYS A 1 34 ? -0.800 -5.450 0.630 1.00 0.00 34 CYS A N 7
ATOM 3056 C CA . CYS A 1 34 ? -2.260 -5.510 0.770 1.00 0.00 34 CYS A CA 7
ATOM 3057 C C . CYS A 1 34 ? -2.520 -6.400 1.990 1.00 0.00 34 CYS A C 7
ATOM 3058 O O . CYS A 1 34 ? -1.980 -7.500 2.110 1.00 0.00 34 CYS A O 7
ATOM 3062 N N . ASP A 1 35 ? -3.200 -5.780 2.950 1.00 0.00 35 ASP A N 7
ATOM 3063 C CA . ASP A 1 35 ? -3.420 -6.340 4.290 1.00 0.00 35 ASP A CA 7
ATOM 3064 C C . ASP A 1 35 ? -4.530 -7.400 4.310 1.00 0.00 35 ASP A C 7
ATOM 3065 O O . ASP A 1 35 ? -5.660 -7.100 3.930 1.00 0.00 35 ASP A O 7
ATOM 3071 N N . GLY A 1 36 ? -4.090 -8.660 4.430 1.00 0.00 36 GLY A N 7
ATOM 3072 C CA . GLY A 1 36 ? -4.910 -9.840 4.780 1.00 0.00 36 GLY A CA 7
ATOM 3073 C C . GLY A 1 36 ? -6.200 -10.020 3.960 1.00 0.00 36 GLY A C 7
ATOM 3074 O O . GLY A 1 36 ? -6.180 -10.730 2.960 1.00 0.00 36 GLY A O 7
ATOM 3076 N N . PRO A 1 37 ? -7.340 -9.550 4.490 1.00 0.00 37 PRO A N 7
ATOM 3077 C CA . PRO A 1 37 ? -8.570 -9.370 3.690 1.00 0.00 37 PRO A CA 7
ATOM 3078 C C . PRO A 1 37 ? -8.340 -8.280 2.630 1.00 0.00 37 PRO A C 7
ATOM 3079 O O . PRO A 1 37 ? -8.150 -7.110 2.980 1.00 0.00 37 PRO A O 7
ATOM 3083 N N . PHE A 1 38 ? -8.610 -8.630 1.380 1.00 0.00 38 PHE A N 7
ATOM 3084 C CA . PHE A 1 38 ? -8.070 -7.960 0.170 1.00 0.00 38 PHE A CA 7
ATOM 3085 C C . PHE A 1 38 ? -8.720 -6.640 -0.260 1.00 0.00 38 PHE A C 7
ATOM 3086 O O . PHE A 1 38 ? -8.960 -6.330 -1.430 1.00 0.00 38 PHE A O 7
ATOM 3095 N N . ARG A 1 39 ? -8.930 -5.840 0.760 1.00 0.00 39 ARG A N 7
ATOM 3096 C CA . ARG A 1 39 ? -9.560 -4.520 0.690 1.00 0.00 39 ARG A CA 7
ATOM 3097 C C . ARG A 1 39 ? -8.640 -3.340 0.990 1.00 0.00 39 ARG A C 7
ATOM 3098 O O . ARG A 1 39 ? -8.960 -2.210 0.650 1.00 0.00 39 ARG A O 7
ATOM 3112 N N . ARG A 1 40 ? -7.580 -3.600 1.740 1.00 0.00 40 ARG A N 7
ATOM 3113 C CA . ARG A 1 40 ? -6.730 -2.550 2.310 1.00 0.00 40 ARG A CA 7
ATOM 3114 C C . ARG A 1 40 ? -5.320 -2.480 1.720 1.00 0.00 40 ARG A C 7
ATOM 3115 O O . ARG A 1 40 ? -4.540 -3.420 1.860 1.00 0.00 40 ARG A O 7
ATOM 3129 N N . CYS A 1 41 ? -5.070 -1.370 1.050 1.00 0.00 41 CYS A N 7
ATOM 3130 C CA . CYS A 1 41 ? -3.750 -1.070 0.490 1.00 0.00 41 CYS A CA 7
ATOM 3131 C C . CYS A 1 41 ? -2.890 -0.160 1.380 1.00 0.00 41 CYS A C 7
ATOM 3132 O O . CYS A 1 41 ? -3.020 1.060 1.400 1.00 0.00 41 CYS A O 7
ATOM 3136 N N . LYS A 1 42 ? -1.920 -0.830 1.990 1.00 0.00 42 LYS A N 7
ATOM 3137 C CA . LYS A 1 42 ? -1.020 -0.260 3.000 1.00 0.00 42 LYS A CA 7
ATOM 3138 C C . LYS A 1 42 ? 0.420 -0.220 2.540 1.00 0.00 42 LYS A C 7
ATOM 3139 O O . LYS A 1 42 ? 1.090 -1.240 2.360 1.00 0.00 42 LYS A O 7
ATOM 3149 N N . CYS A 1 43 ? 0.870 1.000 2.390 1.00 0.00 43 CYS A N 7
ATOM 3150 C CA . CYS A 1 43 ? 2.150 1.230 1.710 1.00 0.00 43 CYS A CA 7
ATOM 3151 C C . CYS A 1 43 ? 3.290 1.650 2.610 1.00 0.00 43 CYS A C 7
ATOM 3152 O O . CYS A 1 43 ? 3.150 2.480 3.510 1.00 0.00 43 CYS A O 7
ATOM 3156 N N . ILE A 1 44 ? 4.420 1.070 2.250 1.00 0.00 44 ILE A N 7
ATOM 3157 C CA . ILE A 1 44 ? 5.650 1.120 3.060 1.00 0.00 44 ILE A CA 7
ATOM 3158 C C . ILE A 1 44 ? 6.650 2.170 2.570 1.00 0.00 44 ILE A C 7
ATOM 3159 O O . ILE A 1 44 ? 6.820 2.440 1.380 1.00 0.00 44 ILE A O 7
ATOM 3165 N N . ARG A 1 45 ? 7.390 2.590 3.580 1.00 0.00 45 ARG A N 7
ATOM 3166 C CA . ARG A 1 45 ? 8.480 3.550 3.480 1.00 0.00 45 ARG A CA 7
ATOM 3167 C C . ARG A 1 45 ? 9.330 3.440 4.740 1.00 0.00 45 ARG A C 7
ATOM 3168 O O . ARG A 1 45 ? 8.850 3.080 5.820 1.00 0.00 45 ARG A O 7
ATOM 3182 N N . GLN A 1 46 ? 10.610 3.670 4.540 1.00 0.00 46 GLN A N 7
ATOM 3183 C CA . GLN A 1 46 ? 11.540 3.880 5.660 1.00 0.00 46 GLN A CA 7
ATOM 3184 C C . GLN A 1 46 ? 11.810 5.380 5.750 1.00 0.00 46 GLN A C 7
ATOM 3185 O O . GLN A 1 46 ? 12.470 5.980 4.910 1.00 0.00 46 GLN A O 7
ATOM 3192 N N . CYS A 1 47 ? 11.340 5.890 6.870 1.00 0.00 47 CYS A N 7
ATOM 3193 C CA . CYS A 1 47 ? 10.930 7.290 7.070 1.00 0.00 47 CYS A CA 7
ATOM 3194 C C . CYS A 1 47 ? 11.710 8.080 8.140 1.00 0.00 47 CYS A C 7
ATOM 3195 O O . CYS A 1 47 ? 11.740 9.320 8.000 1.00 0.00 47 CYS A O 7
ATOM 3200 N N . LYS A 1 1 ? 11.090 5.270 12.440 1.00 0.00 1 LYS A N 8
ATOM 3201 C CA . LYS A 1 1 ? 9.710 5.030 11.990 1.00 0.00 1 LYS A CA 8
ATOM 3202 C C . LYS A 1 1 ? 9.570 4.690 10.490 1.00 0.00 1 LYS A C 8
ATOM 3203 O O . LYS A 1 1 ? 10.400 5.040 9.650 1.00 0.00 1 LYS A O 8
ATOM 3215 N N . ILE A 1 2 ? 8.510 3.950 10.230 1.00 0.00 2 ILE A N 8
ATOM 3216 C CA . ILE A 1 2 ? 8.060 3.610 8.870 1.00 0.00 2 ILE A CA 8
ATOM 3217 C C . ILE A 1 2 ? 6.640 4.160 8.730 1.00 0.00 2 ILE A C 8
ATOM 3218 O O . ILE A 1 2 ? 5.790 3.980 9.600 1.00 0.00 2 ILE A O 8
ATOM 3224 N N . CYS A 1 3 ? 6.420 4.850 7.620 1.00 0.00 3 CYS A N 8
ATOM 3225 C CA . CYS A 1 3 ? 5.060 5.220 7.180 1.00 0.00 3 CYS A CA 8
ATOM 3226 C C . CYS A 1 3 ? 4.470 4.020 6.440 1.00 0.00 3 CYS A C 8
ATOM 3227 O O . CYS A 1 3 ? 4.970 3.610 5.400 1.00 0.00 3 CYS A O 8
ATOM 3231 N N . ARG A 1 4 ? 3.680 3.290 7.220 1.00 0.00 4 ARG A N 8
ATOM 3232 C CA . ARG A 1 4 ? 2.920 2.120 6.740 1.00 0.00 4 ARG A CA 8
ATOM 3233 C C . ARG A 1 4 ? 1.430 2.450 6.560 1.00 0.00 4 ARG A C 8
ATOM 3234 O O . ARG A 1 4 ? 0.520 1.720 6.970 1.00 0.00 4 ARG A O 8
ATOM 3248 N N . ARG A 1 5 ? 1.220 3.440 5.700 1.00 0.00 5 ARG A N 8
ATOM 3249 C CA . ARG A 1 5 ? -0.080 4.100 5.520 1.00 0.00 5 ARG A CA 8
ATOM 3250 C C . ARG A 1 5 ? -0.760 3.700 4.210 1.00 0.00 5 ARG A C 8
ATOM 3251 O O . ARG A 1 5 ? -0.100 3.320 3.230 1.00 0.00 5 ARG A O 8
ATOM 3265 N N . ARG A 1 6 ? -2.090 3.780 4.240 1.00 0.00 6 ARG A N 8
ATOM 3266 C CA . ARG A 1 6 ? -2.940 3.550 3.050 1.00 0.00 6 ARG A CA 8
ATOM 3267 C C . ARG A 1 6 ? -2.530 4.450 1.870 1.00 0.00 6 ARG A C 8
ATOM 3268 O O . ARG A 1 6 ? -2.250 5.630 2.030 1.00 0.00 6 ARG A O 8
ATOM 3282 N N . SER A 1 7 ? -2.530 3.840 0.680 1.00 0.00 7 SER A N 8
ATOM 3283 C CA . SER A 1 7 ? -2.150 4.510 -0.580 1.00 0.00 7 SER A CA 8
ATOM 3284 C C . SER A 1 7 ? -3.130 5.630 -0.960 1.00 0.00 7 SER A C 8
ATOM 3285 O O . SER A 1 7 ? -4.320 5.400 -1.170 1.00 0.00 7 SER A O 8
ATOM 3290 N N . ALA A 1 8 ? -2.570 6.830 -1.050 1.00 0.00 8 ALA A N 8
ATOM 3291 C CA . ALA A 1 8 ? -3.250 8.020 -1.590 1.00 0.00 8 ALA A CA 8
ATOM 3292 C C . ALA A 1 8 ? -3.260 7.920 -3.130 1.00 0.00 8 ALA A C 8
ATOM 3293 O O . ALA A 1 8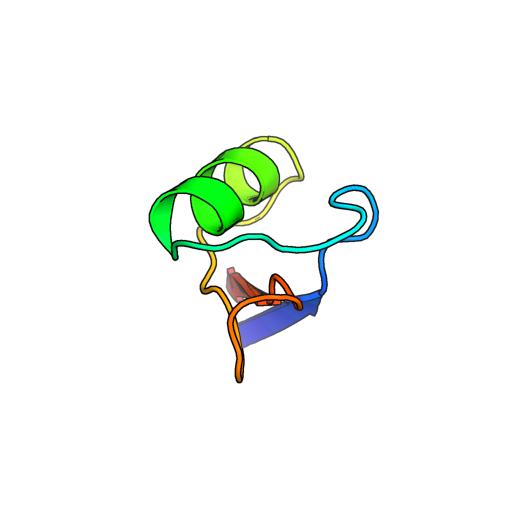 ? -2.510 8.570 -3.870 1.00 0.00 8 ALA A O 8
ATOM 3296 N N . GLY A 1 9 ? -4.100 6.990 -3.550 1.00 0.00 9 GLY A N 8
ATOM 3297 C CA . GLY A 1 9 ? -4.200 6.490 -4.930 1.00 0.00 9 GLY A CA 8
ATOM 3298 C C . GLY A 1 9 ? -4.980 5.180 -4.950 1.00 0.00 9 GLY A C 8
ATOM 3299 O O . GLY A 1 9 ? -6.160 5.170 -5.300 1.00 0.00 9 GLY A O 8
ATOM 3301 N N . PHE A 1 10 ? -4.360 4.140 -4.400 1.00 0.00 10 PHE A N 8
ATOM 3302 C CA . PHE A 1 10 ? -5.000 2.810 -4.360 1.00 0.00 10 PHE A CA 8
ATOM 3303 C C . PHE A 1 10 ? -5.840 2.670 -3.080 1.00 0.00 10 PHE A C 8
ATOM 3304 O O . PHE A 1 10 ? -5.480 2.030 -2.090 1.00 0.00 10 PHE A O 8
ATOM 3313 N N . LYS A 1 11 ? -6.940 3.420 -3.130 1.00 0.00 11 LYS A N 8
ATOM 3314 C CA . LYS A 1 11 ? -7.910 3.520 -2.020 1.00 0.00 11 LYS A CA 8
ATOM 3315 C C . LYS A 1 11 ? -8.910 2.370 -2.030 1.00 0.00 11 LYS A C 8
ATOM 3316 O O . LYS A 1 11 ? -9.900 2.360 -2.750 1.00 0.00 11 LYS A O 8
ATOM 3326 N N . GLY A 1 12 ? -8.530 1.350 -1.250 1.00 0.00 12 GLY A N 8
ATOM 3327 C CA . GLY A 1 12 ? -9.350 0.150 -1.040 1.00 0.00 12 GLY A CA 8
ATOM 3328 C C . GLY A 1 12 ? -8.840 -1.100 -1.800 1.00 0.00 12 GLY A C 8
ATOM 3329 O O . GLY A 1 12 ? -7.780 -1.610 -1.440 1.00 0.00 12 GLY A O 8
ATOM 3331 N N . PRO A 1 13 ? -9.580 -1.550 -2.830 1.00 0.00 13 PRO A N 8
ATOM 3332 C CA . PRO A 1 13 ? -9.440 -2.890 -3.430 1.00 0.00 13 PRO A CA 8
ATOM 3333 C C . PRO A 1 13 ? -8.080 -3.220 -4.070 1.00 0.00 13 PRO A C 8
ATOM 3334 O O . PRO A 1 13 ? -7.810 -2.960 -5.240 1.00 0.00 13 PRO A O 8
ATOM 3338 N N . CYS A 1 14 ? -7.360 -4.010 -3.300 1.00 0.00 14 CYS A N 8
ATOM 3339 C CA . CYS A 1 14 ? -6.040 -4.590 -3.630 1.00 0.00 14 CYS A CA 8
ATOM 3340 C C . CYS A 1 14 ? -6.150 -6.110 -3.780 1.00 0.00 14 CYS A C 8
ATOM 3341 O O . CYS A 1 14 ? -6.430 -6.850 -2.850 1.00 0.00 14 CYS A O 8
ATOM 3345 N N . MET A 1 15 ? -6.180 -6.490 -5.050 1.00 0.00 15 MET A N 8
ATOM 3346 C CA . MET A 1 15 ? -6.320 -7.900 -5.480 1.00 0.00 15 MET A CA 8
ATOM 3347 C C . MET A 1 15 ? -5.110 -8.800 -5.190 1.00 0.00 15 MET A C 8
ATOM 3348 O O . MET A 1 15 ? -5.190 -10.020 -5.220 1.00 0.00 15 MET A O 8
ATOM 3354 N N . SER A 1 16 ? -3.970 -8.150 -4.970 1.00 0.00 16 SER A N 8
ATOM 3355 C CA . SER A 1 16 ? -2.730 -8.780 -4.470 1.00 0.00 16 SER A CA 8
ATOM 3356 C C . SER A 1 16 ? -1.840 -7.710 -3.820 1.00 0.00 16 SER A C 8
ATOM 3357 O O . SER A 1 16 ? -1.980 -6.510 -4.070 1.00 0.00 16 SER A O 8
ATOM 3362 N N . ASN A 1 17 ? -0.980 -8.190 -2.930 1.00 0.00 17 ASN A N 8
ATOM 3363 C CA . ASN A 1 17 ? 0.120 -7.390 -2.360 1.00 0.00 17 ASN A CA 8
ATOM 3364 C C . ASN A 1 17 ? 1.020 -6.810 -3.460 1.00 0.00 17 ASN A C 8
ATOM 3365 O O . ASN A 1 17 ? 1.340 -5.620 -3.420 1.00 0.00 17 ASN A O 8
ATOM 3373 N N . LYS A 1 18 ? 1.190 -7.590 -4.520 1.00 0.00 18 LYS A N 8
ATOM 3374 C CA . LYS A 1 18 ? 1.940 -7.220 -5.730 1.00 0.00 18 LYS A CA 8
ATOM 3375 C C . LYS A 1 18 ? 1.320 -5.960 -6.370 1.00 0.00 18 LYS A C 8
ATOM 3376 O O . LYS A 1 18 ? 1.970 -4.930 -6.440 1.00 0.00 18 LYS A O 8
ATOM 3386 N N . ASN A 1 19 ? 0.020 -6.040 -6.660 1.00 0.00 19 ASN A N 8
ATOM 3387 C CA . ASN A 1 19 ? -0.830 -4.910 -7.120 1.00 0.00 19 ASN A CA 8
ATOM 3388 C C . ASN A 1 19 ? -0.700 -3.640 -6.280 1.00 0.00 19 ASN A C 8
ATOM 3389 O O . ASN A 1 19 ? -0.470 -2.550 -6.810 1.00 0.00 19 ASN A O 8
ATOM 3397 N N . CYS A 1 20 ? -0.780 -3.830 -4.960 1.00 0.00 20 CYS A N 8
ATOM 3398 C CA . CYS A 1 20 ? -0.660 -2.750 -3.960 1.00 0.00 20 CYS A CA 8
ATOM 3399 C C . CYS A 1 20 ? 0.720 -2.070 -4.000 1.00 0.00 20 CYS A C 8
ATOM 3400 O O . CYS A 1 20 ? 0.800 -0.850 -4.190 1.00 0.00 20 CYS A O 8
ATOM 3404 N N . ALA A 1 21 ? 1.760 -2.900 -4.060 1.00 0.00 21 ALA A N 8
ATOM 3405 C CA . ALA A 1 21 ? 3.160 -2.480 -4.200 1.00 0.00 21 ALA A CA 8
ATOM 3406 C C . ALA A 1 21 ? 3.440 -1.760 -5.530 1.00 0.00 21 ALA A C 8
ATOM 3407 O O . ALA A 1 21 ? 3.960 -0.640 -5.530 1.00 0.00 21 ALA A O 8
ATOM 3410 N N . GLN A 1 22 ? 2.900 -2.320 -6.610 1.00 0.00 22 GLN A N 8
ATOM 3411 C CA . GLN A 1 22 ? 3.010 -1.780 -7.980 1.00 0.00 22 GLN A CA 8
ATOM 3412 C C . GLN A 1 22 ? 2.490 -0.330 -8.080 1.00 0.00 22 GLN A C 8
ATOM 3413 O O . GLN A 1 22 ? 3.250 0.570 -8.440 1.00 0.00 22 GLN A O 8
ATOM 3420 N N . VAL A 1 23 ? 1.260 -0.120 -7.620 1.00 0.00 23 VAL A N 8
ATOM 3421 C CA . VAL A 1 23 ? 0.630 1.230 -7.620 1.00 0.00 23 VAL A CA 8
ATOM 3422 C C . VAL A 1 23 ? 1.410 2.180 -6.710 1.00 0.00 23 VAL A C 8
ATOM 3423 O O . VAL A 1 23 ? 1.780 3.270 -7.140 1.00 0.00 23 VAL A O 8
ATOM 3428 N N . CYS A 1 24 ? 1.780 1.700 -5.530 1.00 0.00 24 CYS A N 8
ATOM 3429 C CA . CYS A 1 24 ? 2.600 2.470 -4.570 1.00 0.00 24 CYS A CA 8
ATOM 3430 C C . CYS A 1 24 ? 3.980 2.920 -5.070 1.00 0.00 24 CYS A C 8
ATOM 3431 O O . CYS A 1 24 ? 4.370 4.060 -4.830 1.00 0.00 24 CYS A O 8
ATOM 3435 N N . GLN A 1 25 ? 4.580 2.120 -5.940 1.00 0.00 25 GLN A N 8
ATOM 3436 C CA . GLN A 1 25 ? 5.850 2.480 -6.610 1.00 0.00 25 GLN A CA 8
ATOM 3437 C C . GLN A 1 25 ? 5.740 3.690 -7.540 1.00 0.00 25 GLN A C 8
ATOM 3438 O O . GLN A 1 25 ? 6.620 4.540 -7.570 1.00 0.00 25 GLN A O 8
ATOM 3445 N N . GLN A 1 26 ? 4.650 3.710 -8.310 1.00 0.00 26 GLN A N 8
ATOM 3446 C CA . GLN A 1 26 ? 4.220 4.890 -9.080 1.00 0.00 26 GLN A CA 8
ATOM 3447 C C . GLN A 1 26 ? 3.830 6.060 -8.160 1.00 0.00 26 GLN A C 8
ATOM 3448 O O . GLN A 1 26 ? 4.220 7.200 -8.400 1.00 0.00 26 GLN A O 8
ATOM 3455 N N . GLU A 1 27 ? 3.010 5.770 -7.150 1.00 0.00 27 GLU A N 8
ATOM 3456 C CA . GLU A 1 27 ? 2.420 6.770 -6.250 1.00 0.00 27 GLU A CA 8
ATOM 3457 C C . GLU A 1 27 ? 3.410 7.550 -5.370 1.00 0.00 27 GLU A C 8
ATOM 3458 O O . GLU A 1 27 ? 3.140 8.710 -5.030 1.00 0.00 27 GLU A O 8
ATOM 3465 N N . GLY A 1 28 ? 4.510 6.910 -4.980 1.00 0.00 28 GLY A N 8
ATOM 3466 C CA . GLY A 1 28 ? 5.590 7.530 -4.170 1.00 0.00 28 GLY A CA 8
ATOM 3467 C C . GLY A 1 28 ? 5.930 6.800 -2.860 1.00 0.00 28 GLY A C 8
ATOM 3468 O O . GLY A 1 28 ? 6.440 7.400 -1.920 1.00 0.00 28 GLY A O 8
ATOM 3470 N N . TRP A 1 29 ? 5.770 5.480 -2.890 1.00 0.00 29 TRP A N 8
ATOM 3471 C CA . TRP A 1 29 ? 6.080 4.570 -1.780 1.00 0.00 29 TRP A CA 8
ATOM 3472 C C . TRP A 1 29 ? 7.050 3.520 -2.310 1.00 0.00 29 TRP A C 8
ATOM 3473 O O . TRP A 1 29 ? 6.940 3.080 -3.460 1.00 0.00 29 TRP A O 8
ATOM 3486 N N . GLY A 1 30 ? 7.870 3.000 -1.400 1.00 0.00 30 GLY A N 8
ATOM 3487 C CA . GLY A 1 30 ? 8.930 2.010 -1.690 1.00 0.00 30 GLY A CA 8
ATOM 3488 C C . GLY A 1 30 ? 8.420 0.560 -1.640 1.00 0.00 30 GLY A C 8
ATOM 3489 O O . GLY A 1 30 ? 9.110 -0.340 -1.180 1.00 0.00 30 GLY A O 8
ATOM 3491 N N . GLY A 1 31 ? 7.200 0.390 -2.140 1.00 0.00 31 GLY A N 8
ATOM 3492 C CA . GLY A 1 31 ? 6.440 -0.880 -2.140 1.00 0.00 31 GLY A CA 8
ATOM 3493 C C . GLY A 1 31 ? 5.280 -0.800 -1.140 1.00 0.00 31 GLY A C 8
ATOM 3494 O O . GLY A 1 31 ? 4.910 0.280 -0.670 1.00 0.00 31 GLY A O 8
ATOM 3496 N N . GLY A 1 32 ? 4.710 -1.970 -0.890 1.00 0.00 32 GLY A N 8
ATOM 3497 C CA . GLY A 1 32 ? 3.640 -2.150 0.110 1.00 0.00 32 GLY A CA 8
ATOM 3498 C C . GLY A 1 32 ? 2.850 -3.460 -0.020 1.00 0.00 32 GLY A C 8
ATOM 3499 O O . GLY A 1 32 ? 3.020 -4.250 -0.950 1.00 0.00 32 GLY A O 8
ATOM 3501 N N . ASN A 1 33 ? 1.920 -3.610 0.920 1.00 0.00 33 ASN A N 8
ATOM 3502 C CA . ASN A 1 33 ? 1.140 -4.840 1.150 1.00 0.00 33 ASN A CA 8
ATOM 3503 C C . ASN A 1 33 ? -0.380 -4.620 1.090 1.00 0.00 33 ASN A C 8
ATOM 3504 O O . ASN A 1 33 ? -0.890 -3.600 1.550 1.00 0.00 33 ASN A O 8
ATOM 3512 N N . CYS A 1 34 ? -1.070 -5.650 0.630 1.00 0.00 34 CYS A N 8
ATOM 3513 C CA . CYS A 1 34 ? -2.540 -5.730 0.760 1.00 0.00 34 CYS A CA 8
ATOM 3514 C C . CYS A 1 34 ? -2.800 -6.460 2.090 1.00 0.00 34 CYS A C 8
ATOM 3515 O O . CYS A 1 34 ? -2.510 -7.640 2.230 1.00 0.00 34 CYS A O 8
ATOM 3519 N N . ASP A 1 35 ? -3.090 -5.650 3.100 1.00 0.00 35 ASP A N 8
ATOM 3520 C CA . ASP A 1 35 ? -3.130 -6.090 4.500 1.00 0.00 35 ASP A CA 8
ATOM 3521 C C . ASP A 1 35 ? -4.370 -6.930 4.850 1.00 0.00 35 ASP A C 8
ATOM 3522 O O . ASP A 1 35 ? -5.440 -6.390 5.130 1.00 0.00 35 ASP A O 8
ATOM 3528 N N . GLY A 1 36 ? -4.190 -8.250 4.770 1.00 0.00 36 GLY A N 8
ATOM 3529 C CA . GLY A 1 36 ? -5.190 -9.270 5.140 1.00 0.00 36 GLY A CA 8
ATOM 3530 C C . GLY A 1 36 ? -6.420 -9.260 4.210 1.00 0.00 36 GLY A C 8
ATOM 3531 O O . GLY A 1 36 ? -6.400 -9.960 3.190 1.00 0.00 36 GLY A O 8
ATOM 3533 N N . PRO A 1 37 ? -7.500 -8.570 4.590 1.00 0.00 37 PRO A N 8
ATOM 3534 C CA . PRO A 1 37 ? -8.650 -8.340 3.690 1.00 0.00 37 PRO A CA 8
ATOM 3535 C C . PRO A 1 37 ? -8.180 -7.520 2.500 1.00 0.00 37 PRO A C 8
ATOM 3536 O O . PRO A 1 37 ? -7.550 -6.470 2.650 1.00 0.00 37 PRO A O 8
ATOM 3540 N N . PHE A 1 38 ? -8.750 -7.890 1.360 1.00 0.00 38 PHE A N 8
ATOM 3541 C CA . PHE A 1 38 ? -8.320 -7.390 0.040 1.00 0.00 38 PHE A CA 8
ATOM 3542 C C . PHE A 1 38 ? -8.680 -5.940 -0.290 1.00 0.00 38 PHE A C 8
ATOM 3543 O O . PHE A 1 38 ? -8.480 -5.470 -1.400 1.00 0.00 38 PHE A O 8
ATOM 3552 N N . ARG A 1 39 ? -9.070 -5.200 0.740 1.00 0.00 39 ARG A N 8
ATOM 3553 C CA . ARG A 1 39 ? -9.480 -3.790 0.630 1.00 0.00 39 ARG A CA 8
ATOM 3554 C C . ARG A 1 39 ? -8.550 -2.800 1.370 1.00 0.00 39 ARG A C 8
ATOM 3555 O O . ARG A 1 39 ? -8.880 -1.630 1.520 1.00 0.00 39 ARG A O 8
ATOM 3569 N N . ARG A 1 40 ? -7.420 -3.290 1.890 1.00 0.00 40 ARG A N 8
ATOM 3570 C CA . ARG A 1 40 ? -6.460 -2.430 2.610 1.00 0.00 40 ARG A CA 8
ATOM 3571 C C . ARG A 1 40 ? -5.040 -2.430 2.040 1.00 0.00 40 ARG A C 8
ATOM 3572 O O . ARG A 1 40 ? -4.170 -3.200 2.440 1.00 0.00 40 ARG A O 8
ATOM 3586 N N . CYS A 1 41 ? -4.850 -1.530 1.090 1.00 0.00 41 CYS A N 8
ATOM 3587 C CA . CYS A 1 41 ? -3.520 -1.300 0.510 1.00 0.00 41 CYS A CA 8
ATOM 3588 C C . CYS A 1 41 ? -2.680 -0.340 1.370 1.00 0.00 41 CYS A C 8
ATOM 3589 O O . CYS A 1 41 ? -2.730 0.880 1.220 1.00 0.00 41 CYS A O 8
ATOM 3593 N N . LYS A 1 42 ? -1.770 -0.970 2.100 1.00 0.00 42 LYS A N 8
ATOM 3594 C CA . LYS A 1 42 ? -0.880 -0.300 3.080 1.00 0.00 42 LYS A CA 8
ATOM 3595 C C . LYS A 1 42 ? 0.570 -0.380 2.600 1.00 0.00 42 LYS A C 8
ATOM 3596 O O . LYS A 1 42 ? 1.130 -1.460 2.410 1.00 0.00 42 LYS A O 8
ATOM 3606 N N . CYS A 1 43 ? 1.090 0.800 2.330 1.00 0.00 43 CYS A N 8
ATOM 3607 C CA . CYS A 1 43 ? 2.380 0.990 1.650 1.00 0.00 43 CYS A CA 8
ATOM 3608 C C . CYS A 1 43 ? 3.490 1.600 2.510 1.00 0.00 43 CYS A C 8
ATOM 3609 O O . CYS A 1 43 ? 3.220 2.250 3.520 1.00 0.00 43 CYS A O 8
ATOM 3613 N N . ILE A 1 44 ? 4.730 1.430 2.050 1.00 0.00 44 ILE A N 8
ATOM 3614 C CA . ILE A 1 44 ? 5.920 1.660 2.900 1.00 0.00 44 ILE A CA 8
ATOM 3615 C C . ILE A 1 44 ? 6.830 2.820 2.480 1.00 0.00 44 ILE A C 8
ATOM 3616 O O . ILE A 1 44 ? 7.140 3.030 1.310 1.00 0.00 44 ILE A O 8
ATOM 3622 N N . ARG A 1 45 ? 7.190 3.590 3.500 1.00 0.00 45 ARG A N 8
ATOM 3623 C CA . ARG A 1 45 ? 8.200 4.670 3.440 1.00 0.00 45 ARG A CA 8
ATOM 3624 C C . ARG A 1 45 ? 8.950 4.830 4.760 1.00 0.00 45 ARG A C 8
ATOM 3625 O O . ARG A 1 45 ? 8.410 4.550 5.830 1.00 0.00 45 ARG A O 8
ATOM 3639 N N . GLN A 1 46 ? 10.180 5.330 4.670 1.00 0.00 46 GLN A N 8
ATOM 3640 C CA . GLN A 1 46 ? 11.000 5.570 5.870 1.00 0.00 46 GLN A CA 8
ATOM 3641 C C . GLN A 1 46 ? 10.770 6.990 6.410 1.00 0.00 46 GLN A C 8
ATOM 3642 O O . GLN A 1 46 ? 11.190 7.990 5.830 1.00 0.00 46 GLN A O 8
ATOM 3649 N N . CYS A 1 47 ? 10.260 7.020 7.630 1.00 0.00 47 CYS A N 8
ATOM 3650 C CA . CYS A 1 47 ? 9.740 8.260 8.240 1.00 0.00 47 CYS A CA 8
ATOM 3651 C C . CYS A 1 47 ? 10.380 8.690 9.580 1.00 0.00 47 CYS A C 8
ATOM 3652 O O . CYS A 1 47 ? 9.880 9.690 10.150 1.00 0.00 47 CYS A O 8
#

Solvent-accessible surface area: 3515 Å² total; per-residue (Å²): 174,115,26,113,170,148,20,95,61,59,199,33,88,3,117,44,83,144,75,0,16,116,33,0,120,144,72,60,59,60,8,9,46,9,61,54,99,95,92,123,7,53,0,64,116,124,108

InterPro domains:
  IPR003614 Knottins-like [PF00304] (1-47)
  IPR003614 Knottins-like [SM00505] (2-47)
  IPR003614 Knottins-like [cd00107] (12-44)
  IPR008176 Defensin, plant [PR00288] (2-17)
  IPR008176 Defensin, plant [PR00288] (32-46)
  IPR008176 Defensin, plant [PS00940] (1-24)
  IPR036574 Knottin, scorpion toxin-like superfamily [G3DSA:3.30.30.10] (1-47)
  IPR036574 Knottin, scorpion toxin-like superfamily [SSF57095] (1-47)

Radius of gyration: 9.27 Å; Cα contacts (8 Å, |Δi|>4): 101; chains: 1; bounding box: 23×19×19 Å